Protein AF-A0A7M7NZY7-F1 (afdb_monomer_lite)

InterPro domains:
  IPR000884 Thrombospondin type-1 (TSP1) repeat [PS50092] (400-453)
  IPR000884 Thrombospondin type-1 (TSP1) repeat [PS50092] (458-511)
  IPR000884 Thrombospondin type-1 (TSP1) repeat [SM00209] (403-453)
  IPR000884 Thrombospondin type-1 (TSP1) repeat [SM00209] (461-511)
  IPR002861 Reeler domain [PS51019] (1-36)
  IPR009465 Spondin, N-terminal [NF038123] (54-255)
  IPR009465 Spondin, N-terminal [PF06468] (52-244)
  IPR009465 Spondin, N-terminal [PS51020] (42-233)
  IPR036383 Thrombospondin type-1 repeat superfamily [G3DSA:2.20.100.10] (399-447)
  IPR036383 Thrombospondin type-1 repeat superfamily [G3DSA:2.20.100.10] (456-507)
  IPR036383 Thrombospondin type-1 repeat superfamily [SSF82895] (399-449)
  IPR036383 Thrombospondin type-1 repeat superfamily [SSF82895] (457-512)
  IPR038678 Spondin, N-terminal domain superfamily [G3DSA:2.60.40.2130] (38-239)
  IPR044004 Spondin-like TSP1 domain [PF19028] (401-452)
  IPR044004 Spondin-like TSP1 domain [PF19028] (459-512)
  IPR051418 Spondin/Thrombospondin type-1 domain-containing [PTHR11311] (3-267)

Organism: Strongylocentrotus purpuratus (NCBI:txid7668)

Secondary structure (DSSP, 8-state):
--------S------SSTT------------SPPPPS---TT---S-TTEEEEEEEEEEE---TTTS-TT--TTTT-EEPPEEEEEE-TT--S--TTSPPPHHHHHHHHH--THHHHHHHHHTGGGEEEEEEE--BSSSS-TTPPPEEEEEEE-TTS-EEEEEEEEES-SSEEEEEEEEE-B-TTSSB-SEEEEEEPPEE-SSB---STTPPP-B-SSPPPPEE-BTTBS--TTSTT--TT--PPPPSEEEEEEEEEEEETT-------------------------------------------------------------------------------PPPPP-------------PPPPPPP------PPPPPPPPP--------PPPP-PPPPB--EEPPPPPPPPPS-SSSEEEEEEE--EEE--BTTPPPP--SEEEEEEE-SPP-SPPB--BPPPPPPPPPPSS-SSS-EEEEEEE---SB--BTTPPPPPPSEEEEEEEPPP-

Foldseek 3Di:
DDDDDDDDPDDDDDDPDDPDDDDDDPPPDPPPPDDDPDDDPQAFLADQQKKFKKKKWKFFPADCVQQVFQRDDDQFWKKAKKKWFQFAPVDWLADFQAAHDPQLQCCQAPSDNVVSNVVLVVVPPRTQDMWTFGMWGHSDDPPTDIGMTMHMYGRRRQFIKMWIYTGQDQRKIWIDIRHGQHDPVNHGNAKDKDQIAIKGNQQADDQASPDDGHGHVVGGHIHTDFLPVVVDPNGSSHDPVTDGRGRRMMIMMGTPDMDGNPDPDPPPCPDDDDDDDDDDDDDDDDDDDDDDDDDDDDDDDDDDDDDDDDDDDDDDDDDDDDDDDDDDDDDDDDDDDDDDDDDDDDDDDDDDDDDDDDDDDDDDDDDDDDDDDDDDDDDDDDDDDDDDDDDDDDQPDWDAWDKDPKDDWDDFPAQAAKGKIKIFIGTPDQTGSPHYGDDDGMDMDIDHHHHDPDDWAAWDKDDKDDWDPFPDAAAFDWGKIKIFTGGPDQTDGPHHGDDDGMDMDTDHHYHD

Structure (mmCIF, N/CA/C/O backbone):
data_AF-A0A7M7NZY7-F1
#
_entry.id   AF-A0A7M7NZY7-F1
#
loop_
_atom_site.group_PDB
_atom_site.id
_atom_site.type_symbol
_atom_site.label_atom_id
_atom_site.label_alt_id
_atom_site.label_comp_id
_atom_site.label_asym_id
_atom_site.label_entity_id
_atom_site.label_seq_id
_atom_site.pdbx_PDB_ins_code
_atom_site.Cartn_x
_atom_site.Cartn_y
_atom_site.Cartn_z
_atom_site.occupancy
_atom_site.B_iso_or_equiv
_atom_site.auth_seq_id
_atom_site.auth_comp_id
_atom_site.auth_asym_id
_atom_site.auth_atom_id
_atom_site.pdbx_PDB_model_num
ATOM 1 N N . MET A 1 1 ? -5.889 -28.055 -6.612 1.00 32.47 1 MET A N 1
ATOM 2 C CA . MET A 1 1 ? -4.655 -27.635 -7.351 1.00 32.47 1 MET A CA 1
ATOM 3 C C . MET A 1 1 ? -3.550 -28.664 -7.115 1.00 32.47 1 MET A C 1
ATOM 5 O O . MET A 1 1 ? -3.635 -29.355 -6.114 1.00 32.47 1 MET A O 1
ATOM 9 N N . VAL A 1 2 ? -2.526 -28.789 -7.974 1.00 26.08 2 VAL A N 1
ATOM 10 C CA . VAL A 1 2 ? -1.383 -29.692 -7.696 1.00 26.08 2 VAL A CA 1
ATOM 11 C C . VAL A 1 2 ? -0.242 -28.888 -7.077 1.00 26.08 2 VAL A C 1
ATOM 13 O O . VAL A 1 2 ? 0.412 -28.119 -7.778 1.00 26.08 2 VAL A O 1
ATOM 16 N N . ALA A 1 3 ? -0.013 -29.065 -5.777 1.00 31.16 3 ALA A N 1
ATOM 17 C CA . ALA A 1 3 ? 1.189 -28.586 -5.103 1.00 31.16 3 ALA A CA 1
ATOM 18 C C . ALA A 1 3 ? 2.296 -29.645 -5.223 1.00 31.16 3 ALA A C 1
ATOM 20 O O . ALA A 1 3 ? 2.047 -30.830 -5.010 1.00 31.16 3 ALA A O 1
ATOM 21 N N . GLY A 1 4 ? 3.512 -29.226 -5.575 1.00 32.91 4 GLY A N 1
ATOM 22 C CA . GLY A 1 4 ? 4.686 -30.096 -5.632 1.00 32.91 4 GLY A CA 1
ATOM 23 C C . GLY A 1 4 ? 5.744 -29.627 -4.641 1.00 32.91 4 GLY A C 1
ATOM 24 O O . GLY A 1 4 ? 6.222 -28.501 -4.749 1.00 32.91 4 GLY A O 1
ATOM 25 N N . VAL A 1 5 ? 6.124 -30.489 -3.699 1.00 33.94 5 VAL A N 1
ATOM 26 C CA . VAL A 1 5 ? 7.243 -30.240 -2.780 1.00 33.94 5 VAL A CA 1
ATOM 27 C C . VAL A 1 5 ? 8.530 -30.754 -3.426 1.00 33.94 5 VAL A C 1
ATOM 29 O O . VAL A 1 5 ? 8.623 -31.930 -3.774 1.00 33.94 5 VAL A O 1
ATOM 32 N N . ILE A 1 6 ? 9.533 -29.887 -3.580 1.00 33.12 6 ILE A N 1
ATOM 33 C CA . ILE A 1 6 ? 10.878 -30.285 -4.019 1.00 33.12 6 ILE A CA 1
ATOM 34 C C . ILE A 1 6 ? 11.761 -30.433 -2.779 1.00 33.12 6 ILE A C 1
ATOM 36 O O . ILE A 1 6 ? 12.285 -29.453 -2.254 1.00 33.12 6 ILE A O 1
ATOM 40 N N . GLN A 1 7 ? 11.949 -31.670 -2.324 1.00 35.09 7 GLN A N 1
ATOM 41 C CA . GLN A 1 7 ? 12.906 -31.995 -1.269 1.00 35.09 7 GLN A CA 1
ATOM 42 C C . GLN A 1 7 ? 14.308 -32.158 -1.878 1.00 35.09 7 GLN A C 1
ATOM 44 O O . GLN A 1 7 ? 14.515 -32.971 -2.782 1.00 35.09 7 GLN A O 1
ATOM 49 N N . LYS A 1 8 ? 15.295 -31.390 -1.397 1.00 36.53 8 LYS A N 1
ATOM 50 C CA . LYS A 1 8 ? 16.707 -31.627 -1.742 1.00 36.53 8 LYS A CA 1
ATOM 51 C C . LYS A 1 8 ? 17.194 -32.897 -1.036 1.00 36.53 8 LYS A C 1
ATOM 53 O O . LYS A 1 8 ? 16.937 -33.080 0.149 1.00 36.53 8 LYS A O 1
ATOM 58 N N . LYS A 1 9 ? 17.935 -33.754 -1.746 1.00 43.38 9 LYS A N 1
ATOM 59 C CA . LYS A 1 9 ? 18.625 -34.909 -1.149 1.00 43.38 9 LYS A CA 1
ATOM 60 C C . LYS A 1 9 ? 19.812 -34.446 -0.295 1.00 43.38 9 LYS A C 1
ATOM 62 O O . LYS A 1 9 ? 20.893 -34.284 -0.850 1.00 43.38 9 LYS A O 1
ATOM 67 N N . THR A 1 10 ? 19.594 -34.282 1.009 1.00 42.97 10 THR A N 1
ATOM 68 C CA . THR A 1 10 ? 20.422 -34.763 2.143 1.00 42.97 10 THR A CA 1
ATOM 69 C C . THR A 1 10 ? 19.870 -34.193 3.457 1.00 42.97 10 THR A C 1
ATOM 71 O O . THR A 1 10 ? 19.204 -33.163 3.447 1.00 42.97 10 THR A O 1
ATOM 74 N N . VAL A 1 11 ? 20.195 -34.858 4.574 1.00 37.75 11 VAL A N 1
ATOM 75 C CA . VAL A 1 11 ? 19.679 -34.643 5.944 1.00 37.75 11 VAL A CA 1
ATOM 76 C C . VAL A 1 11 ? 18.286 -35.241 6.182 1.00 37.75 11 VAL A C 1
ATOM 78 O O . VAL A 1 11 ? 17.299 -34.868 5.553 1.00 37.75 11 VAL A O 1
ATOM 81 N N . TRP A 1 12 ? 18.239 -36.175 7.133 1.00 33.94 12 TRP A N 1
ATOM 82 C CA . TRP A 1 12 ? 17.027 -36.694 7.761 1.00 33.94 12 TRP A CA 1
ATOM 83 C C . TRP A 1 12 ? 16.966 -36.142 9.186 1.00 33.94 12 TRP A C 1
ATOM 85 O O . TRP A 1 12 ? 17.974 -36.182 9.890 1.00 33.94 12 TRP A O 1
ATOM 95 N N . PHE A 1 13 ? 15.791 -35.693 9.613 1.00 38.22 13 PHE A N 1
ATOM 96 C CA . PHE A 1 13 ? 15.452 -35.552 11.026 1.00 38.22 13 PHE A CA 1
ATOM 97 C C . PHE A 1 13 ? 14.319 -36.534 11.311 1.00 38.22 13 PHE A C 1
ATOM 99 O O . PHE A 1 13 ? 13.351 -36.584 10.551 1.00 38.22 13 PHE A O 1
ATOM 106 N N . ALA A 1 14 ? 14.471 -37.327 12.366 1.00 35.72 14 ALA A N 1
ATOM 107 C CA . ALA A 1 14 ? 13.436 -38.207 12.878 1.00 35.72 14 ALA A CA 1
ATOM 108 C C . ALA A 1 14 ? 13.124 -37.764 14.309 1.00 35.72 14 ALA A C 1
ATOM 110 O O . ALA A 1 14 ? 13.877 -38.071 15.228 1.00 35.72 14 ALA A O 1
ATOM 111 N N . GLU A 1 15 ? 12.033 -37.021 14.461 1.00 39.28 15 GLU A N 1
ATOM 112 C CA . GLU A 1 15 ? 11.311 -36.860 15.722 1.00 39.28 15 GLU A CA 1
ATOM 113 C C . GLU A 1 15 ? 9.834 -37.136 15.428 1.00 39.28 15 GLU A C 1
ATOM 115 O O . GLU A 1 15 ? 9.300 -36.712 14.398 1.00 39.28 15 GLU A O 1
ATOM 120 N N . ASP A 1 16 ? 9.202 -37.924 16.293 1.00 46.12 16 ASP A N 1
ATOM 121 C CA . ASP A 1 16 ? 7.872 -38.474 16.055 1.00 46.12 16 ASP A CA 1
ATOM 122 C C . ASP A 1 16 ? 6.771 -37.421 16.282 1.00 46.12 16 ASP A C 1
ATOM 124 O O . ASP A 1 16 ? 6.529 -36.997 17.408 1.00 46.12 16 ASP A O 1
ATOM 128 N N . GLY A 1 17 ? 6.048 -37.050 15.216 1.00 45.88 17 GLY A N 1
ATOM 129 C CA . GLY A 1 17 ? 4.722 -36.412 15.299 1.00 45.88 17 GLY A CA 1
ATOM 130 C C . GLY A 1 17 ? 4.561 -35.049 14.610 1.00 45.88 17 GLY A C 1
ATOM 131 O O . GLY A 1 17 ? 3.611 -34.862 13.849 1.00 45.88 17 GLY A O 1
ATOM 132 N N . ASP A 1 18 ? 5.489 -34.111 14.813 1.00 46.66 18 ASP A N 1
ATOM 133 C CA . ASP A 1 18 ? 5.209 -32.668 14.635 1.00 46.66 18 ASP A CA 1
ATOM 134 C C . ASP A 1 18 ? 5.480 -32.068 13.234 1.00 46.66 18 ASP A C 1
ATOM 136 O O . ASP A 1 18 ? 5.412 -30.853 13.043 1.00 46.66 18 ASP A O 1
ATOM 140 N N . LEU A 1 19 ? 5.746 -32.890 12.210 1.00 46.44 19 LEU A N 1
ATOM 141 C CA . LEU A 1 19 ? 6.084 -32.423 10.848 1.00 46.44 19 LEU A CA 1
ATOM 142 C C . LEU A 1 19 ? 4.998 -32.649 9.778 1.00 46.44 19 LEU A C 1
ATOM 144 O O . LEU A 1 19 ? 5.266 -32.516 8.582 1.00 46.44 19 LEU A O 1
ATOM 148 N N . THR A 1 20 ? 3.753 -32.923 10.184 1.00 41.91 20 THR A N 1
ATOM 149 C CA . THR A 1 20 ? 2.622 -33.130 9.257 1.00 41.91 20 THR A CA 1
ATOM 150 C C . THR A 1 20 ? 1.503 -32.110 9.469 1.00 41.91 20 THR A C 1
ATOM 152 O O . THR A 1 20 ? 0.670 -32.261 10.357 1.00 41.91 20 THR A O 1
ATOM 155 N N . LEU A 1 21 ? 1.424 -31.093 8.601 1.00 46.25 21 LEU A N 1
ATOM 156 C CA . LEU A 1 21 ? 0.255 -30.212 8.527 1.00 46.25 21 LEU A CA 1
ATOM 157 C C . LEU A 1 21 ? -0.781 -30.815 7.565 1.00 46.25 21 LEU A C 1
ATOM 159 O O . LEU A 1 21 ? -0.582 -30.815 6.347 1.00 46.25 21 LEU A O 1
ATOM 163 N N . GLN A 1 22 ? -1.894 -31.326 8.095 1.00 47.66 22 GLN A N 1
ATOM 164 C CA . GLN A 1 22 ? -2.965 -31.899 7.277 1.00 47.66 22 GLN A CA 1
ATOM 165 C C . GLN A 1 22 ? -3.800 -30.785 6.620 1.00 47.66 22 GLN A C 1
ATOM 167 O O . GLN A 1 22 ? -4.766 -30.278 7.186 1.00 47.66 22 GLN A O 1
ATOM 172 N N . LEU A 1 23 ? -3.417 -30.389 5.405 1.00 46.81 23 LEU A N 1
ATOM 173 C CA . LEU A 1 23 ? -4.189 -29.454 4.587 1.00 46.81 23 LEU A CA 1
ATOM 174 C C . LEU A 1 23 ? -5.404 -30.163 3.974 1.00 46.81 23 LEU A C 1
ATOM 176 O O . LEU A 1 23 ? -5.303 -30.780 2.914 1.00 46.81 23 LEU A O 1
ATOM 180 N N . CYS A 1 24 ? -6.559 -30.048 4.625 1.00 46.97 24 CYS A N 1
ATOM 181 C CA . CYS A 1 24 ? -7.834 -30.426 4.023 1.00 46.97 24 CYS A CA 1
ATOM 182 C C . CYS A 1 24 ? -8.206 -29.428 2.915 1.00 46.97 24 CYS A C 1
ATOM 184 O O . CYS A 1 24 ? -8.259 -28.218 3.150 1.00 46.97 24 CYS A O 1
ATOM 186 N N . GLU A 1 25 ? -8.511 -29.923 1.713 1.00 36.94 25 GLU A N 1
ATOM 187 C CA . GLU A 1 25 ? -9.248 -29.128 0.727 1.00 36.94 25 GLU A CA 1
ATOM 188 C C . GLU A 1 25 ? -10.634 -28.832 1.322 1.00 36.94 25 GLU A C 1
ATOM 190 O O . GLU A 1 25 ? -11.270 -29.718 1.896 1.00 36.94 25 GLU A O 1
ATOM 195 N N . ARG A 1 26 ? -11.090 -27.574 1.262 1.00 39.19 26 ARG A N 1
ATOM 196 C CA . ARG A 1 26 ? -12.405 -27.195 1.795 1.00 39.19 26 ARG A CA 1
ATOM 197 C C . ARG A 1 26 ? -13.482 -27.733 0.859 1.00 39.19 26 ARG A C 1
ATOM 199 O O . ARG A 1 26 ? -13.942 -27.011 -0.024 1.00 39.19 26 ARG A O 1
ATOM 206 N N . GLU A 1 27 ? -13.871 -28.990 1.053 1.00 33.53 27 GLU A N 1
ATOM 207 C CA . GLU A 1 27 ? -14.988 -29.588 0.331 1.00 33.53 27 GLU A CA 1
ATOM 208 C C . GLU A 1 27 ? -16.250 -28.751 0.555 1.00 33.53 27 GLU A C 1
ATOM 210 O O . GLU A 1 27 ? -16.770 -28.617 1.667 1.00 33.53 27 GLU A O 1
ATOM 215 N N . SER A 1 28 ? -16.761 -28.171 -0.528 1.00 44.56 28 SER A N 1
ATOM 216 C CA . SER A 1 28 ? -18.050 -27.490 -0.561 1.00 44.56 28 SER A CA 1
ATOM 217 C C . SER A 1 28 ? -19.194 -28.510 -0.630 1.00 44.56 28 SER A C 1
ATOM 219 O O . SER A 1 28 ? -20.014 -28.479 -1.544 1.00 44.56 28 SER A O 1
ATOM 221 N N . THR A 1 29 ? -19.231 -29.425 0.337 1.00 38.38 29 THR A N 1
ATOM 222 C CA . THR A 1 29 ? -20.295 -30.418 0.546 1.00 38.38 29 THR A CA 1
ATOM 223 C C . THR A 1 29 ? -20.727 -30.419 2.005 1.00 38.38 29 THR A C 1
ATOM 225 O O . THR A 1 29 ? -20.789 -31.446 2.676 1.00 38.38 29 THR A O 1
ATOM 228 N N . GLY A 1 30 ? -21.095 -29.235 2.496 1.00 37.06 30 GLY A N 1
ATOM 229 C CA . GLY A 1 30 ? -21.999 -29.163 3.632 1.00 37.06 30 GLY A CA 1
ATOM 230 C C . GLY A 1 30 ? -23.357 -29.727 3.223 1.00 37.06 30 GLY A C 1
ATOM 231 O O . GLY A 1 30 ? -24.165 -29.009 2.644 1.00 37.06 30 GLY A O 1
ATOM 232 N N . SER A 1 31 ? -23.641 -30.984 3.571 1.00 46.62 31 SER A N 1
ATOM 233 C CA . SER A 1 31 ? -25.011 -31.516 3.643 1.00 46.62 31 SER A CA 1
ATOM 234 C C . SER A 1 31 ? -25.714 -31.009 4.914 1.00 46.62 31 SER A C 1
ATOM 236 O O . SER A 1 31 ? -26.267 -31.775 5.700 1.00 46.62 31 SER A O 1
ATOM 238 N N . GLY A 1 32 ? -25.628 -29.699 5.131 1.00 51.34 32 GLY A N 1
ATOM 239 C CA . GLY A 1 32 ? -26.387 -28.924 6.102 1.00 51.34 32 GLY A CA 1
ATOM 240 C C . GLY A 1 32 ? -27.157 -27.838 5.346 1.00 51.34 32 GLY A C 1
ATOM 241 O O . GLY A 1 32 ? -26.823 -27.558 4.191 1.00 51.34 32 GLY A O 1
ATOM 242 N N . PRO A 1 33 ? -28.197 -27.236 5.945 1.00 42.38 33 PRO A N 1
ATOM 243 C CA . PRO A 1 33 ? -28.950 -26.175 5.287 1.00 42.38 33 PRO A CA 1
ATOM 244 C C . PRO A 1 33 ? -27.996 -25.056 4.857 1.00 42.38 33 PRO A C 1
ATOM 246 O O . PRO A 1 33 ? -27.152 -24.619 5.641 1.00 42.38 33 PRO A O 1
ATOM 249 N N . ALA A 1 34 ? -28.111 -24.630 3.596 1.00 37.84 34 ALA A N 1
ATOM 250 C CA . ALA A 1 34 ? -27.261 -23.583 3.048 1.00 37.84 34 ALA A CA 1
ATOM 251 C C . ALA A 1 34 ? -27.336 -22.328 3.937 1.00 37.84 34 ALA A C 1
ATOM 253 O O . ALA A 1 34 ? -28.441 -21.963 4.358 1.00 37.84 34 ALA A O 1
ATOM 254 N N . PRO A 1 35 ? -26.204 -21.655 4.227 1.00 44.78 35 PRO A N 1
ATOM 255 C CA . PRO A 1 35 ? -26.257 -20.370 4.908 1.00 44.78 35 PRO A CA 1
ATOM 256 C C . PRO A 1 35 ? -27.132 -19.416 4.079 1.00 44.78 35 PRO A C 1
ATOM 258 O O . PRO A 1 35 ? -27.056 -19.449 2.844 1.00 44.78 35 PRO A O 1
ATOM 261 N N . PRO A 1 36 ? -27.987 -18.602 4.723 1.00 38.16 36 PRO A N 1
ATOM 262 C CA . PRO A 1 36 ? -28.884 -17.711 4.002 1.00 38.16 36 PRO A CA 1
ATOM 263 C C . PRO A 1 36 ? -28.080 -16.755 3.107 1.00 38.16 36 PRO A C 1
ATOM 265 O O . PRO A 1 36 ? -26.952 -16.385 3.454 1.00 38.16 36 PRO A O 1
ATOM 268 N N . PRO A 1 37 ? -28.630 -16.348 1.949 1.00 51.59 37 PRO A N 1
ATOM 269 C CA . PRO A 1 37 ? -27.966 -15.375 1.097 1.00 51.59 37 PRO A CA 1
ATOM 270 C C . PRO A 1 37 ? -27.782 -14.048 1.852 1.00 51.59 37 PRO A C 1
ATOM 272 O O . PRO A 1 37 ? -28.590 -13.694 2.705 1.00 51.59 37 PRO A O 1
ATOM 275 N N . THR A 1 38 ? -26.717 -13.324 1.495 1.00 43.22 38 THR A N 1
ATOM 276 C CA . THR A 1 38 ? -26.338 -11.995 2.015 1.00 43.22 38 THR A CA 1
ATOM 277 C C . THR A 1 38 ? -25.998 -11.918 3.511 1.00 43.22 38 THR A C 1
ATOM 279 O O . THR A 1 38 ? -26.685 -11.263 4.289 1.00 43.22 38 THR A O 1
ATOM 282 N N . LEU A 1 39 ? -24.851 -12.489 3.886 1.00 53.12 39 LEU A N 1
ATOM 283 C CA . LEU A 1 39 ? -23.983 -11.892 4.908 1.00 53.12 39 LEU A CA 1
ATOM 284 C C . LEU A 1 39 ? -22.850 -11.167 4.175 1.00 53.12 39 LEU A C 1
ATOM 286 O O . LEU A 1 39 ? -22.102 -11.793 3.424 1.00 53.12 39 LEU A O 1
ATOM 290 N N . ASP A 1 40 ? -22.768 -9.850 4.351 1.00 63.31 40 ASP A N 1
ATOM 291 C CA . ASP A 1 40 ? -21.661 -9.033 3.846 1.00 63.31 40 ASP A CA 1
ATOM 292 C C . ASP A 1 40 ? -20.333 -9.535 4.460 1.00 63.31 40 ASP A C 1
ATOM 294 O O . ASP A 1 40 ? -20.246 -9.640 5.686 1.00 63.31 40 ASP A O 1
ATOM 298 N N . PRO A 1 41 ? -19.297 -9.867 3.661 1.00 60.66 41 PRO A N 1
ATOM 299 C CA . PRO A 1 41 ? -18.014 -10.362 4.175 1.00 60.66 41 PRO A CA 1
ATOM 300 C C . PRO A 1 41 ? -17.244 -9.340 5.034 1.00 60.66 41 PRO A C 1
ATOM 302 O O . PRO A 1 41 ? -16.290 -9.717 5.727 1.00 60.66 41 PRO A O 1
ATOM 305 N N . HIS A 1 42 ? -17.643 -8.066 5.009 1.00 66.31 42 HIS A N 1
ATOM 306 C CA . HIS A 1 42 ? -17.110 -7.017 5.873 1.00 66.31 42 HIS A CA 1
ATOM 307 C C . HIS A 1 42 ? -17.952 -6.782 7.134 1.00 66.31 42 HIS A C 1
ATOM 309 O O . HIS A 1 42 ? -17.455 -6.134 8.056 1.00 66.31 42 HIS A O 1
ATOM 315 N N . ALA A 1 43 ? -19.159 -7.349 7.239 1.00 76.88 43 ALA A N 1
ATOM 316 C CA . ALA A 1 43 ? -20.003 -7.200 8.419 1.00 76.88 43 ALA A CA 1
ATOM 317 C C . ALA A 1 43 ? -19.326 -7.776 9.672 1.00 76.88 43 ALA A C 1
ATOM 319 O O . ALA A 1 43 ? -18.784 -8.885 9.669 1.00 76.88 43 ALA A O 1
ATOM 320 N N . CYS A 1 44 ? -19.387 -7.023 10.768 1.00 89.12 44 CYS A N 1
ATOM 321 C CA . CYS A 1 44 ? -18.824 -7.408 12.053 1.00 89.12 44 CYS A CA 1
ATOM 322 C C . CYS A 1 44 ? -19.900 -7.393 13.138 1.00 89.12 44 CYS A C 1
ATOM 324 O O . CYS A 1 44 ? -20.567 -6.382 13.346 1.00 89.12 44 CYS A O 1
ATOM 326 N N . CYS A 1 45 ? -20.042 -8.509 13.856 1.00 91.94 45 CYS A N 1
ATOM 327 C CA . CYS A 1 45 ? -20.971 -8.631 14.981 1.00 91.94 45 CYS A CA 1
ATOM 328 C C . CYS A 1 45 ? -20.309 -8.447 16.357 1.00 91.94 45 CYS A C 1
ATOM 330 O O . CYS A 1 45 ? -20.983 -8.615 17.373 1.00 91.94 45 CYS A O 1
ATOM 332 N N . ALA A 1 46 ? -19.017 -8.092 16.413 1.00 92.19 46 ALA A N 1
ATOM 333 C CA . ALA A 1 46 ? -18.342 -7.805 17.676 1.00 92.19 46 ALA A CA 1
ATOM 334 C C . ALA A 1 46 ? -19.031 -6.652 18.439 1.00 92.19 46 ALA A C 1
ATOM 336 O O . ALA A 1 46 ? -19.556 -5.728 17.802 1.00 92.19 46 ALA A O 1
ATOM 337 N N . PRO A 1 47 ? -19.045 -6.671 19.788 1.00 93.00 47 PRO A N 1
ATOM 338 C CA . PRO A 1 47 ? -19.835 -5.724 20.569 1.00 93.00 47 PRO A CA 1
ATOM 339 C C . PRO A 1 47 ? -19.493 -4.257 20.245 1.00 93.00 47 PRO A C 1
ATOM 341 O O . PRO A 1 47 ? -18.321 -3.884 20.265 1.00 93.00 47 PRO A O 1
ATOM 344 N N . PRO A 1 48 ? -20.485 -3.374 20.011 1.00 88.25 48 PRO A N 1
ATOM 345 C CA . PRO A 1 48 ? -20.244 -1.991 19.572 1.00 88.25 48 PRO A CA 1
ATOM 346 C C . PRO A 1 48 ? -19.567 -1.104 20.629 1.00 88.25 48 PRO A C 1
ATOM 348 O O . PRO A 1 48 ? -19.114 -0.001 20.326 1.00 88.25 48 PRO A O 1
ATOM 351 N N . HIS A 1 49 ? -19.493 -1.569 21.877 1.00 89.31 49 HIS A N 1
ATOM 352 C CA . HIS A 1 49 ? -18.777 -0.900 22.963 1.00 89.31 49 HIS A CA 1
ATOM 353 C C . HIS A 1 49 ? -17.333 -1.400 23.127 1.00 89.31 49 HIS A C 1
ATOM 355 O O . HIS A 1 49 ? -16.587 -0.830 23.925 1.00 89.31 49 HIS A O 1
ATOM 361 N N . GLU A 1 50 ? -16.917 -2.427 22.383 1.00 93.81 50 GLU A N 1
ATOM 362 C CA . GLU A 1 50 ? -15.555 -2.950 22.421 1.00 93.81 50 GLU A CA 1
ATOM 363 C C . GLU A 1 50 ? -14.629 -2.283 21.402 1.00 93.81 50 GLU A C 1
ATOM 365 O O . GLU A 1 50 ? -14.977 -2.013 20.255 1.00 93.81 50 GLU A O 1
ATOM 370 N N . GLU A 1 51 ? -13.396 -2.048 21.842 1.00 96.44 51 GLU A N 1
ATOM 371 C CA . GLU A 1 51 ? -12.296 -1.563 21.022 1.00 96.44 51 GLU A CA 1
ATOM 372 C C . GLU A 1 51 ? -11.101 -2.504 21.212 1.00 96.44 51 GLU A C 1
ATOM 374 O O . GLU A 1 51 ? -10.539 -2.607 22.310 1.00 96.44 51 GLU A O 1
ATOM 379 N N . ALA A 1 52 ? -10.696 -3.194 20.146 1.00 97.56 52 ALA A N 1
ATOM 380 C CA . ALA A 1 52 ? -9.515 -4.047 20.162 1.00 97.56 52 ALA A CA 1
ATOM 381 C C . ALA A 1 52 ? -8.277 -3.249 19.734 1.00 97.56 52 ALA A C 1
ATOM 383 O O . ALA A 1 52 ? -8.269 -2.551 18.719 1.00 97.56 52 ALA A O 1
ATOM 384 N N . LYS A 1 53 ? -7.203 -3.349 20.520 1.00 98.56 53 LYS A N 1
ATOM 385 C CA . LYS A 1 53 ? -5.885 -2.789 20.208 1.00 98.56 53 LYS A CA 1
ATOM 386 C C . LYS A 1 53 ? -4.992 -3.889 19.651 1.00 98.56 53 LYS A C 1
ATOM 388 O O . LYS A 1 53 ? -4.842 -4.936 20.279 1.00 98.56 53 LYS A O 1
ATOM 393 N N . TYR A 1 54 ? -4.323 -3.596 18.546 1.00 98.75 54 TYR A N 1
ATOM 394 C CA . TYR A 1 54 ? -3.403 -4.492 17.861 1.00 98.75 54 TYR A CA 1
ATOM 395 C C . TYR A 1 54 ? -1.989 -3.918 17.789 1.00 98.75 54 TYR A C 1
ATOM 397 O O . TYR A 1 54 ? -1.785 -2.701 17.794 1.00 98.75 54 TYR A O 1
ATOM 405 N N . ARG A 1 55 ? -1.011 -4.820 17.694 1.00 98.69 55 ARG A N 1
ATOM 406 C CA . ARG A 1 55 ? 0.361 -4.562 17.261 1.00 98.69 55 ARG A CA 1
ATOM 407 C C . ARG A 1 55 ? 0.488 -5.024 15.813 1.00 98.69 55 ARG A C 1
ATOM 409 O O . ARG A 1 55 ? 0.241 -6.191 15.524 1.00 98.69 55 ARG A O 1
ATOM 416 N N . PHE A 1 56 ? 0.893 -4.118 14.934 1.00 98.50 56 PHE A N 1
ATOM 417 C CA . PHE A 1 56 ? 1.314 -4.416 13.569 1.00 98.50 56 PHE A CA 1
ATOM 418 C C . PHE A 1 56 ? 2.839 -4.526 13.558 1.00 98.50 56 PHE A C 1
ATOM 420 O O . PHE A 1 56 ? 3.510 -3.589 13.992 1.00 98.50 56 PHE A O 1
ATOM 427 N N . THR A 1 57 ? 3.384 -5.631 13.054 1.00 98.31 57 THR A N 1
ATOM 428 C CA . THR A 1 57 ? 4.832 -5.850 12.929 1.00 98.31 57 THR A CA 1
ATOM 429 C C . THR A 1 57 ? 5.167 -6.271 11.503 1.00 98.31 57 THR A C 1
ATOM 431 O O . THR A 1 57 ? 4.758 -7.343 11.064 1.00 98.31 57 THR A O 1
ATOM 434 N N . PHE A 1 58 ? 5.935 -5.447 10.793 1.00 98.31 58 PHE A N 1
ATOM 435 C CA . PHE A 1 58 ? 6.507 -5.753 9.484 1.00 98.31 58 PHE A CA 1
ATOM 436 C C . PHE A 1 58 ? 7.933 -6.284 9.646 1.00 98.31 58 PHE A C 1
ATOM 438 O O . PHE A 1 58 ? 8.784 -5.634 10.262 1.00 98.31 58 PHE A O 1
ATOM 445 N N . VAL A 1 59 ? 8.196 -7.450 9.064 1.00 96.56 59 VAL A N 1
ATOM 446 C CA . VAL A 1 59 ? 9.493 -8.131 9.073 1.00 96.56 59 VAL A CA 1
ATOM 447 C C . VAL A 1 59 ? 9.961 -8.284 7.631 1.00 96.56 59 VAL A C 1
ATOM 449 O O . VAL A 1 59 ? 9.306 -8.958 6.839 1.00 96.56 59 VAL A O 1
ATOM 452 N N . SER A 1 60 ? 11.092 -7.676 7.277 1.00 95.50 60 SER A N 1
ATOM 453 C CA . SER A 1 60 ? 11.672 -7.837 5.940 1.00 95.50 60 SER A CA 1
ATOM 454 C C . SER A 1 60 ? 12.204 -9.259 5.747 1.00 95.50 60 SER A C 1
ATOM 456 O O . SER A 1 60 ? 12.958 -9.765 6.579 1.00 95.50 60 SER A O 1
ATOM 458 N N . THR A 1 61 ? 11.841 -9.891 4.631 1.00 95.50 61 THR A N 1
ATOM 459 C CA . THR A 1 61 ? 12.412 -11.167 4.165 1.00 95.50 61 THR A CA 1
ATOM 460 C C . THR A 1 61 ? 13.092 -11.027 2.796 1.00 95.50 61 THR A C 1
ATOM 462 O O . THR A 1 61 ? 13.592 -12.010 2.248 1.00 95.50 61 THR A O 1
ATOM 465 N N . TRP A 1 62 ? 13.166 -9.806 2.255 1.00 95.81 62 TRP A N 1
ATOM 466 C CA . TRP A 1 62 ? 13.844 -9.451 1.010 1.00 95.81 62 TRP A CA 1
ATOM 467 C C . TRP A 1 62 ? 15.340 -9.227 1.254 1.00 95.81 62 TRP A C 1
ATOM 469 O O . TRP A 1 62 ? 15.769 -8.180 1.739 1.00 95.81 62 TRP A O 1
ATOM 479 N N . THR A 1 63 ? 16.152 -10.227 0.909 1.00 93.50 63 THR A N 1
ATOM 480 C CA . THR A 1 63 ? 17.611 -10.209 1.078 1.00 93.50 63 THR A CA 1
ATOM 481 C C . THR A 1 63 ? 18.303 -10.747 -0.181 1.00 93.50 63 THR A C 1
ATOM 483 O O . THR A 1 63 ? 17.656 -11.429 -0.985 1.00 93.50 63 THR A O 1
ATOM 486 N N . PRO A 1 64 ? 19.626 -10.546 -0.349 1.00 93.44 64 PRO A N 1
ATOM 487 C CA . PRO A 1 64 ? 20.379 -11.148 -1.451 1.00 93.44 64 PRO A CA 1
ATOM 488 C C . PRO A 1 64 ? 20.345 -12.684 -1.462 1.00 93.44 64 PRO A C 1
ATOM 490 O O . PRO A 1 64 ? 20.647 -13.291 -2.481 1.00 93.44 64 PRO A O 1
ATOM 493 N N . GLN A 1 65 ? 20.018 -13.331 -0.339 1.00 92.69 65 GLN A N 1
ATOM 494 C CA . GLN A 1 65 ? 19.932 -14.791 -0.238 1.00 92.69 65 GLN A CA 1
ATOM 495 C C . GLN A 1 65 ? 18.557 -15.314 -0.665 1.00 92.69 65 GLN A C 1
ATOM 497 O O . GLN A 1 65 ? 18.478 -16.367 -1.295 1.00 92.69 65 GLN A O 1
ATOM 502 N N . THR A 1 66 ? 17.477 -14.597 -0.335 1.00 93.31 66 THR A N 1
ATOM 503 C CA . THR A 1 66 ? 16.108 -14.994 -0.704 1.00 93.31 66 THR A CA 1
ATOM 504 C C . THR A 1 66 ? 15.747 -14.565 -2.125 1.00 93.31 66 THR A C 1
ATOM 506 O O . THR A 1 66 ? 15.065 -15.303 -2.830 1.00 93.31 66 THR A O 1
ATOM 509 N N . HIS A 1 67 ? 16.241 -13.404 -2.562 1.00 94.12 67 HIS A N 1
ATOM 510 C CA . HIS A 1 67 ? 15.955 -12.799 -3.864 1.00 94.12 67 HIS A CA 1
ATOM 511 C C . HIS A 1 67 ? 17.261 -12.340 -4.551 1.00 94.12 67 HIS A C 1
ATOM 513 O O . HIS A 1 67 ? 17.460 -11.147 -4.762 1.00 94.12 67 HIS A O 1
ATOM 519 N N . PRO A 1 68 ? 18.179 -13.263 -4.910 1.00 92.50 68 PRO A N 1
ATOM 520 C CA . PRO A 1 68 ? 19.513 -12.928 -5.434 1.00 92.50 68 PRO A CA 1
ATOM 521 C C . PRO A 1 68 ? 19.504 -12.206 -6.788 1.00 92.50 68 PRO A C 1
ATOM 523 O O . PRO A 1 68 ? 20.485 -11.566 -7.169 1.00 92.50 68 PRO A O 1
ATOM 526 N N . ARG A 1 69 ? 18.420 -12.340 -7.556 1.00 91.19 69 ARG A N 1
ATOM 527 C CA . ARG A 1 69 ? 18.323 -11.836 -8.924 1.00 91.19 69 ARG A CA 1
ATOM 528 C C . ARG A 1 69 ? 18.303 -10.305 -8.933 1.00 91.19 69 ARG A C 1
ATOM 530 O O . ARG A 1 69 ? 17.331 -9.698 -8.508 1.00 91.19 69 ARG A O 1
ATOM 537 N N . GLN A 1 70 ? 19.374 -9.699 -9.453 1.00 90.31 70 GLN A N 1
ATOM 538 C CA . GLN A 1 70 ? 19.519 -8.241 -9.613 1.00 90.31 70 GLN A CA 1
ATOM 539 C C . GLN A 1 70 ? 19.354 -7.451 -8.294 1.00 90.31 70 GLN A C 1
ATOM 541 O O . GLN A 1 70 ? 18.987 -6.279 -8.331 1.00 90.31 70 GLN A O 1
ATOM 546 N N . TYR A 1 71 ? 19.620 -8.076 -7.138 1.00 93.06 71 TYR A N 1
ATOM 547 C CA . TYR A 1 71 ? 19.380 -7.470 -5.825 1.00 93.06 71 TYR A CA 1
ATOM 548 C C . TYR A 1 71 ? 20.118 -6.119 -5.665 1.00 93.06 71 TYR A C 1
ATOM 550 O O . TYR A 1 71 ? 21.339 -6.087 -5.848 1.00 93.06 71 TYR A O 1
ATOM 558 N N . PRO A 1 72 ? 19.441 -5.014 -5.289 1.00 90.69 72 PRO A N 1
ATOM 559 C CA . PRO A 1 72 ? 20.071 -3.698 -5.152 1.00 90.69 72 PRO A CA 1
ATOM 560 C C . PRO A 1 72 ? 21.085 -3.626 -3.995 1.00 90.69 72 PRO A C 1
ATOM 562 O O . PRO A 1 72 ? 20.729 -3.464 -2.829 1.00 90.69 72 PRO A O 1
ATOM 565 N N . THR A 1 73 ? 22.378 -3.727 -4.298 1.00 84.88 73 THR A N 1
ATOM 566 C CA . THR A 1 73 ? 23.463 -3.643 -3.303 1.00 84.88 73 THR A CA 1
ATOM 567 C C . THR A 1 73 ? 23.798 -2.205 -2.885 1.00 84.88 73 THR A C 1
ATOM 569 O O . THR A 1 73 ? 23.448 -1.245 -3.569 1.00 84.88 73 THR A O 1
ATOM 572 N N . GLY A 1 74 ? 24.528 -2.048 -1.775 1.00 76.12 74 GLY A N 1
ATOM 573 C CA . GLY A 1 74 ? 24.899 -0.738 -1.227 1.00 76.12 74 GLY A CA 1
ATOM 574 C C . GLY A 1 74 ? 23.706 -0.015 -0.594 1.00 76.12 74 GLY A C 1
ATOM 575 O O . GLY A 1 74 ? 22.785 -0.659 -0.097 1.00 76.12 74 GLY A O 1
ATOM 576 N N . ASN A 1 75 ? 23.702 1.317 -0.658 1.00 65.88 75 ASN A N 1
ATOM 577 C CA . ASN A 1 75 ? 22.662 2.184 -0.082 1.00 65.88 75 ASN A CA 1
ATOM 578 C C . ASN A 1 75 ? 21.354 2.220 -0.912 1.00 65.88 75 ASN A C 1
ATOM 580 O O . ASN A 1 75 ? 20.585 3.169 -0.810 1.00 65.88 75 ASN A O 1
ATOM 584 N N . GLY A 1 76 ? 21.122 1.230 -1.781 1.00 78.81 76 GLY A N 1
ATOM 585 C CA . GLY A 1 76 ? 19.927 1.152 -2.623 1.00 78.81 76 GLY A CA 1
ATOM 586 C C . GLY A 1 76 ? 18.739 0.494 -1.920 1.00 78.81 76 GLY A C 1
ATOM 587 O O . GLY A 1 76 ? 17.679 1.105 -1.816 1.00 78.81 76 GLY A O 1
ATOM 588 N N . ASN A 1 77 ? 18.905 -0.753 -1.460 1.00 91.38 77 ASN A N 1
ATOM 589 C CA . ASN A 1 77 ? 17.799 -1.556 -0.928 1.00 91.38 77 ASN A CA 1
ATOM 590 C C . ASN A 1 77 ? 17.196 -0.936 0.341 1.00 91.38 77 ASN A C 1
ATOM 592 O O . ASN A 1 77 ? 17.892 -0.754 1.340 1.00 91.38 77 ASN A O 1
ATOM 596 N N . HIS A 1 78 ? 15.896 -0.657 0.321 1.00 94.19 78 HIS A N 1
ATOM 597 C CA . HIS A 1 78 ? 15.150 -0.168 1.475 1.00 94.19 78 HIS A CA 1
ATOM 598 C C . HIS A 1 78 ? 13.658 -0.514 1.397 1.00 94.19 78 HIS A C 1
ATOM 600 O O . HIS A 1 78 ? 13.145 -0.900 0.349 1.00 94.19 78 HIS A O 1
ATOM 606 N N . TRP A 1 79 ? 12.964 -0.347 2.518 1.00 97.56 79 TRP A N 1
ATOM 607 C CA . TRP A 1 79 ? 11.505 -0.242 2.574 1.00 97.56 79 TRP A CA 1
ATOM 608 C C . TRP A 1 79 ? 11.136 1.199 2.927 1.00 97.56 79 TRP A C 1
ATOM 610 O O . TRP A 1 79 ? 11.759 1.771 3.828 1.00 97.56 79 TRP A O 1
ATOM 620 N N . SER A 1 80 ? 10.146 1.789 2.251 1.00 97.25 80 SER A N 1
ATOM 621 C CA . SER A 1 80 ? 9.632 3.117 2.628 1.00 97.25 80 SER A CA 1
ATOM 622 C C . SER A 1 80 ? 9.011 3.103 4.023 1.00 97.25 80 SER A C 1
ATOM 624 O O . SER A 1 80 ? 8.717 2.036 4.566 1.00 97.25 80 SER A O 1
ATOM 626 N N . ASP A 1 81 ? 8.710 4.285 4.569 1.00 97.50 81 ASP A N 1
ATOM 627 C CA . ASP A 1 81 ? 7.777 4.398 5.694 1.00 97.50 81 ASP A CA 1
ATOM 628 C C . ASP A 1 81 ? 6.500 3.576 5.396 1.00 97.50 81 ASP A C 1
ATOM 630 O O . ASP A 1 81 ? 5.966 3.606 4.281 1.00 97.50 81 ASP A O 1
ATOM 634 N N . LEU A 1 82 ? 6.051 2.798 6.385 1.00 98.31 82 LEU A N 1
ATOM 635 C CA . LEU A 1 82 ? 4.817 2.014 6.334 1.00 98.31 82 LEU A CA 1
ATOM 636 C C . LEU A 1 82 ? 3.664 2.952 6.661 1.00 98.31 82 LEU A C 1
ATOM 638 O O . LEU A 1 82 ? 3.684 3.601 7.710 1.00 98.31 82 LEU A O 1
ATOM 642 N N . ILE A 1 83 ? 2.646 2.965 5.808 1.00 98.69 83 ILE A N 1
ATOM 643 C CA . ILE A 1 83 ? 1.455 3.799 5.960 1.00 98.69 83 ILE A CA 1
ATOM 644 C C . ILE A 1 83 ? 0.195 2.966 5.698 1.00 98.69 83 ILE A C 1
ATOM 646 O O . ILE A 1 83 ? 0.173 2.084 4.841 1.00 98.69 83 ILE A O 1
ATOM 650 N N . GLY A 1 84 ? -0.859 3.208 6.469 1.00 98.62 84 GLY A N 1
ATOM 651 C CA . GLY A 1 84 ? -2.118 2.476 6.380 1.00 98.62 84 GLY A CA 1
ATOM 652 C C . GLY A 1 84 ? -3.142 2.968 7.393 1.00 98.62 84 GLY A C 1
ATOM 653 O O . GLY A 1 84 ? -2.941 3.999 8.037 1.00 98.62 84 GLY A O 1
ATOM 654 N N . ALA A 1 85 ? -4.218 2.211 7.583 1.00 98.75 85 ALA A N 1
ATOM 655 C CA . ALA A 1 85 ? -5.196 2.466 8.633 1.00 98.75 85 ALA A CA 1
ATOM 656 C C . ALA A 1 85 ? -6.019 1.226 8.995 1.00 98.75 85 ALA A C 1
ATOM 658 O O . ALA A 1 85 ? -6.134 0.286 8.207 1.00 98.75 85 ALA A O 1
ATOM 659 N N . SER A 1 86 ? -6.658 1.278 10.163 1.00 98.62 86 SER A N 1
ATOM 660 C CA . SER A 1 86 ? -7.914 0.567 10.410 1.00 98.62 86 SER A CA 1
ATOM 661 C C . SER A 1 86 ? -9.103 1.409 9.938 1.00 98.62 86 SER A C 1
ATOM 663 O O . SER A 1 86 ? -9.177 2.604 10.245 1.00 98.62 86 SER A O 1
ATOM 665 N N . HIS A 1 87 ? -10.021 0.804 9.186 1.00 98.25 87 HIS A N 1
ATOM 666 C CA . HIS A 1 87 ? -11.108 1.502 8.495 1.00 98.25 87 HIS A CA 1
ATOM 667 C C . HIS A 1 87 ? -12.346 0.616 8.271 1.00 98.25 87 HIS A C 1
ATOM 669 O O . HIS A 1 87 ? -12.302 -0.598 8.486 1.00 98.25 87 HIS A O 1
ATOM 675 N N . GLY A 1 88 ? -13.463 1.237 7.883 1.00 94.06 88 GLY A N 1
ATOM 676 C CA . GLY A 1 88 ? -14.695 0.550 7.469 1.00 94.06 88 GLY A CA 1
ATOM 677 C C . GLY A 1 88 ? -14.648 0.022 6.028 1.00 94.06 88 GLY A C 1
ATOM 678 O O . GLY A 1 88 ? -13.681 0.261 5.301 1.00 94.06 88 GLY A O 1
ATOM 679 N N . SER A 1 89 ? -15.704 -0.683 5.613 1.00 91.56 89 SER A N 1
ATOM 680 C CA . SER A 1 89 ? -15.890 -1.247 4.260 1.00 91.56 89 SER A CA 1
ATOM 681 C C . SER A 1 89 ? -15.806 -0.218 3.135 1.00 91.56 89 SER A C 1
ATOM 683 O O . SER A 1 89 ? -15.274 -0.510 2.063 1.00 91.56 89 SER A O 1
ATOM 685 N N . ASP A 1 90 ? -16.327 0.978 3.398 1.00 90.81 90 ASP A N 1
ATOM 686 C CA . ASP A 1 90 ? -16.612 1.988 2.378 1.00 90.81 90 ASP A CA 1
ATOM 687 C C . ASP A 1 90 ? -15.341 2.707 1.904 1.00 90.81 90 ASP A C 1
ATOM 689 O O . ASP A 1 90 ? -15.304 3.254 0.802 1.00 90.81 90 ASP A O 1
ATOM 693 N N . TYR A 1 91 ? -14.266 2.644 2.700 1.00 92.25 91 TYR A N 1
ATOM 694 C CA . TYR A 1 91 ? -12.964 3.196 2.345 1.00 92.25 91 TYR A CA 1
ATOM 695 C C . TYR A 1 91 ? -12.011 2.124 1.797 1.00 92.25 91 TYR A C 1
ATOM 697 O O . TYR A 1 91 ? -11.894 1.013 2.319 1.00 92.25 91 TYR A O 1
ATOM 705 N N . THR A 1 92 ? -11.280 2.482 0.740 1.00 94.88 92 THR A N 1
ATOM 706 C CA . THR A 1 92 ? -10.300 1.619 0.070 1.00 94.88 92 THR A CA 1
ATOM 707 C C . THR A 1 92 ? -8.978 2.366 -0.072 1.00 94.88 92 THR A C 1
ATOM 709 O O . THR A 1 92 ? -8.871 3.271 -0.893 1.00 94.88 92 THR A O 1
ATOM 712 N N . ILE A 1 93 ? -7.960 1.980 0.706 1.00 97.62 93 ILE A N 1
ATOM 713 C CA . ILE A 1 93 ? -6.607 2.561 0.594 1.00 97.62 93 ILE A CA 1
ATOM 714 C C . ILE A 1 93 ? -5.955 2.147 -0.736 1.00 97.62 93 ILE A C 1
ATOM 716 O O . ILE A 1 93 ? -5.413 2.980 -1.454 1.00 97.62 93 ILE A O 1
ATOM 720 N N . TRP A 1 94 ? -6.014 0.854 -1.059 1.00 98.38 94 TRP A N 1
ATOM 721 C CA . TRP A 1 94 ? -5.588 0.262 -2.330 1.00 98.38 94 TRP A CA 1
ATOM 722 C C . TRP A 1 94 ? -6.253 -1.111 -2.483 1.00 98.38 94 TRP A C 1
ATOM 724 O O . TRP A 1 94 ? -6.562 -1.745 -1.474 1.00 98.38 94 TRP A O 1
ATOM 734 N N . GLU A 1 95 ? -6.479 -1.593 -3.705 1.00 94.50 95 GLU A N 1
ATOM 735 C CA . GLU A 1 95 ? -7.052 -2.924 -3.960 1.00 94.50 95 GLU A CA 1
ATOM 736 C C . GLU A 1 95 ? -6.672 -3.413 -5.366 1.00 94.50 95 GLU A C 1
ATOM 738 O O . GLU A 1 95 ? -6.497 -2.608 -6.282 1.00 94.50 95 GLU A O 1
ATOM 743 N N . TYR A 1 96 ? -6.534 -4.729 -5.554 1.00 91.06 96 TYR A N 1
ATOM 744 C CA . TYR A 1 96 ? -6.219 -5.297 -6.867 1.00 91.06 96 TYR A CA 1
ATOM 745 C C . TYR A 1 96 ? -7.329 -5.021 -7.888 1.00 91.06 96 TYR A C 1
ATOM 747 O O . TYR A 1 96 ? -8.514 -5.169 -7.599 1.00 91.06 96 TYR A O 1
ATOM 755 N N . GLY A 1 97 ? -6.940 -4.650 -9.108 1.00 85.94 97 GLY A N 1
ATOM 756 C CA . GLY A 1 97 ? -7.867 -4.276 -10.177 1.00 85.94 97 GLY A CA 1
ATOM 757 C C . GLY A 1 97 ? -8.435 -2.856 -10.064 1.00 85.94 97 GLY A C 1
ATOM 758 O O . GLY A 1 97 ? -9.151 -2.441 -10.972 1.00 85.94 97 GLY A O 1
ATOM 759 N N . GLN A 1 98 ? -8.098 -2.103 -9.011 1.00 86.44 98 GLN A N 1
ATOM 760 C CA . GLN A 1 98 ? -8.401 -0.674 -8.889 1.00 86.44 98 GLN A CA 1
ATOM 761 C C . GLN A 1 98 ? -7.209 0.182 -9.326 1.00 86.44 98 GLN A C 1
ATOM 763 O O . GLN A 1 98 ? -6.071 -0.280 -9.342 1.00 86.44 98 GLN A O 1
ATOM 768 N N . TYR A 1 99 ? -7.458 1.442 -9.672 1.00 89.94 99 TYR A N 1
ATOM 769 C CA . TYR A 1 99 ? -6.392 2.400 -9.973 1.00 89.94 99 TYR A CA 1
ATOM 770 C C . TYR A 1 99 ? -5.770 2.960 -8.690 1.00 89.94 99 TYR A C 1
ATOM 772 O O . TYR A 1 99 ? -6.473 3.223 -7.713 1.00 89.94 99 TYR A O 1
ATOM 780 N N . ALA A 1 100 ? -4.454 3.184 -8.702 1.00 91.38 100 ALA A N 1
ATOM 781 C CA . ALA A 1 100 ? -3.758 3.851 -7.610 1.00 91.38 100 ALA A CA 1
ATOM 782 C C . ALA A 1 100 ? -4.300 5.274 -7.377 1.00 91.38 100 ALA A C 1
ATOM 784 O O . ALA A 1 100 ? -4.413 6.071 -8.312 1.00 91.38 100 ALA A O 1
ATOM 785 N N . SER A 1 101 ? -4.584 5.622 -6.115 1.00 92.31 101 SER A N 1
ATOM 786 C CA . SER A 1 101 ? -4.811 7.020 -5.733 1.00 92.31 101 SER A CA 1
ATOM 787 C C . SER A 1 101 ? -3.533 7.841 -5.942 1.00 92.31 101 SER A C 1
ATOM 789 O O . SER A 1 101 ? -2.429 7.298 -6.048 1.00 92.31 101 SER A O 1
ATOM 791 N N . TYR A 1 102 ? -3.644 9.172 -5.929 1.00 88.12 102 TYR A N 1
ATOM 792 C CA . TYR A 1 102 ? -2.449 10.016 -5.963 1.00 88.12 102 TYR A CA 1
ATOM 793 C C . TYR A 1 102 ? -1.556 9.792 -4.725 1.00 88.12 102 TYR A C 1
ATOM 795 O O . TYR A 1 102 ? -0.333 9.832 -4.839 1.00 88.12 102 TYR A O 1
ATOM 803 N N . GLY A 1 103 ? -2.131 9.479 -3.558 1.00 86.88 103 GLY A N 1
ATOM 804 C CA . GLY A 1 103 ? -1.386 9.013 -2.389 1.00 86.88 103 GLY A CA 1
ATOM 805 C C . GLY A 1 103 ? -0.633 7.704 -2.619 1.00 86.88 103 GLY A C 1
ATOM 806 O O . GLY A 1 103 ? 0.555 7.644 -2.307 1.00 86.88 103 GLY A O 1
ATOM 807 N N . ILE A 1 104 ? -1.276 6.687 -3.202 1.00 98.31 104 ILE A N 1
ATOM 808 C CA . ILE A 1 104 ? -0.620 5.408 -3.520 1.00 98.31 104 ILE A CA 1
ATOM 809 C C . ILE A 1 104 ? 0.501 5.605 -4.536 1.00 98.31 104 ILE A C 1
ATOM 811 O O . ILE A 1 104 ? 1.595 5.097 -4.310 1.00 98.31 104 ILE A O 1
ATOM 815 N N . LYS A 1 105 ? 0.286 6.415 -5.579 1.00 95.69 105 LYS A N 1
ATOM 816 C CA . LYS A 1 105 ? 1.332 6.786 -6.542 1.00 95.69 105 LYS A CA 1
ATOM 817 C C . LYS A 1 105 ? 2.563 7.397 -5.854 1.00 95.69 105 LYS A C 1
ATOM 819 O O . LYS A 1 105 ? 3.689 6.984 -6.112 1.00 95.69 105 LYS A O 1
ATOM 824 N N . MET A 1 106 ? 2.355 8.344 -4.934 1.00 94.25 106 MET A N 1
ATOM 825 C CA . MET A 1 106 ? 3.451 8.978 -4.186 1.00 94.25 106 MET A CA 1
ATOM 826 C C . MET A 1 106 ? 4.196 8.012 -3.250 1.00 94.25 106 MET A C 1
ATOM 828 O O . MET A 1 106 ? 5.389 8.206 -3.009 1.00 94.25 106 MET A O 1
ATOM 832 N N . VAL A 1 107 ? 3.529 6.977 -2.730 1.00 97.12 107 VAL A N 1
ATOM 833 C CA . VAL A 1 107 ? 4.199 5.897 -1.988 1.00 97.12 107 VAL A CA 1
ATOM 834 C C . VAL A 1 107 ? 4.977 4.998 -2.947 1.00 97.12 107 VAL A C 1
ATOM 836 O O . VAL A 1 107 ? 6.151 4.755 -2.700 1.00 97.12 107 VAL A O 1
ATOM 839 N N . ALA A 1 108 ? 4.357 4.552 -4.038 1.00 98.31 108 ALA A N 1
ATOM 840 C CA . ALA A 1 108 ? 4.905 3.561 -4.959 1.00 98.31 108 ALA A CA 1
ATOM 841 C C . ALA A 1 108 ? 6.150 4.030 -5.727 1.00 98.31 108 ALA A C 1
ATOM 843 O O . ALA A 1 108 ? 7.099 3.267 -5.847 1.00 98.31 108 ALA A O 1
ATOM 844 N N . GLU A 1 109 ? 6.170 5.271 -6.215 1.00 93.50 109 GLU A N 1
ATOM 845 C CA . GLU A 1 109 ? 7.301 5.797 -7.001 1.00 93.50 109 GLU A CA 1
ATOM 846 C C . GLU A 1 109 ? 8.376 6.481 -6.131 1.00 93.50 109 GLU A C 1
ATOM 848 O O . GLU A 1 109 ? 9.546 6.539 -6.502 1.00 93.50 109 GLU A O 1
ATOM 853 N N . TRP A 1 110 ? 7.990 7.037 -4.972 1.00 87.44 110 TRP A N 1
ATOM 854 C CA . TRP A 1 110 ? 8.843 7.959 -4.196 1.00 87.44 110 TRP A CA 1
ATOM 855 C C . TRP A 1 110 ? 8.990 7.596 -2.714 1.00 87.44 110 TRP A C 1
ATOM 857 O O . TRP A 1 110 ? 9.617 8.344 -1.962 1.00 87.44 110 TRP A O 1
ATOM 867 N N . GLY A 1 111 ? 8.371 6.505 -2.254 1.00 89.88 111 GLY A N 1
ATOM 868 C CA . GLY A 1 111 ? 8.349 6.109 -0.843 1.00 89.88 111 GLY A CA 1
ATOM 869 C C . GLY A 1 111 ? 7.701 7.137 0.095 1.00 89.88 111 GLY A C 1
ATOM 870 O O . GLY A 1 111 ? 7.965 7.112 1.296 1.00 89.88 111 GLY A O 1
ATOM 871 N N . SER A 1 112 ? 6.896 8.071 -0.430 1.00 89.19 112 SER A N 1
ATOM 872 C CA . SER A 1 112 ? 6.459 9.276 0.285 1.00 89.19 112 SER A CA 1
ATOM 873 C C . SER A 1 112 ? 5.040 9.133 0.859 1.00 89.19 112 SER A C 1
ATOM 875 O O . SER A 1 112 ? 4.063 9.211 0.109 1.00 89.19 112 SER A O 1
ATOM 877 N N . PRO A 1 113 ? 4.872 8.976 2.188 1.00 89.44 113 PRO A N 1
ATOM 878 C CA . PRO A 1 113 ? 3.566 8.702 2.789 1.00 89.44 113 PRO A CA 1
ATOM 879 C C . PRO A 1 113 ? 2.665 9.941 2.884 1.00 89.44 113 PRO A C 1
ATOM 881 O O . PRO A 1 113 ? 1.454 9.799 3.016 1.00 89.44 113 PRO A O 1
ATOM 884 N N . TYR A 1 114 ? 3.214 11.160 2.805 1.00 84.00 114 TYR A N 1
ATOM 885 C CA . TYR A 1 114 ? 2.514 12.397 3.188 1.00 84.00 114 TYR A CA 1
ATOM 886 C C . TYR A 1 114 ? 1.207 12.668 2.431 1.00 84.00 114 TYR A C 1
ATOM 888 O O . TYR A 1 114 ? 0.268 13.230 2.999 1.00 84.00 114 TYR A O 1
ATOM 896 N N . ARG A 1 115 ? 1.126 12.308 1.140 1.00 90.31 115 ARG A N 1
ATOM 897 C CA . ARG A 1 115 ? -0.117 12.486 0.370 1.00 90.31 115 ARG A CA 1
ATOM 898 C C . ARG A 1 115 ? -1.172 11.464 0.791 1.00 90.31 115 ARG A C 1
ATOM 900 O O . ARG A 1 115 ? -2.318 11.860 0.979 1.00 90.31 115 ARG A O 1
ATOM 907 N N . LEU A 1 116 ? -0.778 10.203 0.971 1.00 91.19 116 LEU A N 1
ATOM 908 C CA . LEU A 1 116 ? -1.678 9.129 1.386 1.00 91.19 116 LEU A CA 1
ATOM 909 C C . LEU A 1 116 ? -2.150 9.307 2.834 1.00 91.19 116 LEU A C 1
ATOM 911 O O . LEU A 1 116 ? -3.320 9.107 3.124 1.00 91.19 116 LEU A O 1
ATOM 915 N N . GLU A 1 117 ? -1.276 9.759 3.735 1.00 92.12 117 GLU A N 1
ATOM 916 C CA . GLU A 1 117 ? -1.636 10.080 5.120 1.00 92.12 117 GLU A CA 1
ATOM 917 C C . GLU A 1 117 ? -2.724 11.163 5.187 1.00 92.12 117 GLU A C 1
ATOM 919 O O . GLU A 1 117 ? -3.626 11.085 6.020 1.00 92.12 117 GLU A O 1
ATOM 924 N N . ARG A 1 118 ? -2.671 12.160 4.292 1.00 87.00 118 ARG A N 1
ATOM 925 C CA . ARG A 1 118 ? -3.736 13.160 4.168 1.00 87.00 118 ARG A CA 1
ATOM 926 C C . ARG A 1 118 ? -5.027 12.549 3.621 1.00 87.00 118 ARG A C 1
ATOM 928 O O . ARG A 1 118 ? -6.064 12.809 4.211 1.00 87.00 118 ARG A O 1
ATOM 935 N N . GLU A 1 119 ? -4.967 11.722 2.578 1.00 91.75 119 GLU A N 1
ATOM 936 C CA . GLU A 1 119 ? -6.149 11.023 2.034 1.00 91.75 119 GLU A CA 1
ATOM 937 C C . GLU A 1 119 ? -6.841 10.168 3.110 1.00 91.75 119 GLU A C 1
ATOM 939 O O . GLU A 1 119 ? -8.039 10.298 3.326 1.00 91.75 119 GLU A O 1
ATOM 944 N N . ILE A 1 120 ? -6.070 9.395 3.879 1.00 93.69 120 ILE A N 1
ATOM 945 C CA . ILE A 1 120 ? -6.563 8.599 5.015 1.00 93.69 120 ILE A CA 1
ATOM 946 C C . ILE A 1 120 ? -7.202 9.483 6.106 1.00 93.69 120 ILE A C 1
ATOM 948 O O . ILE A 1 120 ? -8.141 9.062 6.773 1.00 93.69 120 ILE A O 1
ATOM 952 N N . LYS A 1 121 ? -6.696 10.702 6.333 1.00 90.38 121 LYS A N 1
ATOM 953 C CA . LYS A 1 121 ? -7.263 11.642 7.319 1.00 90.38 121 LYS A CA 1
ATOM 954 C C . LYS A 1 121 ? -8.502 12.381 6.805 1.00 90.38 121 LYS A C 1
ATOM 956 O O . LYS A 1 121 ? -9.346 12.756 7.614 1.00 90.38 121 LYS A O 1
ATOM 961 N N . GLU A 1 122 ? -8.605 12.595 5.494 1.00 90.44 122 GLU A N 1
ATOM 962 C CA . GLU A 1 122 ? -9.750 13.237 4.829 1.00 90.44 122 GLU A CA 1
ATOM 963 C C . GLU A 1 122 ? -11.022 12.360 4.901 1.00 90.44 122 GLU A C 1
ATOM 965 O O . GLU A 1 122 ? -12.124 12.898 4.920 1.00 90.44 122 GLU A O 1
ATOM 970 N N . GLU A 1 123 ? -10.875 11.041 5.069 1.00 93.00 123 GLU A N 1
ATOM 971 C CA . GLU A 1 123 ? -11.961 10.064 5.293 1.00 93.00 123 GLU A CA 1
ATOM 972 C C . GLU A 1 123 ? -12.673 10.161 6.657 1.00 93.00 123 GLU A C 1
ATOM 974 O O . GLU A 1 123 ? -13.721 9.541 6.858 1.00 93.00 123 GLU A O 1
ATOM 979 N N . GLY A 1 124 ? -12.124 10.919 7.614 1.00 93.56 124 GLY A N 1
ATOM 980 C CA . GLY A 1 124 ? -12.770 11.199 8.900 1.00 93.56 124 GLY A CA 1
ATOM 981 C C . GLY A 1 124 ? -13.250 9.942 9.639 1.00 93.56 124 GLY A C 1
ATOM 982 O O . GLY A 1 124 ? -12.452 9.077 10.000 1.00 93.56 124 GLY A O 1
ATOM 983 N N . ASP A 1 125 ? -14.563 9.843 9.864 1.00 92.06 125 ASP A N 1
ATOM 984 C CA . ASP A 1 125 ? -15.190 8.757 10.626 1.00 92.06 125 ASP A CA 1
ATOM 985 C C . ASP A 1 125 ? -15.086 7.370 9.963 1.00 92.06 125 ASP A C 1
ATOM 987 O O . ASP A 1 125 ? -15.314 6.368 10.645 1.00 92.06 125 ASP A O 1
ATOM 991 N N . ASN A 1 126 ? -14.710 7.256 8.684 1.00 94.25 126 ASN A N 1
ATOM 992 C CA . ASN A 1 126 ? -14.441 5.950 8.063 1.00 94.25 126 ASN A CA 1
ATOM 993 C C . ASN A 1 126 ? -13.138 5.310 8.577 1.00 94.25 126 ASN A C 1
ATOM 995 O O . ASN A 1 126 ? -12.948 4.100 8.433 1.00 94.25 126 ASN A O 1
ATOM 999 N N . VAL A 1 127 ? -12.251 6.092 9.207 1.00 97.69 127 VAL A N 1
ATOM 1000 C CA . VAL A 1 127 ? -10.927 5.669 9.681 1.00 97.69 127 VAL A CA 1
ATOM 1001 C C . VAL A 1 127 ? -10.841 5.732 11.207 1.00 97.69 127 VAL A C 1
ATOM 1003 O O . VAL A 1 127 ? -11.116 6.747 11.839 1.00 97.69 127 VAL A O 1
ATOM 1006 N N . LYS A 1 128 ? -10.395 4.636 11.830 1.00 97.25 128 LYS A N 1
ATOM 1007 C CA . LYS A 1 128 ? -10.279 4.518 13.293 1.00 97.25 128 LYS A CA 1
ATOM 1008 C C . LYS A 1 128 ? -8.889 4.846 13.819 1.00 97.25 128 LYS A C 1
ATOM 1010 O O . LYS A 1 128 ? -8.750 5.408 14.908 1.00 97.25 128 LYS A O 1
ATOM 1015 N N . THR A 1 129 ? -7.836 4.437 13.119 1.00 98.31 129 THR A N 1
ATOM 1016 C CA . THR A 1 129 ? -6.449 4.743 13.494 1.00 98.31 129 THR A CA 1
ATOM 1017 C C . THR A 1 129 ? -5.547 4.664 12.271 1.00 98.31 129 THR A C 1
ATOM 1019 O O . THR A 1 129 ? -5.507 3.636 11.603 1.00 98.31 129 THR A O 1
ATOM 1022 N N . VAL A 1 130 ? -4.775 5.724 12.026 1.00 98.31 130 VAL A N 1
ATOM 1023 C CA . VAL A 1 130 ? -3.696 5.718 11.029 1.00 98.31 130 VAL A CA 1
ATOM 1024 C C . VAL A 1 130 ? -2.554 4.834 11.532 1.00 98.31 130 VAL A C 1
ATOM 1026 O O . VAL A 1 130 ? -2.056 5.018 12.643 1.00 98.31 130 VAL A O 1
ATOM 1029 N N . ILE A 1 131 ? -2.137 3.876 10.711 1.00 98.50 131 ILE A N 1
ATOM 1030 C CA . ILE A 1 131 ? -0.963 3.033 10.932 1.00 98.50 131 ILE A CA 1
ATOM 1031 C C . ILE A 1 131 ? 0.232 3.745 10.311 1.00 98.50 131 ILE A C 1
ATOM 1033 O O . ILE A 1 131 ? 0.234 4.023 9.116 1.00 98.50 131 ILE A O 1
ATOM 1037 N N . PHE A 1 132 ? 1.256 4.006 11.119 1.00 98.06 132 PHE A N 1
ATOM 1038 C CA . PHE A 1 132 ? 2.518 4.576 10.657 1.00 98.06 132 PHE A CA 1
ATOM 1039 C C . PHE A 1 132 ? 3.706 3.888 11.332 1.00 98.06 132 PHE A C 1
ATOM 1041 O O . PHE A 1 132 ? 3.662 3.600 12.534 1.00 98.06 132 PHE A O 1
ATOM 1048 N N . SER A 1 133 ? 4.776 3.632 10.579 1.00 96.56 133 SER A N 1
ATOM 1049 C CA . SER A 1 133 ? 6.074 3.223 11.125 1.00 96.56 133 SER A CA 1
ATOM 1050 C C . SER A 1 133 ? 7.209 3.597 10.172 1.00 96.56 133 SER A C 1
ATOM 1052 O O . SER A 1 133 ? 7.007 3.645 8.960 1.00 96.56 133 SER A O 1
ATOM 1054 N N . ARG A 1 134 ? 8.404 3.857 10.711 1.00 95.19 134 ARG A N 1
ATOM 1055 C CA . ARG A 1 134 ? 9.554 4.301 9.910 1.00 95.19 134 ARG A CA 1
ATOM 1056 C C . ARG A 1 134 ? 10.127 3.192 9.029 1.00 95.19 134 ARG A C 1
ATOM 1058 O O . ARG A 1 134 ? 10.184 2.039 9.456 1.00 95.19 134 ARG A O 1
ATOM 1065 N N . GLY A 1 135 ? 10.563 3.593 7.835 1.00 93.81 135 GLY A N 1
ATOM 1066 C CA . GLY A 1 135 ? 11.209 2.789 6.801 1.00 93.81 135 GLY A CA 1
ATOM 1067 C C . GLY A 1 135 ? 12.434 2.013 7.276 1.00 93.81 135 GLY A C 1
ATOM 1068 O O . GLY A 1 135 ? 13.048 2.326 8.299 1.00 93.81 135 GLY A O 1
ATOM 1069 N N . LEU A 1 136 ? 12.805 0.996 6.499 1.00 93.31 136 LEU A N 1
ATOM 1070 C CA . LEU A 1 136 ? 13.973 0.155 6.756 1.00 93.31 136 LEU A CA 1
ATOM 1071 C C . LEU A 1 136 ? 15.066 0.492 5.751 1.00 93.31 136 LEU A C 1
ATOM 1073 O O . LEU A 1 136 ? 14.944 0.152 4.577 1.00 93.31 136 LEU A O 1
ATOM 1077 N N . PHE A 1 137 ? 16.130 1.139 6.219 1.00 90.75 137 PHE A N 1
ATOM 1078 C CA . PHE A 1 137 ? 17.289 1.499 5.409 1.00 90.75 137 PHE A CA 1
ATOM 1079 C C . PHE A 1 137 ? 18.573 1.011 6.106 1.00 90.75 137 PHE A C 1
ATOM 1081 O O . PHE A 1 137 ? 18.925 1.556 7.156 1.00 90.75 137 PHE A O 1
ATOM 1088 N N . PRO A 1 138 ? 19.283 -0.006 5.577 1.00 91.25 138 PRO A N 1
ATOM 1089 C CA . PRO A 1 138 ? 18.926 -0.857 4.431 1.00 91.25 138 PRO A CA 1
ATOM 1090 C C . PRO A 1 138 ? 17.696 -1.754 4.683 1.00 91.25 138 PRO A C 1
ATOM 1092 O O . PRO A 1 138 ? 17.230 -1.884 5.815 1.00 91.25 138 PRO A O 1
ATOM 1095 N N . ALA A 1 139 ? 17.199 -2.434 3.644 1.00 89.00 139 ALA A N 1
ATOM 1096 C CA . ALA A 1 139 ? 16.052 -3.347 3.737 1.00 89.00 139 ALA A CA 1
ATOM 1097 C C . ALA A 1 139 ? 16.313 -4.600 4.596 1.00 89.00 139 ALA A C 1
ATOM 1099 O O . ALA A 1 139 ? 15.361 -5.264 5.013 1.00 89.00 139 ALA A O 1
ATOM 1100 N N . TYR A 1 140 ? 17.577 -4.953 4.848 1.00 88.12 140 TYR A N 1
ATOM 1101 C CA . TYR A 1 140 ? 17.977 -6.101 5.665 1.00 88.12 140 TYR A CA 1
ATOM 1102 C C . TYR A 1 140 ? 19.288 -5.826 6.419 1.00 88.12 140 TYR A C 1
ATOM 1104 O O . TYR A 1 140 ? 20.141 -5.074 5.954 1.00 88.12 140 TYR A O 1
ATOM 1112 N N . GLY A 1 141 ? 19.492 -6.462 7.577 1.00 84.06 141 GLY A N 1
ATOM 1113 C CA . GLY A 1 141 ? 20.769 -6.382 8.293 1.00 84.06 141 GLY A CA 1
ATOM 1114 C C . GLY A 1 141 ? 20.736 -6.975 9.707 1.00 84.06 141 GLY A C 1
ATOM 1115 O O . GLY A 1 141 ? 19.662 -7.135 10.283 1.00 84.06 141 GLY A O 1
ATOM 1116 N N . PRO A 1 142 ? 21.902 -7.263 10.317 1.00 73.69 142 PRO A N 1
ATOM 1117 C CA . PRO A 1 142 ? 22.001 -7.952 11.612 1.00 73.69 142 PRO A CA 1
ATOM 1118 C C . PRO A 1 142 ? 21.533 -7.121 12.820 1.00 73.69 142 PRO A C 1
ATOM 1120 O O . PRO A 1 142 ? 21.439 -7.643 13.926 1.00 73.69 142 PRO A O 1
ATOM 1123 N N . ARG A 1 143 ? 21.270 -5.821 12.633 1.00 78.81 143 ARG A N 1
ATOM 1124 C CA . ARG A 1 143 ? 20.725 -4.907 13.656 1.00 78.81 143 ARG A CA 1
ATOM 1125 C C . ARG A 1 143 ? 19.408 -4.255 13.216 1.00 78.81 143 ARG A C 1
ATOM 1127 O O . ARG A 1 143 ? 19.007 -3.243 13.790 1.00 78.81 143 ARG A O 1
ATOM 1134 N N . LEU A 1 144 ? 18.768 -4.796 12.177 1.00 80.81 144 LEU A N 1
ATOM 1135 C CA . LEU A 1 144 ? 17.516 -4.259 11.660 1.00 80.81 144 LEU A CA 1
ATOM 1136 C C . LEU A 1 144 ? 16.415 -4.385 12.719 1.00 80.81 144 LEU A C 1
ATOM 1138 O O . LEU A 1 144 ? 16.264 -5.429 13.351 1.00 80.81 144 LEU A O 1
ATOM 1142 N N . ARG A 1 145 ? 15.638 -3.318 12.906 1.00 85.81 145 ARG A N 1
ATOM 1143 C CA . ARG A 1 145 ? 14.417 -3.357 13.716 1.00 85.81 145 ARG A CA 1
ATOM 1144 C C . ARG A 1 145 ? 13.232 -3.644 12.804 1.00 85.81 145 ARG A C 1
ATOM 1146 O O . ARG A 1 145 ? 13.185 -3.138 11.691 1.00 85.81 145 ARG A O 1
ATOM 1153 N N . ASN A 1 146 ? 12.260 -4.405 13.291 1.00 93.00 146 ASN A N 1
ATOM 1154 C CA . ASN A 1 146 ? 10.986 -4.579 12.595 1.00 93.00 146 ASN A CA 1
ATOM 1155 C C . ASN A 1 146 ? 10.195 -3.265 12.626 1.00 93.00 146 ASN A C 1
ATOM 1157 O O . ASN A 1 146 ? 10.123 -2.619 13.679 1.00 93.00 146 ASN A O 1
ATOM 1161 N N . MET A 1 147 ? 9.546 -2.894 11.519 1.00 96.25 147 MET A N 1
ATOM 1162 C CA . MET A 1 147 ? 8.662 -1.724 11.514 1.00 96.25 147 MET A CA 1
ATOM 1163 C C . MET A 1 147 ? 7.436 -2.088 12.344 1.00 96.25 147 MET A C 1
ATOM 1165 O O . MET A 1 147 ? 6.680 -2.994 11.994 1.00 96.25 147 MET A O 1
ATOM 1169 N N . THR A 1 148 ? 7.275 -1.431 13.487 1.00 97.19 148 THR A N 1
ATOM 1170 C CA . THR A 1 148 ? 6.223 -1.754 14.452 1.00 97.19 148 THR A CA 1
ATOM 1171 C C . THR A 1 148 ? 5.313 -0.551 14.632 1.00 97.19 148 THR A C 1
ATOM 1173 O O . THR A 1 148 ? 5.786 0.582 14.734 1.00 97.19 148 THR A O 1
ATOM 1176 N N . SER A 1 149 ? 4.007 -0.795 14.678 1.00 97.69 149 SER A N 1
ATOM 1177 C CA . SER A 1 149 ? 2.990 0.215 14.962 1.00 97.69 149 SER A CA 1
ATOM 1178 C C . SER A 1 149 ? 1.887 -0.378 15.839 1.00 97.69 149 SER A C 1
ATOM 1180 O O . SER A 1 149 ? 1.742 -1.598 15.930 1.00 97.69 149 SER A O 1
ATOM 1182 N N . TYR A 1 150 ? 1.100 0.475 16.490 1.00 98.44 150 TYR A N 1
ATOM 1183 C CA . TYR A 1 150 ? -0.062 0.054 17.271 1.00 98.44 150 TYR A CA 1
ATOM 1184 C C . TYR A 1 150 ? -1.300 0.777 16.770 1.00 98.44 150 TYR A C 1
ATOM 1186 O O . TYR A 1 150 ? -1.297 2.002 16.670 1.00 98.44 150 TYR A O 1
ATOM 1194 N N . PHE A 1 151 ? -2.368 0.028 16.523 1.00 98.56 151 PHE A N 1
ATOM 1195 C CA . PHE A 1 151 ? -3.628 0.575 16.036 1.00 98.56 151 PHE A CA 1
ATOM 1196 C C . PHE A 1 151 ? -4.816 0.017 16.815 1.00 98.56 151 PHE A C 1
ATOM 1198 O O . PHE A 1 151 ? -4.682 -0.933 17.592 1.00 98.56 151 PHE A O 1
ATOM 1205 N N . LYS A 1 152 ? -5.973 0.652 16.647 1.00 98.38 152 LYS A N 1
ATOM 1206 C CA . LYS A 1 152 ? -7.233 0.259 17.275 1.00 98.38 152 LYS A CA 1
ATOM 1207 C C . LYS A 1 152 ? -8.273 -0.038 16.210 1.00 98.38 152 LYS A C 1
ATOM 1209 O O . LYS A 1 152 ? -8.249 0.569 15.145 1.00 98.38 152 LYS A O 1
ATOM 1214 N N . THR A 1 153 ? -9.203 -0.921 16.519 1.00 97.19 153 THR A N 1
ATOM 1215 C CA . THR A 1 153 ? -10.341 -1.270 15.671 1.00 97.19 153 THR A CA 1
ATOM 1216 C C . THR A 1 153 ? -11.600 -1.372 16.533 1.00 97.19 153 THR A C 1
ATOM 1218 O O . THR A 1 153 ? -11.511 -1.600 17.742 1.00 97.19 153 THR A O 1
ATOM 1221 N N . ASP A 1 154 ? -12.751 -1.120 15.923 1.00 96.19 154 ASP A N 1
ATOM 1222 C CA . ASP A 1 154 ? -14.089 -1.313 16.486 1.00 96.19 154 ASP A CA 1
ATOM 1223 C C . ASP A 1 154 ? -14.984 -1.952 15.415 1.00 96.19 154 ASP A C 1
ATOM 1225 O O . ASP A 1 154 ? -14.552 -2.121 14.271 1.00 96.19 154 ASP A O 1
ATOM 1229 N N . SER A 1 155 ? -16.208 -2.347 15.768 1.00 94.44 155 SER A N 1
ATOM 1230 C CA . SER A 1 155 ? -17.077 -3.120 14.870 1.00 94.44 155 SER A CA 1
ATOM 1231 C C . SER A 1 155 ? -17.538 -2.379 13.609 1.00 94.44 155 SER A C 1
ATOM 1233 O O . SER A 1 155 ? -18.070 -3.020 12.709 1.00 94.44 155 SER A O 1
ATOM 1235 N N . GLN A 1 156 ? -17.303 -1.067 13.499 1.00 93.69 156 GLN A N 1
ATOM 1236 C CA . GLN A 1 156 ? -17.554 -0.289 12.279 1.00 93.69 156 GLN A CA 1
ATOM 1237 C C . GLN A 1 156 ? -16.286 -0.097 11.426 1.00 93.69 156 GLN A C 1
ATOM 1239 O O . GLN A 1 156 ? -16.386 0.165 10.231 1.00 93.69 156 GLN A O 1
ATOM 1244 N N . ARG A 1 157 ? -15.090 -0.200 12.026 1.00 96.69 157 ARG A N 1
ATOM 1245 C CA . ARG A 1 157 ? -13.783 -0.069 11.353 1.00 96.69 157 ARG A CA 1
ATOM 1246 C C . ARG A 1 157 ? -12.926 -1.309 11.598 1.00 96.69 157 ARG A C 1
ATOM 1248 O O . ARG A 1 157 ? -11.814 -1.232 12.136 1.00 96.69 157 ARG A O 1
ATOM 1255 N N . ASN A 1 158 ? -13.498 -2.459 11.259 1.00 96.00 158 ASN A N 1
ATOM 1256 C CA . ASN A 1 158 ? -12.976 -3.809 11.480 1.00 96.00 158 ASN A CA 1
ATOM 1257 C C . ASN A 1 158 ? -11.955 -4.279 10.432 1.00 96.00 158 ASN A C 1
ATOM 1259 O O . ASN A 1 158 ? -11.373 -5.355 10.596 1.00 96.00 158 ASN A O 1
ATOM 1263 N N . LEU A 1 159 ? -11.739 -3.505 9.365 1.00 98.00 159 LEU A N 1
ATOM 1264 C CA . LEU A 1 159 ? -10.774 -3.816 8.315 1.00 98.00 159 LEU A CA 1
ATOM 1265 C C . LEU A 1 159 ? -9.442 -3.109 8.575 1.00 98.00 159 LEU A C 1
ATOM 1267 O O . LEU A 1 159 ? -9.401 -2.031 9.171 1.00 98.00 159 LEU A O 1
ATOM 1271 N N . VAL A 1 160 ? -8.347 -3.692 8.091 1.00 98.56 160 VAL A N 1
ATOM 1272 C CA . VAL A 1 160 ? -7.028 -3.053 8.079 1.00 98.56 160 VAL A CA 1
ATOM 1273 C C . VAL A 1 160 ? -6.384 -3.132 6.696 1.00 98.56 160 VAL A C 1
ATOM 1275 O O . VAL A 1 160 ? -6.350 -4.189 6.065 1.00 98.56 160 VAL A O 1
ATOM 1278 N N . SER A 1 161 ? -5.834 -2.006 6.245 1.00 98.81 161 SER A N 1
ATOM 1279 C CA . SER A 1 161 ? -5.014 -1.915 5.034 1.00 98.81 161 SER A CA 1
ATOM 1280 C C . SER A 1 161 ? -3.718 -1.176 5.345 1.00 98.81 161 SER A C 1
ATOM 1282 O O . SER A 1 161 ? -3.719 -0.210 6.109 1.00 98.81 161 SER A O 1
ATOM 1284 N N . ALA A 1 162 ? -2.610 -1.606 4.747 1.00 98.69 162 ALA A N 1
ATOM 1285 C CA . ALA A 1 162 ? -1.314 -0.941 4.861 1.00 98.69 162 ALA A CA 1
ATOM 1286 C C . ALA A 1 162 ? -0.441 -1.220 3.633 1.00 98.69 162 ALA A C 1
ATOM 1288 O O . ALA A 1 162 ? -0.607 -2.248 2.976 1.00 98.69 162 ALA A O 1
ATOM 1289 N N . VAL A 1 163 ? 0.495 -0.316 3.347 1.00 98.88 163 VAL A N 1
ATOM 1290 C CA . VAL A 1 163 ? 1.416 -0.369 2.207 1.00 98.88 163 VAL A CA 1
ATOM 1291 C C . VAL A 1 163 ? 2.809 0.140 2.601 1.00 98.88 163 VAL A C 1
ATOM 1293 O O . VAL A 1 163 ? 2.948 1.048 3.424 1.00 98.88 163 VAL A O 1
ATOM 1296 N N . SER A 1 164 ? 3.842 -0.458 2.008 1.00 98.69 164 SER A N 1
ATOM 1297 C CA . SER A 1 164 ? 5.217 0.052 1.983 1.00 98.69 164 SER A CA 1
ATOM 1298 C C . SER A 1 164 ? 5.834 -0.250 0.613 1.00 98.69 164 SER A C 1
ATOM 1300 O O . SER A 1 164 ? 5.644 -1.338 0.060 1.00 98.69 164 SER A O 1
ATOM 1302 N N . MET A 1 165 ? 6.559 0.718 0.061 1.00 98.62 165 MET A N 1
ATOM 1303 C CA . MET A 1 165 ? 7.282 0.588 -1.199 1.00 98.62 165 MET A CA 1
ATOM 1304 C C . MET A 1 165 ? 8.588 -0.178 -0.990 1.00 98.62 165 MET A C 1
ATOM 1306 O O . MET A 1 165 ? 9.335 0.084 -0.043 1.00 98.62 165 MET A O 1
ATOM 1310 N N . MET A 1 166 ? 8.884 -1.087 -1.915 1.00 97.06 166 MET A N 1
ATOM 1311 C CA . MET A 1 166 ? 10.181 -1.746 -2.023 1.00 97.06 166 MET A CA 1
ATOM 1312 C C . MET A 1 166 ? 11.121 -0.866 -2.855 1.00 97.06 166 MET A C 1
ATOM 1314 O O . MET A 1 166 ? 10.866 -0.627 -4.033 1.00 97.06 166 MET A O 1
ATOM 1318 N N . GLY A 1 167 ? 12.206 -0.379 -2.261 1.00 94.44 167 GLY A N 1
ATOM 1319 C CA . GLY A 1 167 ? 13.098 0.598 -2.884 1.00 94.44 167 GLY A CA 1
ATOM 1320 C C . GLY A 1 167 ? 14.488 0.035 -3.207 1.00 94.44 167 GLY A C 1
ATOM 1321 O O . GLY A 1 167 ? 15.031 -0.699 -2.384 1.00 94.44 167 GLY A O 1
ATOM 1322 N N . PRO A 1 168 ? 15.110 0.389 -4.347 1.00 95.81 168 PRO A N 1
ATOM 1323 C CA . PRO A 1 168 ? 14.495 1.055 -5.487 1.00 95.81 168 PRO A CA 1
ATOM 1324 C C . PRO A 1 168 ? 13.550 0.100 -6.231 1.00 95.81 168 PRO A C 1
ATOM 1326 O O . PRO A 1 168 ? 13.808 -1.102 -6.348 1.00 95.81 168 PRO A O 1
ATOM 1329 N N . SER A 1 169 ? 12.475 0.662 -6.764 1.00 97.12 169 SER A N 1
ATOM 1330 C CA . SER A 1 169 ? 11.639 0.052 -7.791 1.00 97.12 169 SER A CA 1
ATOM 1331 C C . SER A 1 169 ? 11.017 1.161 -8.650 1.00 97.12 169 SER A C 1
ATOM 1333 O O . SER A 1 169 ? 11.151 2.331 -8.290 1.00 97.12 169 SER A O 1
ATOM 1335 N N . PRO A 1 170 ? 10.392 0.825 -9.792 1.00 96.44 170 PRO A N 1
ATOM 1336 C CA . PRO A 1 170 ? 9.634 1.782 -10.594 1.00 96.44 170 PRO A CA 1
ATOM 1337 C C . PRO A 1 170 ? 8.403 2.288 -9.829 1.00 96.44 170 PRO A C 1
ATOM 1339 O O . PRO A 1 170 ? 8.276 3.481 -9.585 1.00 96.44 170 PRO A O 1
ATOM 1342 N N . ASP A 1 171 ? 7.533 1.365 -9.413 1.00 98.12 171 ASP A N 1
ATOM 1343 C CA . ASP A 1 171 ? 6.288 1.647 -8.693 1.00 98.12 171 ASP A CA 1
ATOM 1344 C C . ASP A 1 171 ? 5.832 0.449 -7.822 1.00 98.12 171 ASP A C 1
ATOM 1346 O O . ASP A 1 171 ? 4.638 0.176 -7.663 1.00 98.12 171 ASP A O 1
ATOM 1350 N N . TRP A 1 172 ? 6.782 -0.327 -7.280 1.00 98.50 172 TRP A N 1
ATOM 1351 C CA . TRP A 1 172 ? 6.492 -1.629 -6.667 1.00 98.50 172 TRP A CA 1
ATOM 1352 C C . TRP A 1 172 ? 6.358 -1.565 -5.145 1.00 98.50 172 TRP A C 1
ATOM 1354 O O . TRP A 1 172 ? 7.239 -1.098 -4.414 1.00 98.50 172 TRP A O 1
ATOM 1364 N N . CYS A 1 173 ? 5.276 -2.150 -4.644 1.00 98.69 173 CYS A N 1
ATOM 1365 C CA . CYS A 1 173 ? 4.935 -2.163 -3.229 1.00 98.69 173 CYS A CA 1
ATOM 1366 C C . CYS A 1 173 ? 4.674 -3.573 -2.695 1.00 98.69 173 CYS A C 1
ATOM 1368 O O . CYS A 1 173 ? 4.525 -4.548 -3.431 1.00 98.69 173 CYS A O 1
ATOM 1370 N N . VAL A 1 174 ? 4.591 -3.660 -1.370 1.00 98.75 174 VAL A N 1
ATOM 1371 C CA . VAL A 1 174 ? 3.950 -4.762 -0.653 1.00 98.75 174 VAL A CA 1
ATOM 1372 C C . VAL A 1 174 ? 2.936 -4.186 0.330 1.00 98.75 174 VAL A C 1
ATOM 1374 O O . VAL A 1 174 ? 3.059 -3.046 0.785 1.00 98.75 174 VAL A O 1
ATOM 1377 N N . GLY A 1 175 ? 1.939 -4.977 0.709 1.00 98.25 175 GLY A N 1
ATOM 1378 C CA . GLY A 1 175 ? 0.956 -4.533 1.686 1.00 98.25 175 GLY A CA 1
ATOM 1379 C C . GLY A 1 175 ? -0.118 -5.565 1.981 1.00 98.25 175 GLY A C 1
ATOM 1380 O O . GLY A 1 175 ? -0.113 -6.660 1.421 1.00 98.25 175 GLY A O 1
ATOM 1381 N N . ILE A 1 176 ? -1.073 -5.160 2.813 1.00 98.50 176 ILE A N 1
ATOM 1382 C CA . ILE A 1 176 ? -2.362 -5.837 2.994 1.00 98.50 176 ILE A CA 1
ATOM 1383 C C . ILE A 1 176 ? -3.502 -4.869 2.655 1.00 98.50 176 ILE A C 1
ATOM 1385 O O . ILE A 1 176 ? -3.340 -3.656 2.819 1.00 98.50 176 ILE A O 1
ATOM 1389 N N . SER A 1 177 ? -4.639 -5.393 2.202 1.00 98.19 177 SER A N 1
ATOM 1390 C CA . SER A 1 177 ? -5.828 -4.610 1.848 1.00 98.19 177 SER A CA 1
ATOM 1391 C C . SER A 1 177 ? -7.091 -5.255 2.415 1.00 98.19 177 SER A C 1
ATOM 1393 O O . SER A 1 177 ? -7.250 -6.471 2.328 1.00 98.19 177 SER A O 1
ATOM 1395 N N . LYS A 1 178 ? -7.971 -4.430 2.997 1.00 96.38 178 LYS A N 1
ATOM 1396 C CA . LYS A 1 178 ? -9.305 -4.778 3.524 1.00 96.38 178 LYS A CA 1
ATOM 1397 C C . LYS A 1 178 ? -9.333 -6.022 4.422 1.00 96.38 178 LYS A C 1
ATOM 1399 O O . LYS A 1 178 ? -10.321 -6.753 4.473 1.00 96.38 178 LYS A O 1
ATOM 1404 N N . GLU A 1 179 ? -8.265 -6.255 5.180 1.00 97.25 179 GLU A N 1
ATOM 1405 C CA . GLU A 1 179 ? -8.137 -7.451 6.005 1.00 97.25 179 GLU A CA 1
ATOM 1406 C C . GLU A 1 179 ? -9.056 -7.376 7.224 1.00 97.25 179 GLU A C 1
ATOM 1408 O O . GLU A 1 179 ? -8.824 -6.589 8.138 1.00 97.25 179 GLU A O 1
ATOM 1413 N N . ASN A 1 180 ? -10.097 -8.211 7.252 1.00 95.62 180 ASN A N 1
ATOM 1414 C CA . ASN A 1 180 ? -11.040 -8.257 8.367 1.00 95.62 180 ASN A CA 1
ATOM 1415 C C . ASN A 1 180 ? -10.372 -8.864 9.621 1.00 95.62 180 ASN A C 1
ATOM 1417 O O . ASN A 1 180 ? -9.755 -9.939 9.557 1.00 95.62 180 ASN A O 1
ATOM 1421 N N . LEU A 1 181 ? -10.479 -8.146 10.746 1.00 96.00 181 LEU A N 1
ATOM 1422 C CA . LEU A 1 181 ? -10.001 -8.536 12.080 1.00 96.00 181 LEU A CA 1
ATOM 1423 C C . LEU A 1 181 ? -11.136 -8.937 13.035 1.00 96.00 181 LEU A C 1
ATOM 1425 O O . LEU A 1 181 ? -10.864 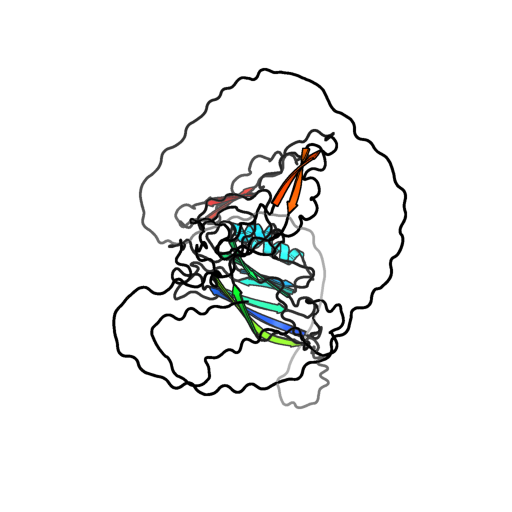-9.375 14.153 1.00 96.00 181 LEU A O 1
ATOM 1429 N N . CYS A 1 182 ? -12.389 -8.803 12.605 1.00 93.06 182 CYS A N 1
ATOM 1430 C CA . CYS A 1 182 ? -13.555 -9.317 13.310 1.00 93.06 182 CYS A CA 1
ATOM 1431 C C . CYS A 1 182 ? -13.754 -10.802 12.983 1.00 93.06 182 CYS A C 1
ATOM 1433 O O . CYS A 1 182 ? -13.487 -11.242 11.861 1.00 93.06 182 CYS A O 1
ATOM 1435 N N . THR A 1 183 ? -14.197 -11.588 13.961 1.00 90.94 183 THR A N 1
ATOM 1436 C CA . THR A 1 183 ? -14.392 -13.038 13.813 1.00 90.94 183 THR A CA 1
ATOM 1437 C C . THR A 1 183 ? -15.874 -13.418 13.775 1.00 90.94 183 THR A C 1
ATOM 1439 O O . THR A 1 183 ? -16.741 -12.679 14.239 1.00 90.94 183 THR A O 1
ATOM 1442 N N . ALA A 1 184 ? -16.180 -14.585 13.197 1.00 88.00 184 ALA A N 1
ATOM 1443 C CA . ALA A 1 184 ? -17.556 -15.057 13.004 1.00 88.00 184 ALA A CA 1
ATOM 1444 C C . ALA A 1 184 ? -18.289 -15.401 14.318 1.00 88.00 184 ALA A C 1
ATOM 1446 O O . ALA A 1 184 ? -19.514 -15.425 14.346 1.00 88.00 184 ALA A O 1
ATOM 1447 N N . ASP A 1 185 ? -17.548 -15.633 15.402 1.00 89.00 185 ASP A N 1
ATOM 1448 C CA . ASP A 1 185 ? -18.024 -15.775 16.784 1.00 89.00 185 ASP A CA 1
ATOM 1449 C C . ASP A 1 185 ? -18.203 -14.418 17.501 1.00 89.00 185 ASP A C 1
ATOM 1451 O O . ASP A 1 185 ? -18.258 -14.361 18.726 1.00 89.00 185 ASP A O 1
ATOM 1455 N N . CYS A 1 186 ? -18.310 -13.322 16.740 1.00 91.38 186 CYS A N 1
ATOM 1456 C CA . CYS A 1 186 ? -18.505 -11.957 17.239 1.00 91.38 186 CYS A CA 1
ATOM 1457 C C . CYS A 1 186 ? -17.387 -11.479 18.178 1.00 91.38 186 CYS A C 1
ATOM 1459 O O . CYS A 1 186 ? -17.626 -10.756 19.144 1.00 91.38 186 CYS A O 1
ATOM 1461 N N . GLY A 1 187 ? -16.154 -11.876 17.868 1.00 92.38 187 GLY A N 1
ATOM 1462 C CA . GLY A 1 187 ? -14.952 -11.488 18.588 1.00 92.38 187 GLY A CA 1
ATOM 1463 C C . GLY A 1 187 ? -13.920 -10.800 17.696 1.00 92.38 187 GLY A C 1
ATOM 1464 O O . GLY A 1 187 ? -14.218 -10.223 16.648 1.00 92.38 187 GLY A O 1
ATOM 1465 N N . TRP A 1 188 ? -12.671 -10.886 18.142 1.00 95.75 188 TRP A N 1
ATOM 1466 C CA . TRP A 1 188 ? -11.516 -10.216 17.553 1.00 95.75 188 TRP A CA 1
ATOM 1467 C C . TRP A 1 188 ? -10.413 -11.229 17.273 1.00 95.75 188 TRP A C 1
ATOM 1469 O O . TRP A 1 188 ? -10.024 -11.956 18.188 1.00 95.75 188 TRP A O 1
ATOM 1479 N N . VAL A 1 189 ? -9.854 -11.248 16.060 1.00 96.38 189 VAL A N 1
ATOM 1480 C CA . VAL A 1 189 ? -8.755 -12.154 15.679 1.00 96.38 189 VAL A CA 1
ATOM 1481 C C . VAL A 1 189 ? -7.604 -12.000 16.671 1.00 96.38 189 VAL A C 1
ATOM 1483 O O . VAL A 1 189 ? -7.133 -10.888 16.888 1.00 96.38 189 VAL A O 1
ATOM 1486 N N . GLU A 1 190 ? -7.126 -13.086 17.275 1.00 96.75 190 GLU A N 1
ATOM 1487 C CA . GLU A 1 190 ? -6.003 -13.008 18.215 1.00 96.75 190 GLU A CA 1
ATOM 1488 C C . GLU A 1 190 ? -4.678 -12.725 17.497 1.00 96.75 190 GLU A C 1
ATOM 1490 O O . GLU A 1 190 ? -3.916 -11.844 17.903 1.00 96.75 190 GLU A O 1
ATOM 1495 N N . ARG A 1 191 ? -4.420 -13.446 16.402 1.00 97.19 191 ARG A N 1
ATOM 1496 C CA . ARG A 1 191 ? -3.184 -13.340 15.629 1.00 97.19 191 ARG A CA 1
ATOM 1497 C C . ARG A 1 191 ? -3.416 -13.672 14.158 1.00 97.19 191 ARG A C 1
ATOM 1499 O O . ARG A 1 191 ? -4.054 -14.672 13.846 1.00 97.19 191 ARG A O 1
ATOM 1506 N N . LYS A 1 192 ? -2.853 -12.866 13.255 1.00 94.00 192 LYS A N 1
ATOM 1507 C CA . LYS A 1 192 ? -2.873 -13.089 11.800 1.00 94.00 192 LYS A CA 1
ATOM 1508 C C . LYS A 1 192 ? -1.474 -12.868 11.226 1.00 94.00 192 LYS A C 1
ATOM 1510 O O . LYS A 1 192 ? -0.769 -11.953 11.651 1.00 94.00 192 LYS A O 1
ATOM 1515 N N . VAL A 1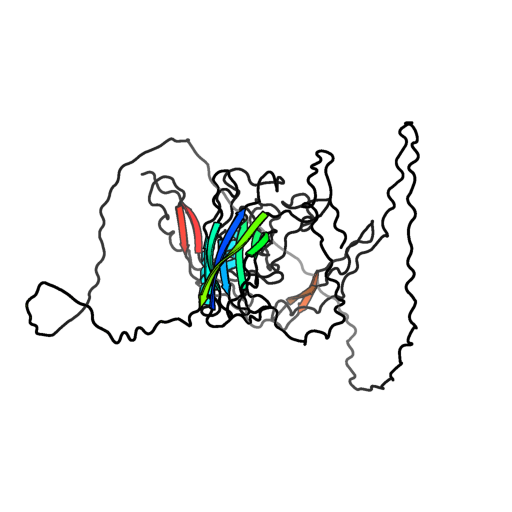 193 ? -1.060 -13.725 10.294 1.00 96.00 193 VAL A N 1
ATOM 1516 C CA . VAL A 1 193 ? 0.254 -13.664 9.636 1.00 96.00 193 VAL A CA 1
ATOM 1517 C C . VAL A 1 193 ? 0.048 -13.630 8.131 1.00 96.00 193 VAL A C 1
ATOM 1519 O O . VAL A 1 193 ? -0.699 -14.443 7.593 1.00 96.00 193 VAL A O 1
ATOM 1522 N N . PHE A 1 194 ? 0.732 -12.706 7.468 1.00 96.31 194 PHE A N 1
ATOM 1523 C CA . PHE A 1 194 ? 0.668 -12.500 6.029 1.00 96.31 194 PHE A CA 1
ATOM 1524 C C . PHE A 1 194 ? 2.061 -12.596 5.425 1.00 96.31 194 PHE A C 1
ATOM 1526 O O . PHE A 1 194 ? 2.978 -11.902 5.863 1.00 96.31 194 PHE A O 1
ATOM 1533 N N . TYR A 1 195 ? 2.195 -13.421 4.392 1.00 95.38 195 TYR A N 1
ATOM 1534 C CA . TYR A 1 195 ? 3.402 -13.539 3.582 1.00 95.38 195 TYR A CA 1
ATOM 1535 C C . TYR A 1 195 ? 3.223 -12.668 2.340 1.00 95.38 195 TYR A C 1
ATOM 1537 O O . TYR A 1 195 ? 2.408 -12.982 1.472 1.00 95.38 195 TYR A O 1
ATOM 1545 N N . LEU A 1 196 ? 3.908 -11.526 2.301 1.00 97.25 196 LEU A N 1
ATOM 1546 C CA . LEU A 1 196 ? 3.649 -10.489 1.309 1.00 97.25 196 LEU A CA 1
ATOM 1547 C C . LEU A 1 196 ? 4.418 -10.736 0.010 1.00 97.25 196 LEU A C 1
ATOM 1549 O O . LEU A 1 196 ? 5.643 -10.891 0.010 1.00 97.25 196 LEU A O 1
ATOM 1553 N N . GLN A 1 197 ? 3.679 -10.703 -1.095 1.00 95.19 197 GLN A N 1
ATOM 1554 C CA . GLN A 1 197 ? 4.198 -10.716 -2.460 1.00 95.19 197 GLN A CA 1
ATOM 1555 C C . GLN A 1 197 ? 4.223 -9.289 -3.038 1.00 95.19 197 GLN A C 1
ATOM 1557 O O . GLN A 1 197 ? 3.451 -8.441 -2.581 1.00 95.19 197 GLN A O 1
ATOM 1562 N N . PRO A 1 198 ? 5.108 -9.009 -4.014 1.00 97.62 198 PRO A N 1
ATOM 1563 C CA . PRO A 1 198 ? 5.174 -7.703 -4.656 1.00 97.62 198 PRO A CA 1
ATOM 1564 C C . PRO A 1 198 ? 3.951 -7.442 -5.535 1.00 97.62 198 PRO A C 1
ATOM 1566 O O . PRO A 1 198 ? 3.444 -8.343 -6.210 1.00 97.62 198 PRO A O 1
ATOM 1569 N N . TRP A 1 199 ? 3.533 -6.185 -5.585 1.00 98.12 199 TRP A N 1
ATOM 1570 C CA . TRP A 1 199 ? 2.539 -5.682 -6.519 1.00 98.12 199 TRP A CA 1
ATOM 1571 C C . TRP A 1 199 ? 3.003 -4.385 -7.181 1.00 98.12 199 TRP A C 1
ATOM 1573 O O . TRP A 1 199 ? 3.843 -3.658 -6.655 1.00 98.12 199 TRP A O 1
ATOM 1583 N N . ASP A 1 200 ? 2.468 -4.161 -8.372 1.00 98.44 200 ASP A N 1
ATOM 1584 C CA . ASP A 1 200 ? 2.761 -3.088 -9.321 1.00 98.44 200 ASP A CA 1
ATOM 1585 C C . ASP A 1 200 ? 1.596 -2.092 -9.250 1.00 98.44 200 ASP A C 1
ATOM 1587 O O . ASP A 1 200 ? 0.429 -2.510 -9.235 1.00 98.44 200 ASP A O 1
ATOM 1591 N 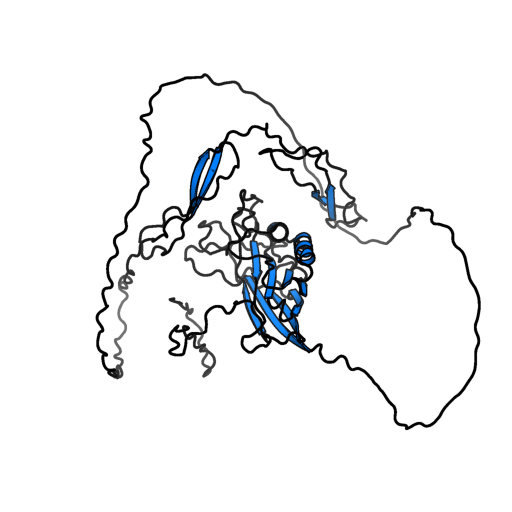N . ALA A 1 201 ? 1.904 -0.802 -9.088 1.00 98.00 201 ALA A N 1
ATOM 1592 C CA . ALA A 1 201 ? 0.893 0.237 -8.890 1.00 98.00 201 ALA A CA 1
ATOM 1593 C C . ALA A 1 201 ? 0.224 0.691 -10.200 1.00 98.00 201 ALA A C 1
ATOM 1595 O O . ALA A 1 201 ? -0.810 1.364 -10.145 1.00 98.00 201 ALA A O 1
ATOM 1596 N N . GLY A 1 202 ? 0.793 0.322 -11.351 1.00 95.06 202 GLY A N 1
ATOM 1597 C CA . GLY A 1 202 ? 0.322 0.686 -12.680 1.00 95.06 202 GLY A CA 1
ATOM 1598 C C . GLY A 1 202 ? 0.602 2.141 -13.062 1.00 95.06 202 GLY A C 1
ATOM 1599 O O . GLY A 1 202 ? -0.131 2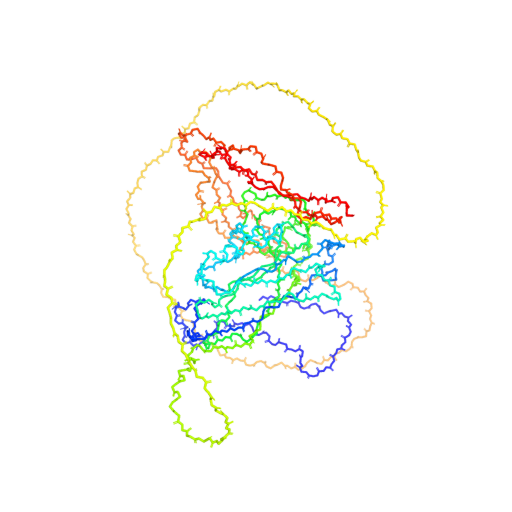.694 -13.886 1.00 95.06 202 GLY A O 1
ATOM 1600 N N . THR A 1 203 ? 1.621 2.781 -12.475 1.00 89.62 203 THR A N 1
ATOM 1601 C CA . THR A 1 203 ? 1.973 4.192 -12.733 1.00 89.62 203 THR A CA 1
ATOM 1602 C C . THR A 1 203 ? 3.337 4.392 -13.393 1.00 89.62 203 THR A C 1
ATOM 1604 O O . THR A 1 203 ? 3.518 5.415 -14.062 1.00 89.62 203 THR A O 1
ATOM 1607 N N . ASP A 1 204 ? 4.240 3.410 -13.313 1.00 93.50 204 ASP A N 1
ATOM 1608 C CA . ASP A 1 204 ? 5.488 3.347 -14.085 1.00 93.50 204 ASP A CA 1
ATOM 1609 C C . ASP A 1 204 ? 5.570 2.030 -14.887 1.00 93.50 204 ASP A C 1
ATOM 1611 O O . ASP A 1 204 ? 4.869 1.062 -14.616 1.00 93.50 204 ASP A O 1
ATOM 1615 N N . SER A 1 205 ? 6.390 1.998 -15.938 1.00 90.25 205 SER A N 1
ATOM 1616 C CA . SER A 1 205 ? 6.547 0.848 -16.847 1.00 90.25 205 SER A CA 1
ATOM 1617 C C . SER A 1 205 ? 7.918 0.166 -16.754 1.00 90.25 205 SER A C 1
ATOM 1619 O O . SER A 1 205 ? 8.239 -0.717 -17.558 1.00 90.25 205 SER A O 1
ATOM 1621 N N . GLY A 1 206 ? 8.744 0.554 -15.778 1.00 89.94 206 GLY A N 1
ATOM 1622 C CA . GLY A 1 206 ? 10.005 -0.108 -15.470 1.00 89.94 206 GLY A CA 1
ATOM 1623 C C . GLY A 1 206 ? 9.837 -1.594 -15.119 1.00 89.94 206 GLY A C 1
ATOM 1624 O O . GLY A 1 206 ? 8.874 -2.016 -14.490 1.00 89.94 206 GLY A O 1
ATOM 1625 N N . ILE A 1 207 ? 10.813 -2.414 -15.517 1.00 86.69 207 ILE A N 1
ATOM 1626 C CA . ILE A 1 207 ? 10.771 -3.883 -15.342 1.00 86.69 207 ILE A CA 1
ATOM 1627 C C . ILE A 1 207 ? 11.853 -4.418 -14.387 1.00 86.69 207 ILE A C 1
ATOM 1629 O O . ILE A 1 207 ? 11.862 -5.595 -14.030 1.00 86.69 207 ILE A O 1
ATOM 1633 N N . MET A 1 208 ? 12.784 -3.558 -13.977 1.00 91.94 208 MET A N 1
ATOM 1634 C CA . MET A 1 208 ? 13.884 -3.822 -13.041 1.00 91.94 208 MET A CA 1
ATOM 1635 C C . MET A 1 208 ? 13.831 -2.843 -11.866 1.00 91.94 208 MET A C 1
ATOM 1637 O O . MET A 1 208 ? 13.425 -1.696 -12.053 1.00 91.94 208 MET A O 1
ATOM 1641 N N . TYR A 1 209 ? 14.357 -3.255 -10.709 1.00 91.12 209 TYR A N 1
ATOM 1642 C CA . TYR A 1 209 ? 14.499 -2.423 -9.502 1.00 91.12 209 TYR A CA 1
ATOM 1643 C C . TYR A 1 209 ? 15.078 -1.025 -9.779 1.00 91.12 209 TYR A C 1
ATOM 1645 O O . TYR A 1 209 ? 14.640 -0.038 -9.208 1.00 91.12 209 TYR A O 1
ATOM 1653 N N . ASN A 1 210 ? 16.075 -0.939 -10.663 1.00 89.94 210 ASN A N 1
ATOM 1654 C CA . ASN A 1 210 ? 16.795 0.285 -11.013 1.00 89.94 210 ASN A CA 1
ATOM 1655 C C . ASN A 1 210 ? 16.468 0.788 -12.431 1.00 89.94 210 ASN A C 1
ATOM 1657 O O . ASN A 1 210 ? 17.328 1.379 -13.088 1.00 89.94 210 ASN A O 1
ATOM 1661 N N . SER A 1 211 ? 15.258 0.517 -12.931 1.00 86.31 211 SER A N 1
ATOM 1662 C CA . SER A 1 211 ? 14.800 1.100 -14.199 1.00 86.31 211 SER A CA 1
ATOM 1663 C C . SER A 1 211 ? 14.793 2.624 -14.106 1.00 86.31 211 SER A C 1
ATOM 1665 O O . SER A 1 211 ? 14.492 3.186 -13.057 1.00 86.31 211 SER A O 1
ATOM 1667 N N . SER A 1 212 ? 15.089 3.304 -15.211 1.00 80.50 212 SER A N 1
ATOM 1668 C CA . SER A 1 212 ? 14.781 4.729 -15.317 1.00 80.50 212 SER A CA 1
ATOM 1669 C C . SER A 1 212 ? 13.264 4.925 -15.302 1.00 80.50 212 SER A C 1
ATOM 1671 O O . SER A 1 212 ? 12.554 4.162 -15.954 1.00 80.50 212 SER A O 1
ATOM 1673 N N . ASN A 1 213 ? 12.806 5.960 -14.598 1.00 75.56 213 ASN A N 1
ATOM 1674 C CA . ASN A 1 213 ? 11.406 6.376 -14.524 1.00 75.56 213 ASN A CA 1
ATOM 1675 C C . ASN A 1 213 ? 10.800 6.517 -15.936 1.00 75.56 213 ASN A C 1
ATOM 1677 O O . ASN A 1 213 ? 11.264 7.331 -16.741 1.00 75.56 213 ASN A O 1
ATOM 1681 N N . SER A 1 214 ? 9.765 5.733 -16.216 1.00 83.81 214 SER A N 1
ATOM 1682 C CA . SER A 1 214 ? 9.073 5.584 -17.492 1.00 83.81 214 SER A CA 1
ATOM 1683 C C . SER A 1 214 ? 7.554 5.600 -17.240 1.00 83.81 214 SER A C 1
ATOM 1685 O O . SER A 1 214 ? 6.929 4.534 -17.195 1.00 83.81 214 SER A O 1
ATOM 1687 N N . PRO A 1 215 ? 6.939 6.789 -17.064 1.00 82.12 215 PRO A N 1
ATOM 1688 C CA . PRO A 1 215 ? 5.552 6.915 -16.622 1.00 82.12 215 PRO A CA 1
ATOM 1689 C C . PRO A 1 215 ? 4.563 6.200 -17.544 1.00 82.12 215 PRO A C 1
ATOM 1691 O O . PRO A 1 215 ? 4.640 6.322 -18.770 1.00 82.12 215 PRO A O 1
ATOM 1694 N N . LEU A 1 216 ? 3.607 5.489 -16.950 1.00 76.62 216 LEU A N 1
ATOM 1695 C CA . LEU A 1 216 ? 2.577 4.749 -17.669 1.00 76.62 216 LEU A CA 1
ATOM 1696 C C . LEU A 1 216 ? 1.337 5.635 -17.890 1.00 76.62 216 LEU A C 1
ATOM 1698 O O . LEU A 1 216 ? 0.630 5.980 -16.943 1.00 76.62 216 LEU A O 1
ATOM 1702 N N . ASP A 1 217 ? 1.090 6.024 -19.146 1.00 81.56 217 ASP A N 1
ATOM 1703 C CA . ASP A 1 217 ? -0.060 6.845 -19.561 1.00 81.56 217 ASP A CA 1
ATOM 1704 C C . ASP A 1 217 ? -0.841 6.184 -20.726 1.00 81.56 217 ASP A C 1
ATOM 1706 O O . ASP A 1 217 ? -0.280 5.985 -21.813 1.00 81.56 217 ASP A O 1
ATOM 1710 N N . PRO A 1 218 ? -2.133 5.833 -20.545 1.00 82.00 218 PRO A N 1
ATOM 1711 C CA . PRO A 1 218 ? -2.877 5.875 -19.283 1.00 82.00 218 PRO A CA 1
ATOM 1712 C C . PRO A 1 218 ? -2.322 4.858 -18.269 1.00 82.00 218 PRO A C 1
ATOM 1714 O O . PRO A 1 218 ? -1.749 3.851 -18.695 1.00 82.00 218 PRO A O 1
ATOM 1717 N N . PRO A 1 219 ? -2.525 5.073 -16.955 1.00 78.44 219 PRO A N 1
ATOM 1718 C CA . PRO A 1 219 ? -2.141 4.098 -15.939 1.00 78.44 219 PRO A CA 1
ATOM 1719 C C . PRO A 1 219 ? -2.893 2.774 -16.133 1.00 78.44 219 PRO A C 1
ATOM 1721 O O . PRO A 1 219 ? -4.030 2.756 -16.623 1.00 78.44 219 PRO A O 1
ATOM 1724 N N . ASP A 1 220 ? -2.277 1.668 -15.721 1.00 82.44 220 ASP A N 1
ATOM 1725 C CA . ASP A 1 220 ? -2.954 0.372 -15.574 1.00 82.44 220 ASP A CA 1
ATOM 1726 C C . ASP A 1 220 ? -3.471 0.210 -14.119 1.00 82.44 220 ASP A C 1
ATOM 1728 O O . ASP A 1 220 ? -3.087 0.973 -13.230 1.00 82.44 220 ASP A O 1
ATOM 1732 N N . PRO A 1 221 ? -4.389 -0.734 -13.839 1.00 88.38 221 PRO A N 1
ATOM 1733 C CA . PRO A 1 221 ? -4.829 -1.018 -12.472 1.00 88.38 221 PRO A CA 1
ATOM 1734 C C . PRO A 1 221 ? -3.776 -1.783 -11.654 1.00 88.38 221 PRO A C 1
ATOM 1736 O O . PRO A 1 221 ? -3.023 -2.590 -12.205 1.00 88.38 221 PRO A O 1
ATOM 1739 N N . ILE A 1 222 ? -3.810 -1.615 -10.327 1.00 94.06 222 ILE A N 1
ATOM 1740 C CA . ILE A 1 222 ? -2.935 -2.301 -9.367 1.00 94.06 222 ILE A CA 1
ATOM 1741 C C . ILE A 1 222 ? -3.040 -3.819 -9.547 1.00 94.06 222 ILE A C 1
ATOM 1743 O O . ILE A 1 222 ? -4.136 -4.394 -9.525 1.00 94.06 222 ILE A O 1
ATOM 1747 N N . ARG A 1 223 ? -1.894 -4.490 -9.676 1.00 91.56 223 ARG A N 1
ATOM 1748 C CA . ARG A 1 223 ? -1.815 -5.922 -10.005 1.00 91.56 223 ARG A CA 1
ATOM 1749 C C . ARG A 1 223 ? -0.690 -6.625 -9.238 1.00 91.56 223 ARG A C 1
ATOM 1751 O O . ARG A 1 223 ? 0.338 -6.008 -8.966 1.00 91.56 223 ARG A O 1
ATOM 1758 N N . PRO A 1 224 ? -0.826 -7.920 -8.902 1.00 93.69 224 PRO A N 1
ATOM 1759 C CA . PRO A 1 224 ? 0.286 -8.679 -8.344 1.00 93.69 224 PRO A CA 1
ATOM 1760 C C . PRO A 1 224 ? 1.385 -8.843 -9.400 1.00 93.69 224 PRO A C 1
ATOM 1762 O O . PRO A 1 224 ? 1.102 -9.188 -10.551 1.00 93.69 224 PRO A O 1
ATOM 1765 N N . ILE A 1 225 ? 2.643 -8.653 -9.005 1.00 94.00 225 ILE A N 1
ATOM 1766 C CA . ILE A 1 225 ? 3.786 -8.993 -9.856 1.00 94.00 225 ILE A CA 1
ATOM 1767 C C . ILE A 1 225 ? 3.940 -10.515 -9.840 1.00 94.00 225 ILE A C 1
ATOM 1769 O O . ILE A 1 225 ? 3.798 -11.162 -8.800 1.00 94.00 225 ILE A O 1
ATOM 1773 N N . THR A 1 226 ? 4.226 -11.111 -10.997 1.00 90.31 226 THR A N 1
ATOM 1774 C CA . THR A 1 226 ? 4.411 -12.563 -11.112 1.00 90.31 226 THR A CA 1
ATOM 1775 C C . THR A 1 226 ? 5.758 -12.889 -11.736 1.00 90.31 226 THR A C 1
ATOM 1777 O O . THR A 1 226 ? 6.376 -12.064 -12.401 1.00 90.31 226 THR A O 1
ATOM 1780 N N . SER A 1 227 ? 6.219 -14.126 -11.563 1.00 89.56 227 SER A N 1
ATOM 1781 C CA . SER A 1 227 ? 7.486 -14.580 -12.143 1.00 89.56 227 SER A CA 1
ATOM 1782 C C . SER A 1 227 ? 7.477 -14.703 -13.676 1.00 89.56 227 SER A C 1
ATOM 1784 O O . SER A 1 227 ? 8.519 -14.976 -14.269 1.00 89.56 227 SER A O 1
ATOM 1786 N N . SER A 1 228 ? 6.320 -14.484 -14.310 1.00 83.81 228 SER A N 1
ATOM 1787 C CA . SER A 1 228 ? 6.087 -14.553 -15.757 1.00 83.81 228 SER A CA 1
ATOM 1788 C C . SER A 1 228 ? 5.414 -13.293 -16.329 1.00 83.81 228 SER A C 1
ATOM 1790 O O . SER A 1 228 ? 4.925 -13.329 -17.453 1.00 83.81 228 SER A O 1
ATOM 1792 N N . ASP A 1 229 ? 5.302 -12.212 -15.553 1.00 76.12 229 ASP A N 1
ATOM 1793 C CA . ASP A 1 229 ? 4.687 -10.953 -15.989 1.00 76.12 229 ASP A CA 1
ATOM 1794 C C . ASP A 1 229 ? 5.456 -9.762 -15.379 1.00 76.12 229 ASP A C 1
ATOM 1796 O O . ASP A 1 229 ? 5.392 -9.580 -14.159 1.00 76.12 229 ASP A O 1
ATOM 1800 N N . PRO A 1 230 ? 6.192 -8.976 -16.190 1.00 80.31 230 PRO A N 1
ATOM 1801 C CA . PRO A 1 230 ? 6.359 -9.138 -17.638 1.00 80.31 230 PRO A CA 1
ATOM 1802 C C . PRO A 1 230 ? 7.189 -10.386 -17.998 1.00 80.31 230 PRO A C 1
ATOM 1804 O O . PRO A 1 230 ? 8.171 -10.708 -17.326 1.00 80.31 230 PRO A O 1
ATOM 1807 N N . ASP A 1 231 ? 6.833 -11.062 -19.096 1.00 82.56 231 ASP A N 1
ATOM 1808 C CA . ASP A 1 231 ? 7.628 -12.159 -19.672 1.00 82.56 231 ASP A CA 1
ATOM 1809 C C . ASP A 1 231 ? 8.877 -11.590 -20.363 1.00 82.56 231 ASP A C 1
ATOM 1811 O O . ASP A 1 231 ? 8.923 -11.343 -21.569 1.00 82.56 231 ASP A O 1
ATOM 1815 N N . ASN A 1 232 ? 9.873 -11.248 -19.547 1.00 84.31 232 ASN A N 1
ATOM 1816 C CA . ASN A 1 232 ? 11.094 -10.604 -19.995 1.00 84.31 232 ASN A CA 1
ATOM 1817 C C . ASN A 1 232 ? 12.294 -11.103 -19.172 1.00 84.31 232 ASN A C 1
ATOM 1819 O O . ASN A 1 232 ? 12.370 -10.810 -17.977 1.00 84.31 232 ASN A O 1
ATOM 1823 N N . PRO A 1 233 ? 13.299 -11.750 -19.797 1.00 85.88 233 PRO A N 1
ATOM 1824 C CA . PRO A 1 233 ? 14.511 -12.224 -19.122 1.00 85.88 233 PRO A CA 1
ATOM 1825 C C . PRO A 1 233 ? 15.365 -11.161 -18.415 1.00 85.88 233 PRO A C 1
ATOM 1827 O O . PRO A 1 233 ? 16.347 -11.524 -17.762 1.00 85.88 233 PRO A O 1
ATOM 1830 N N . ARG A 1 234 ? 15.034 -9.867 -18.527 1.00 87.38 234 ARG A N 1
ATOM 1831 C CA . ARG A 1 234 ? 15.644 -8.773 -17.751 1.00 87.38 234 ARG A CA 1
ATOM 1832 C C . ARG A 1 234 ? 14.876 -8.404 -16.485 1.00 87.38 234 ARG A C 1
ATOM 1834 O O . ARG A 1 234 ? 15.469 -7.749 -15.636 1.00 87.38 234 ARG A O 1
ATOM 1841 N N . ALA A 1 235 ? 13.610 -8.793 -16.335 1.00 89.88 235 ALA A N 1
ATOM 1842 C CA . ALA A 1 235 ? 12.796 -8.323 -15.221 1.00 89.88 235 ALA A CA 1
ATOM 1843 C C . ALA A 1 235 ? 13.257 -8.900 -13.870 1.00 89.88 235 ALA A C 1
ATOM 1845 O O . ALA A 1 235 ? 13.695 -10.052 -13.795 1.00 89.88 235 ALA A O 1
ATOM 1846 N N . SER A 1 236 ? 13.165 -8.109 -12.795 1.00 93.75 236 SER A N 1
ATOM 1847 C CA . SER A 1 236 ? 13.743 -8.466 -11.482 1.00 93.75 236 SER A CA 1
ATOM 1848 C C . SER A 1 236 ? 13.209 -9.780 -10.909 1.00 93.75 236 SER A C 1
ATOM 1850 O O . SER A 1 236 ? 13.968 -10.547 -10.323 1.00 93.75 236 SER A O 1
ATOM 1852 N N . PHE A 1 237 ? 11.922 -10.065 -11.110 1.00 93.19 237 PHE A N 1
ATOM 1853 C CA . PHE A 1 237 ? 11.253 -11.254 -10.572 1.00 93.19 237 PHE A CA 1
ATOM 1854 C C . PHE A 1 237 ? 11.097 -12.402 -11.575 1.00 93.19 237 PHE A C 1
ATOM 1856 O O . PHE A 1 237 ? 10.523 -13.436 -11.233 1.00 93.19 237 PHE A O 1
ATOM 1863 N N . TYR A 1 238 ? 11.615 -12.247 -12.796 1.00 90.25 238 TYR A N 1
ATOM 1864 C CA . TYR A 1 238 ? 11.438 -13.234 -13.854 1.00 90.25 238 TYR A CA 1
ATOM 1865 C C . TYR A 1 238 ? 12.065 -14.593 -13.508 1.00 90.25 238 TYR A C 1
ATOM 1867 O O . TYR A 1 238 ? 13.266 -14.687 -13.223 1.00 90.25 238 TYR A O 1
ATOM 1875 N N . ASN A 1 239 ? 11.267 -15.656 -13.619 1.00 89.12 239 ASN A N 1
ATOM 1876 C CA . ASN A 1 239 ? 11.723 -17.041 -13.570 1.00 89.12 239 ASN A CA 1
ATOM 1877 C C . ASN A 1 239 ? 11.208 -17.785 -14.813 1.00 89.12 239 ASN A C 1
ATOM 1879 O O . ASN A 1 239 ? 10.001 -17.997 -14.916 1.00 89.12 239 ASN A O 1
ATOM 1883 N N . PRO A 1 240 ? 12.081 -18.278 -15.714 1.00 83.19 240 PRO A N 1
ATOM 1884 C CA . PRO A 1 240 ? 11.647 -19.029 -16.896 1.00 83.19 240 PRO A CA 1
ATOM 1885 C C . PRO A 1 240 ? 10.955 -20.361 -16.553 1.00 83.19 240 PRO A C 1
ATOM 1887 O O . PRO A 1 240 ? 10.278 -20.940 -17.395 1.00 83.19 240 PRO A O 1
ATOM 1890 N N . ASN A 1 241 ? 11.096 -20.855 -15.316 1.00 87.75 241 ASN A N 1
ATOM 1891 C CA . ASN A 1 241 ? 10.374 -22.032 -14.822 1.00 87.75 241 ASN A CA 1
ATOM 1892 C C . ASN A 1 241 ? 9.021 -21.681 -14.163 1.00 87.75 241 ASN A C 1
ATOM 1894 O O . ASN A 1 241 ? 8.316 -22.577 -13.695 1.00 87.75 241 ASN A O 1
ATOM 1898 N N . GLY A 1 242 ? 8.670 -20.392 -14.082 1.00 83.06 242 GLY A N 1
ATOM 1899 C CA . GLY A 1 242 ? 7.496 -19.885 -13.375 1.00 83.06 242 GLY A CA 1
ATOM 1900 C C . GLY A 1 242 ? 7.538 -20.125 -11.859 1.00 83.06 242 GLY A C 1
ATOM 1901 O O . GLY A 1 242 ? 8.596 -20.120 -11.229 1.00 83.06 242 GLY A O 1
ATOM 1902 N N . GLY A 1 243 ? 6.363 -20.345 -11.267 1.00 84.06 243 GLY A N 1
ATOM 1903 C CA . GLY A 1 243 ? 6.189 -20.558 -9.825 1.00 84.06 243 GLY A CA 1
ATOM 1904 C C . GLY A 1 243 ? 5.974 -19.262 -9.027 1.00 84.06 243 GLY A C 1
ATOM 1905 O O . GLY A 1 243 ? 6.146 -18.166 -9.564 1.00 84.06 243 GLY A O 1
ATOM 1906 N N . PRO A 1 244 ? 5.545 -19.358 -7.757 1.00 86.69 244 PRO A N 1
ATOM 1907 C CA . PRO A 1 244 ? 5.286 -18.187 -6.924 1.00 86.69 244 PRO A CA 1
ATOM 1908 C C . PRO A 1 244 ? 6.583 -17.433 -6.604 1.00 86.69 244 PRO A C 1
ATOM 1910 O O . PRO A 1 244 ? 7.623 -18.046 -6.362 1.00 86.69 244 PRO A O 1
ATOM 1913 N N . ILE A 1 245 ? 6.504 -16.101 -6.547 1.00 90.69 245 ILE A N 1
ATOM 1914 C CA . ILE A 1 245 ? 7.563 -15.280 -5.949 1.00 90.69 245 ILE A CA 1
ATOM 1915 C C . ILE A 1 245 ? 7.558 -15.547 -4.437 1.00 90.69 245 ILE A C 1
ATOM 1917 O O . ILE A 1 245 ? 6.488 -15.678 -3.832 1.00 90.69 245 ILE A O 1
ATOM 1921 N N . GLY A 1 246 ? 8.747 -15.652 -3.840 1.00 89.88 246 GLY A N 1
ATOM 1922 C CA . GLY A 1 246 ? 8.903 -15.793 -2.394 1.00 89.88 246 GLY A CA 1
ATOM 1923 C C . GLY A 1 246 ? 8.363 -14.581 -1.627 1.00 89.88 246 GLY A C 1
ATOM 1924 O O . GLY A 1 246 ? 8.161 -13.504 -2.183 1.00 89.88 246 GLY A O 1
ATOM 1925 N N . SER A 1 247 ? 8.134 -14.751 -0.326 1.00 96.31 247 SER A N 1
ATOM 1926 C CA . SER A 1 247 ? 7.710 -13.641 0.533 1.00 96.31 247 SER A CA 1
ATOM 1927 C C . SER A 1 247 ? 8.811 -12.579 0.599 1.00 96.31 247 SER A C 1
ATOM 1929 O O . SER A 1 247 ? 9.938 -12.886 1.002 1.00 96.31 247 SER A O 1
ATOM 1931 N N . LEU A 1 248 ? 8.497 -11.331 0.253 1.00 96.88 248 LEU A N 1
ATOM 1932 C CA . LEU A 1 248 ? 9.417 -10.189 0.379 1.00 96.88 248 LEU A CA 1
ATOM 1933 C C . LEU A 1 248 ? 9.386 -9.567 1.776 1.00 96.88 248 LEU A C 1
ATOM 1935 O O . LEU A 1 248 ? 10.392 -9.055 2.262 1.00 96.88 248 LEU A O 1
ATOM 1939 N N . ALA A 1 249 ? 8.238 -9.652 2.435 1.00 97.44 249 ALA A N 1
ATOM 1940 C CA . ALA A 1 249 ? 8.087 -9.318 3.839 1.00 97.44 249 ALA A CA 1
ATOM 1941 C C . ALA A 1 249 ? 7.058 -10.241 4.489 1.00 97.44 249 ALA A C 1
ATOM 1943 O O . ALA A 1 249 ? 6.264 -10.884 3.803 1.00 97.44 249 ALA A O 1
ATOM 1944 N N . THR A 1 250 ? 7.062 -10.294 5.816 1.00 97.56 250 THR A N 1
ATOM 1945 C CA . THR A 1 250 ? 6.011 -10.917 6.621 1.00 97.56 250 THR A CA 1
ATOM 1946 C C . THR A 1 250 ? 5.367 -9.840 7.485 1.00 97.56 250 THR A C 1
ATOM 1948 O O . THR A 1 250 ? 6.073 -9.106 8.178 1.00 97.56 250 THR A O 1
ATOM 1951 N N . VAL A 1 251 ? 4.039 -9.747 7.472 1.00 98.25 251 VAL A N 1
ATOM 1952 C CA . VAL A 1 251 ? 3.279 -8.911 8.411 1.00 98.25 251 VAL A CA 1
ATOM 1953 C C . VAL A 1 251 ? 2.643 -9.803 9.463 1.00 98.25 251 VAL A C 1
ATOM 1955 O O . VAL A 1 251 ? 1.973 -10.782 9.145 1.00 98.25 251 VAL A O 1
ATOM 1958 N N . VAL A 1 252 ? 2.845 -9.444 10.725 1.00 98.31 252 VAL A N 1
ATOM 1959 C CA . VAL A 1 252 ? 2.233 -10.088 11.885 1.00 98.31 252 VAL A CA 1
ATOM 1960 C C . VAL A 1 252 ? 1.338 -9.064 12.573 1.00 98.31 252 VAL A C 1
ATOM 1962 O O . VAL A 1 252 ? 1.806 -8.000 12.984 1.00 98.31 252 VAL A O 1
ATOM 1965 N N . ILE A 1 253 ? 0.053 -9.390 12.694 1.00 98.38 253 ILE A N 1
ATOM 1966 C CA . ILE A 1 253 ? -0.941 -8.602 13.425 1.00 98.38 253 ILE A CA 1
ATOM 1967 C C . ILE A 1 253 ? -1.345 -9.397 14.663 1.00 98.38 253 ILE A C 1
ATOM 1969 O O . ILE A 1 253 ? -1.858 -10.507 14.546 1.00 98.38 253 ILE A O 1
ATOM 1973 N N . GLU A 1 254 ? -1.095 -8.836 15.844 1.00 98.50 254 GLU A N 1
ATOM 1974 C CA . GLU A 1 254 ? -1.310 -9.487 17.144 1.00 98.50 254 GLU A CA 1
ATOM 1975 C C . GLU A 1 254 ? -2.174 -8.610 18.048 1.00 98.50 254 GLU A C 1
ATOM 1977 O O . GLU A 1 254 ? -1.888 -7.424 18.243 1.00 98.50 254 GLU A O 1
ATOM 1982 N N . ARG A 1 255 ? -3.239 -9.187 18.604 1.00 98.38 255 ARG A N 1
ATOM 1983 C CA . ARG A 1 255 ? -4.163 -8.521 19.523 1.00 98.38 255 ARG A CA 1
ATOM 1984 C C . ARG A 1 255 ? -3.471 -8.312 20.870 1.00 98.38 255 ARG A C 1
ATOM 1986 O O . ARG A 1 255 ? -3.042 -9.260 21.514 1.00 98.38 255 ARG A O 1
ATOM 1993 N N . VAL A 1 256 ? -3.366 -7.058 21.296 1.00 98.38 256 VAL A N 1
ATOM 1994 C CA . VAL A 1 256 ? -2.680 -6.646 22.533 1.00 98.38 256 VAL A CA 1
ATOM 1995 C C . VAL A 1 256 ? -3.653 -6.560 23.706 1.00 98.38 256 VAL A C 1
ATOM 1997 O O . VAL A 1 256 ? -3.301 -6.899 24.829 1.00 98.38 256 VAL A O 1
ATOM 2000 N N . SER A 1 257 ? -4.867 -6.064 23.462 1.00 97.44 257 SER A N 1
ATOM 2001 C CA . SER A 1 257 ? -5.908 -5.923 24.485 1.00 97.44 257 SER A CA 1
ATOM 2002 C C . SER A 1 257 ? -7.262 -5.656 23.839 1.00 97.44 257 SER A C 1
ATOM 2004 O O . SER A 1 257 ? -7.315 -4.921 22.854 1.00 97.44 257 SER A O 1
ATOM 2006 N N . ILE A 1 258 ? -8.345 -6.124 24.453 1.00 96.69 258 ILE A N 1
ATOM 2007 C CA . ILE A 1 258 ? -9.703 -5.623 24.199 1.00 96.69 258 ILE A CA 1
ATOM 2008 C C . ILE A 1 258 ? -10.063 -4.667 25.343 1.00 96.69 258 ILE A C 1
ATOM 2010 O O . ILE A 1 258 ? -9.675 -4.897 26.490 1.00 96.69 258 ILE A O 1
ATOM 2014 N N . ARG A 1 259 ? -10.759 -3.569 25.042 1.00 94.50 259 ARG A N 1
ATOM 2015 C CA . ARG A 1 259 ? -11.322 -2.648 26.038 1.00 94.50 259 ARG A CA 1
ATOM 2016 C C . ARG A 1 259 ? -12.812 -2.485 25.793 1.00 94.50 259 ARG A C 1
ATOM 2018 O O . ARG A 1 259 ? -13.194 -2.100 24.695 1.00 94.50 259 ARG A O 1
ATOM 2025 N N . ASN A 1 260 ? -13.623 -2.698 26.823 1.00 89.12 260 ASN A N 1
ATOM 2026 C CA . ASN A 1 260 ? -15.047 -2.393 26.783 1.00 89.12 260 ASN A CA 1
ATOM 2027 C C . ASN A 1 260 ? -15.287 -0.977 27.339 1.00 89.12 260 ASN A C 1
ATOM 2029 O O . ASN A 1 260 ? -14.835 -0.653 28.438 1.00 89.12 260 ASN A O 1
ATOM 2033 N N . ARG A 1 261 ? -15.966 -0.117 26.571 1.00 71.12 261 ARG A N 1
ATOM 2034 C CA . ARG A 1 261 ? -16.308 1.264 26.957 1.00 71.12 261 ARG A CA 1
ATOM 2035 C C . ARG A 1 261 ? -17.485 1.360 27.936 1.00 71.12 261 ARG A C 1
ATOM 2037 O O . ARG A 1 261 ? -17.777 2.466 28.375 1.00 71.12 261 ARG A O 1
ATOM 2044 N N . SER A 1 262 ? -18.141 0.252 28.294 1.00 60.53 262 SER A N 1
ATOM 2045 C CA . SER A 1 262 ? -19.265 0.256 29.245 1.00 60.53 262 SER A CA 1
ATOM 2046 C C . SER A 1 262 ? -18.880 0.658 30.674 1.00 60.53 262 SER A C 1
ATOM 2048 O O . SER A 1 262 ? -19.733 1.141 31.410 1.00 60.53 262 SER A O 1
ATOM 2050 N N . ASN A 1 263 ? -17.613 0.493 31.072 1.00 50.94 263 ASN A N 1
ATOM 2051 C CA . ASN A 1 263 ? -17.140 0.866 32.408 1.00 50.94 263 ASN A CA 1
ATOM 2052 C C . ASN A 1 263 ? -16.556 2.285 32.419 1.00 50.94 263 ASN A C 1
ATOM 2054 O O . ASN A 1 263 ? -15.347 2.482 32.539 1.00 50.94 263 ASN A O 1
ATOM 2058 N N . THR A 1 264 ? -17.433 3.285 32.347 1.00 45.75 264 THR A N 1
ATOM 2059 C CA . THR A 1 264 ? -17.199 4.536 33.079 1.00 45.75 264 THR A CA 1
ATOM 2060 C C . THR A 1 264 ? -17.797 4.371 34.466 1.00 45.75 264 THR A C 1
ATOM 2062 O O . THR A 1 264 ? -19.012 4.467 34.629 1.00 45.75 264 THR A O 1
ATOM 2065 N N . GLU A 1 265 ? -16.951 4.097 35.458 1.00 43.81 265 GLU A N 1
ATOM 2066 C CA . GLU A 1 265 ? -17.361 4.085 36.860 1.00 43.81 265 GLU A CA 1
ATOM 2067 C C . GLU A 1 265 ? -17.826 5.488 37.261 1.00 43.81 265 GLU A C 1
ATOM 2069 O O . GLU A 1 265 ? -17.036 6.419 37.418 1.00 43.81 265 GLU A O 1
ATOM 2074 N N . THR A 1 266 ? -19.136 5.649 37.434 1.00 39.47 266 THR A N 1
ATOM 2075 C CA . THR A 1 266 ? -19.682 6.739 38.237 1.00 39.47 266 THR A CA 1
ATOM 2076 C C . THR A 1 266 ? -19.319 6.479 39.695 1.00 39.47 266 THR A C 1
ATOM 2078 O O . THR A 1 266 ? -20.046 5.766 40.390 1.00 39.47 266 THR A O 1
ATOM 2081 N N . GLU A 1 267 ? -18.215 7.062 40.169 1.00 37.03 267 GLU A N 1
ATOM 2082 C CA . GLU A 1 267 ? -17.893 7.127 41.599 1.00 37.03 267 GLU A CA 1
ATOM 2083 C C . GLU A 1 267 ? -18.913 8.006 42.346 1.00 37.03 267 GLU A C 1
ATOM 2085 O O . GLU A 1 267 ? -18.657 9.151 42.724 1.00 37.03 267 GLU A O 1
ATOM 2090 N N . HIS A 1 268 ? -20.092 7.448 42.621 1.00 42.09 268 HIS A N 1
ATOM 2091 C CA . HIS A 1 268 ? -20.957 7.929 43.693 1.00 42.09 268 HIS A CA 1
ATOM 2092 C C . HIS A 1 268 ? -20.454 7.378 45.035 1.00 42.09 268 HIS A C 1
ATOM 2094 O O . HIS A 1 268 ? -21.025 6.464 45.626 1.00 42.09 268 HIS A O 1
ATOM 2100 N N . GLY A 1 269 ? -19.357 7.959 45.522 1.00 31.75 269 GLY A N 1
ATOM 2101 C CA . GLY A 1 269 ? -18.790 7.665 46.836 1.00 31.75 269 GLY A CA 1
ATOM 2102 C C . GLY A 1 269 ? -19.573 8.312 47.981 1.00 31.75 269 GLY A C 1
ATOM 2103 O O . GLY A 1 269 ? -19.119 9.295 48.565 1.00 31.75 269 GLY A O 1
ATOM 2104 N N . THR A 1 270 ? -20.736 7.764 48.346 1.00 31.62 270 THR A N 1
ATOM 2105 C CA . THR A 1 270 ? -21.329 8.028 49.671 1.00 31.62 270 THR A CA 1
ATOM 2106 C C . THR A 1 270 ? -20.484 7.337 50.738 1.00 31.62 270 THR A C 1
ATOM 2108 O O . THR A 1 270 ? -20.338 6.117 50.715 1.00 31.62 270 THR A O 1
ATOM 2111 N N . GLY A 1 271 ? -19.893 8.111 51.648 1.00 28.75 271 GLY A N 1
ATOM 2112 C CA . GLY A 1 271 ? -18.865 7.605 52.558 1.00 28.75 271 GLY A CA 1
ATOM 2113 C C . GLY A 1 271 ? -19.372 6.750 53.725 1.00 28.75 271 GLY A C 1
ATOM 2114 O O . GLY A 1 271 ? -20.526 6.832 54.140 1.00 28.75 271 GLY A O 1
ATOM 2115 N N . SER A 1 272 ? -18.439 6.013 54.329 1.00 31.12 272 SER A N 1
ATOM 2116 C CA . SER A 1 272 ? -18.506 5.594 55.732 1.00 31.12 272 SER A CA 1
ATOM 2117 C C . SER A 1 272 ? -17.139 5.795 56.397 1.00 31.12 272 SER A C 1
ATOM 2119 O O . SER A 1 272 ? -16.125 5.962 55.720 1.00 31.12 272 SER A O 1
ATOM 2121 N N . GLN A 1 273 ? -17.135 5.902 57.723 1.00 31.31 273 GLN A N 1
ATOM 2122 C CA . GLN A 1 273 ? -16.098 6.590 58.498 1.00 31.31 273 GLN A CA 1
ATOM 2123 C C . GLN A 1 273 ? -14.979 5.668 59.008 1.00 31.31 273 GLN A C 1
ATOM 2125 O O . GLN A 1 273 ? -15.199 4.495 59.290 1.00 31.31 273 GLN A O 1
ATOM 2130 N N . GLY A 1 274 ? -13.796 6.251 59.228 1.00 29.34 274 GLY A N 1
ATOM 2131 C CA . GLY A 1 274 ? -12.662 5.598 59.889 1.00 29.34 274 GLY A CA 1
ATOM 2132 C C . GLY A 1 274 ? -11.431 6.504 59.927 1.00 29.34 274 GLY A C 1
ATOM 2133 O O . GLY A 1 274 ? -10.493 6.296 59.168 1.00 29.34 274 GLY A O 1
ATOM 2134 N N . GLY A 1 275 ? -11.452 7.557 60.749 1.00 28.25 275 GLY A N 1
ATOM 2135 C CA . GLY A 1 275 ? -10.334 8.504 60.862 1.00 28.25 275 GLY A CA 1
ATOM 2136 C C . GLY A 1 275 ? -9.545 8.360 62.163 1.00 28.25 275 GLY A C 1
ATOM 2137 O O . GLY A 1 275 ? -10.078 7.837 63.136 1.00 28.25 275 GLY A O 1
ATOM 2138 N N . VAL A 1 276 ? -8.321 8.904 62.198 1.00 31.14 276 VAL A N 1
ATOM 2139 C CA . VAL A 1 276 ? -7.701 9.515 63.394 1.00 31.14 276 VAL A CA 1
ATOM 2140 C C . VAL A 1 276 ? -6.486 10.381 62.990 1.00 31.14 276 VAL A C 1
ATOM 2142 O O . VAL A 1 276 ? -5.634 9.929 62.240 1.00 31.14 276 VAL A O 1
ATOM 2145 N N . HIS A 1 277 ? -6.484 11.625 63.492 1.00 32.28 277 HIS A N 1
ATOM 2146 C CA . HIS A 1 277 ? -5.423 12.649 63.676 1.00 32.28 277 HIS A CA 1
ATOM 2147 C C . HIS A 1 277 ? -4.194 12.771 62.727 1.00 32.28 277 HIS A C 1
ATOM 2149 O O . HIS A 1 277 ? -3.524 11.803 62.408 1.00 32.28 277 HIS A O 1
ATOM 2155 N N . GLY A 1 278 ? -3.749 13.985 62.357 1.00 28.09 278 GLY A N 1
ATOM 2156 C CA . GLY A 1 278 ? -4.250 15.329 62.706 1.00 28.09 278 GLY A CA 1
ATOM 2157 C C . GLY A 1 278 ? -3.350 16.479 62.197 1.00 28.09 278 GLY A C 1
ATOM 2158 O O . GLY A 1 278 ? -2.298 16.230 61.620 1.00 28.09 278 GLY A O 1
ATOM 2159 N N . GLY A 1 279 ? -3.762 17.737 62.427 1.00 28.19 279 GLY A N 1
ATOM 2160 C CA . GLY A 1 279 ? -3.019 18.962 62.054 1.00 28.19 279 GLY A CA 1
ATOM 2161 C C . GLY A 1 279 ? -3.892 19.981 61.301 1.00 28.19 279 GLY A C 1
ATOM 2162 O O . GLY A 1 279 ? -4.440 19.665 60.252 1.00 28.19 279 GLY A O 1
ATOM 2163 N N . MET A 1 280 ? -4.086 21.187 61.853 1.00 28.73 280 MET A N 1
ATOM 2164 C CA . MET A 1 280 ? -5.149 22.140 61.457 1.00 28.73 280 MET A CA 1
ATOM 2165 C C . MET A 1 280 ? -4.656 23.615 61.636 1.00 28.73 280 MET A C 1
ATOM 2167 O O . MET A 1 280 ? -3.510 23.796 62.035 1.00 28.73 280 MET A O 1
ATOM 2171 N N . PRO A 1 281 ? -5.473 24.668 61.394 1.00 48.47 281 PRO A N 1
ATOM 2172 C CA . PRO A 1 281 ? -5.534 25.575 60.219 1.00 48.47 281 PRO A CA 1
ATOM 2173 C C . PRO A 1 281 ? -4.964 27.003 60.553 1.00 48.47 281 PRO A C 1
ATOM 2175 O O . PRO A 1 281 ? -4.146 27.050 61.470 1.00 48.47 281 PRO A O 1
ATOM 2178 N N . PRO A 1 282 ? -5.357 28.189 59.977 1.00 47.81 282 PRO A N 1
ATOM 2179 C CA . PRO A 1 282 ? -6.251 28.593 58.851 1.00 47.81 282 PRO A CA 1
ATOM 2180 C C . PRO A 1 282 ? -5.596 29.666 57.889 1.00 47.81 282 PRO A C 1
ATOM 2182 O O . PRO A 1 282 ? -4.378 29.737 57.860 1.00 47.81 282 PRO A O 1
ATOM 2185 N N . LYS A 1 283 ? -6.230 30.545 57.061 1.00 30.88 283 LYS A N 1
ATOM 2186 C CA . LYS A 1 283 ? -7.649 30.869 56.722 1.00 30.88 283 LYS A CA 1
ATOM 2187 C C . LYS A 1 283 ? -7.905 31.308 55.238 1.00 30.88 283 LYS A C 1
ATOM 2189 O O . LYS A 1 283 ? -7.873 30.456 54.361 1.00 30.88 283 LYS A O 1
ATOM 2194 N N . LYS A 1 284 ? -8.297 32.576 54.986 1.00 29.81 284 LYS A N 1
ATOM 2195 C CA . LYS A 1 284 ? -8.947 33.242 53.806 1.00 29.81 284 LYS A CA 1
ATOM 2196 C C . LYS A 1 284 ? -8.860 34.798 53.998 1.00 29.81 284 LYS A C 1
ATOM 2198 O O . LYS A 1 284 ? -8.497 35.142 55.127 1.00 29.81 284 LYS A O 1
ATOM 2203 N N . PRO A 1 285 ? -9.231 35.737 53.066 1.00 38.94 285 PRO A N 1
ATOM 2204 C CA . PRO A 1 285 ? -10.179 35.634 51.925 1.00 38.94 285 PRO A CA 1
ATOM 2205 C C . PRO A 1 285 ? -9.841 36.404 50.598 1.00 38.94 285 PRO A C 1
ATOM 2207 O O . PRO A 1 285 ? -8.743 36.907 50.405 1.00 38.94 285 PRO A O 1
ATOM 2210 N N . MET A 1 286 ? -10.833 36.448 49.686 1.00 33.56 286 MET A N 1
ATOM 2211 C CA . MET A 1 286 ? -10.938 37.162 48.380 1.00 33.56 286 MET A CA 1
ATOM 2212 C C . MET A 1 286 ? -11.275 38.680 48.580 1.00 33.56 286 MET A C 1
ATOM 2214 O O . MET A 1 286 ? -11.475 39.061 49.729 1.00 33.56 286 MET A O 1
ATOM 2218 N N . MET A 1 287 ? -11.390 39.625 47.615 1.00 32.19 287 MET A N 1
ATOM 2219 C CA . MET A 1 287 ? -11.982 39.662 46.246 1.00 32.19 287 MET A CA 1
ATOM 2220 C C . MET A 1 287 ? -11.632 40.980 45.470 1.00 32.19 287 MET A C 1
ATOM 2222 O O . MET A 1 287 ? -11.245 41.957 46.101 1.00 32.19 287 MET A O 1
ATOM 2226 N N . GLY A 1 288 ? -11.934 41.047 44.151 1.00 28.22 288 GLY A N 1
ATOM 2227 C CA . GLY A 1 288 ? -12.087 42.283 43.323 1.00 28.22 288 GLY A CA 1
ATOM 2228 C C . GLY A 1 288 ? -10.896 42.631 42.397 1.00 28.22 288 GLY A C 1
ATOM 2229 O O . GLY A 1 288 ? -9.765 42.365 42.774 1.00 28.22 288 GLY A O 1
ATOM 2230 N N . GLY A 1 289 ? -11.028 43.198 41.181 1.00 29.22 289 GLY A N 1
ATOM 2231 C CA . GLY A 1 289 ? -12.178 43.608 40.346 1.00 29.22 289 GLY A CA 1
ATOM 2232 C C . GLY A 1 289 ? -11.726 44.001 38.904 1.00 29.22 289 GLY A C 1
ATOM 2233 O O . GLY A 1 289 ? -10.540 44.198 38.670 1.00 29.22 289 GLY A O 1
ATOM 2234 N N . ASN A 1 290 ? -12.657 44.055 37.939 1.00 27.94 290 ASN A N 1
ATOM 2235 C CA . ASN A 1 290 ? -12.477 44.215 36.463 1.00 27.94 290 ASN A CA 1
ATOM 2236 C C . ASN A 1 290 ? -12.232 45.699 36.020 1.00 27.94 290 ASN A C 1
ATOM 2238 O O . ASN A 1 290 ? -12.305 46.552 36.904 1.00 27.94 290 ASN A O 1
ATOM 2242 N N . PRO A 1 291 ? -12.181 46.113 34.716 1.00 52.47 291 PRO A N 1
ATOM 2243 C CA . PRO A 1 291 ? -11.692 45.529 33.433 1.00 52.47 291 PRO A CA 1
ATOM 2244 C C . PRO A 1 291 ? -10.763 46.483 32.596 1.00 52.47 291 PRO A C 1
ATOM 2246 O O . PRO A 1 291 ? -10.625 47.653 32.930 1.00 52.47 291 PRO A O 1
ATOM 2249 N N . THR A 1 292 ? -10.221 46.035 31.439 1.00 28.92 292 THR A N 1
ATOM 2250 C CA . THR A 1 292 ? -10.293 46.658 30.063 1.00 28.92 292 THR A CA 1
ATOM 2251 C C . THR A 1 292 ? -9.128 46.263 29.119 1.00 28.92 292 THR A C 1
ATOM 2253 O O . THR A 1 292 ? -8.003 46.060 29.558 1.00 28.92 292 THR A O 1
ATOM 2256 N N . MET A 1 293 ? -9.397 46.170 27.802 1.00 35.34 293 MET A N 1
ATOM 2257 C CA . MET A 1 293 ? -8.405 46.055 26.703 1.00 35.34 293 MET A CA 1
ATOM 2258 C C . MET A 1 293 ? -8.551 47.246 25.738 1.00 35.34 293 MET A C 1
ATOM 2260 O O . MET A 1 293 ? -9.658 47.778 25.626 1.00 35.34 293 MET A O 1
ATOM 2264 N N . PRO A 1 294 ? -7.487 47.633 25.003 1.00 33.97 294 PRO A N 1
ATOM 2265 C CA . PRO A 1 294 ? -7.541 47.539 23.528 1.00 33.97 294 PRO A CA 1
ATOM 2266 C C . PRO A 1 294 ? -6.179 47.019 22.931 1.00 33.97 294 PRO A C 1
ATOM 2268 O O . PRO A 1 294 ? -5.495 46.293 23.648 1.00 33.97 294 PRO A O 1
ATOM 2271 N N . PRO A 1 295 ? -5.807 47.155 21.629 1.00 41.00 295 PRO A N 1
ATOM 2272 C CA . PRO A 1 295 ? -5.605 45.975 20.772 1.00 41.00 295 PRO A CA 1
ATOM 2273 C C . PRO A 1 295 ? -4.168 45.753 20.223 1.00 41.00 295 PRO A C 1
ATOM 2275 O O . PRO A 1 295 ? -3.266 46.567 20.389 1.00 41.00 295 PRO A O 1
ATOM 2278 N N . LYS A 1 296 ? -3.981 44.617 19.526 1.00 36.41 296 LYS A N 1
ATOM 2279 C CA . LYS A 1 296 ? -2.723 44.135 18.909 1.00 36.41 296 LYS A CA 1
ATOM 2280 C C . LYS A 1 296 ? -2.119 45.056 17.832 1.00 36.41 296 LYS A C 1
ATOM 2282 O O . LYS A 1 296 ? -2.846 45.570 16.986 1.00 36.41 296 LYS A O 1
ATOM 2287 N N . VAL A 1 297 ? -0.783 45.042 17.737 1.00 30.02 297 VAL A N 1
ATOM 2288 C CA . VAL A 1 297 ? 0.021 45.376 16.537 1.00 30.02 297 VAL A CA 1
ATOM 2289 C C . VAL A 1 297 ? 1.115 44.302 16.354 1.00 30.02 297 VAL A C 1
ATOM 2291 O O . VAL A 1 297 ? 1.539 43.693 17.335 1.00 30.02 297 VAL A O 1
ATOM 2294 N N . MET A 1 298 ? 1.525 44.010 15.112 1.00 37.78 298 MET A N 1
ATOM 2295 C CA . MET A 1 298 ? 2.544 42.996 14.765 1.00 37.78 298 MET A CA 1
ATOM 2296 C C . MET A 1 298 ? 3.975 43.570 14.723 1.00 37.78 298 MET A C 1
ATOM 2298 O O . MET A 1 298 ? 4.153 44.737 14.387 1.00 37.78 298 MET A O 1
ATOM 2302 N N . GLY A 1 299 ? 4.987 42.724 14.957 1.00 30.09 299 GLY A N 1
ATOM 2303 C CA . GLY A 1 299 ? 6.417 43.023 14.770 1.00 30.09 299 GLY A CA 1
ATOM 2304 C C . GLY A 1 299 ? 7.248 41.743 14.559 1.00 30.09 299 GLY A C 1
ATOM 2305 O O . GLY A 1 299 ? 6.853 40.679 15.031 1.00 30.09 299 GLY A O 1
ATOM 2306 N N . GLN A 1 300 ? 8.345 41.840 13.800 1.00 30.53 300 GLN A N 1
ATOM 2307 C CA . GLN A 1 300 ? 9.193 40.724 13.325 1.00 30.53 300 GLN A CA 1
ATOM 2308 C C . GLN A 1 300 ? 10.324 40.335 14.317 1.00 30.53 300 GLN A C 1
ATOM 2310 O O . GLN A 1 300 ? 10.584 41.100 15.245 1.00 30.53 300 GLN A O 1
ATOM 2315 N N . PRO A 1 301 ? 11.003 39.175 14.140 1.00 38.22 301 PRO A N 1
ATOM 2316 C CA . PRO A 1 301 ? 12.134 38.740 14.972 1.00 38.22 301 PRO A CA 1
ATOM 2317 C C . PRO A 1 301 ? 13.523 39.064 14.375 1.00 38.22 301 PRO A C 1
ATOM 2319 O O . PRO A 1 301 ? 13.659 39.215 13.164 1.00 38.22 301 PRO A O 1
ATOM 2322 N N . ASP A 1 302 ? 14.553 39.067 15.230 1.00 29.48 302 ASP A N 1
ATOM 2323 C CA . ASP A 1 302 ? 15.983 39.251 14.904 1.00 29.48 302 ASP A CA 1
ATOM 2324 C C . ASP A 1 302 ? 16.824 38.113 15.562 1.00 29.48 302 ASP A C 1
ATOM 2326 O O . ASP A 1 302 ? 16.436 37.668 16.651 1.00 29.48 302 ASP A O 1
ATOM 2330 N N . PRO A 1 303 ? 17.905 37.565 14.950 1.00 53.88 303 PRO A N 1
ATOM 2331 C CA . PRO A 1 303 ? 18.528 36.301 15.380 1.00 53.88 303 PRO A CA 1
ATOM 2332 C C . PRO A 1 303 ? 19.952 36.429 15.968 1.00 53.88 303 PRO A C 1
ATOM 2334 O O . PRO A 1 303 ? 20.689 37.359 15.660 1.00 53.88 303 PRO A O 1
ATOM 2337 N N . THR A 1 304 ? 20.414 35.421 16.725 1.00 29.55 304 THR A N 1
ATOM 2338 C CA . THR A 1 304 ? 21.844 35.249 17.092 1.00 29.55 304 THR A CA 1
ATOM 2339 C C . THR A 1 304 ? 22.294 33.770 17.118 1.00 29.55 304 THR A C 1
ATOM 2341 O O . THR A 1 304 ? 21.554 32.889 17.548 1.00 29.55 304 THR A O 1
ATOM 2344 N N . MET A 1 305 ? 23.513 33.507 16.614 1.00 30.03 305 MET A N 1
ATOM 2345 C CA . MET A 1 305 ? 24.231 32.204 16.530 1.00 30.03 305 MET A CA 1
ATOM 2346 C C . MET A 1 305 ? 25.220 32.025 17.734 1.00 30.03 305 MET A C 1
ATOM 2348 O O . MET A 1 305 ? 25.095 32.827 18.661 1.00 30.03 305 MET A O 1
ATOM 2352 N N . PRO A 1 306 ? 26.273 31.144 17.762 1.00 42.66 306 PRO A N 1
ATOM 2353 C CA . PRO A 1 306 ? 26.668 29.954 16.952 1.00 42.66 306 PRO A CA 1
ATOM 2354 C C . PRO A 1 306 ? 27.176 28.698 17.761 1.00 42.66 306 PRO A C 1
ATOM 2356 O O . PRO A 1 306 ? 27.253 28.743 18.988 1.00 42.66 306 PRO A O 1
ATOM 2359 N N . PRO A 1 307 ? 27.571 27.577 17.092 1.00 57.00 307 PRO A N 1
ATOM 2360 C CA . PRO A 1 307 ? 28.113 26.329 17.691 1.00 57.00 307 PRO A CA 1
ATOM 2361 C C . PRO A 1 307 ? 29.624 26.042 17.393 1.00 57.00 307 PRO A C 1
ATOM 2363 O O . PRO A 1 307 ? 30.331 26.913 16.891 1.00 57.00 307 PRO A O 1
ATOM 2366 N N . LYS A 1 308 ? 30.140 24.818 17.682 1.00 29.80 308 LYS A N 1
ATOM 2367 C CA . LYS A 1 308 ? 31.537 24.367 17.390 1.00 29.80 308 LYS A CA 1
ATOM 2368 C C . LYS A 1 308 ? 31.707 22.901 16.883 1.00 29.80 308 LYS A C 1
ATOM 2370 O O . LYS A 1 308 ? 31.675 21.965 17.672 1.00 29.80 308 LYS A O 1
ATOM 2375 N N . VAL A 1 309 ? 31.935 22.779 15.567 1.00 37.78 309 VAL A N 1
ATOM 2376 C CA . VAL A 1 309 ? 32.890 21.964 14.747 1.00 37.78 309 VAL A CA 1
ATOM 2377 C C . VAL A 1 309 ? 33.490 20.615 15.221 1.00 37.78 309 VAL A C 1
ATOM 2379 O O . VAL A 1 309 ? 34.219 20.591 16.211 1.00 37.78 309 VAL A O 1
ATOM 2382 N N . MET A 1 310 ? 33.338 19.576 14.361 1.00 31.67 310 MET A N 1
ATOM 2383 C CA . MET A 1 310 ? 34.356 18.799 13.566 1.00 31.67 310 MET A CA 1
ATOM 2384 C C . MET A 1 310 ? 33.623 18.016 12.429 1.00 31.67 310 MET A C 1
ATOM 2386 O O . MET A 1 310 ? 32.450 17.715 12.621 1.00 31.67 310 MET A O 1
ATOM 2390 N N . GLY A 1 311 ? 34.147 17.625 11.246 1.00 30.88 311 GLY A N 1
ATOM 2391 C CA . GLY A 1 311 ? 35.432 17.850 10.534 1.00 30.88 311 GLY A CA 1
ATOM 2392 C C . GLY A 1 311 ? 36.311 16.580 10.358 1.00 30.88 311 GLY A C 1
ATOM 2393 O O . GLY A 1 311 ? 36.636 15.972 11.370 1.00 30.88 311 GLY A O 1
ATOM 2394 N N . GLY A 1 312 ? 36.785 16.119 9.177 1.00 31.95 312 GLY A N 1
ATOM 2395 C CA . GLY A 1 312 ? 36.498 16.430 7.749 1.00 31.95 312 GLY A CA 1
ATOM 2396 C C . GLY A 1 312 ? 37.638 15.985 6.774 1.00 31.95 312 GLY A C 1
ATOM 2397 O O . GLY A 1 312 ? 38.796 16.198 7.113 1.00 31.95 312 GLY A O 1
ATOM 2398 N N . HIS A 1 313 ? 37.358 15.390 5.589 1.00 35.47 313 HIS A N 1
ATOM 2399 C CA . HIS A 1 313 ? 38.342 15.110 4.495 1.00 35.47 313 HIS A CA 1
ATOM 2400 C C . HIS A 1 313 ? 37.700 15.020 3.078 1.00 35.47 313 HIS A C 1
ATOM 2402 O O . HIS A 1 313 ? 36.499 14.796 2.963 1.00 35.47 313 HIS A O 1
ATOM 2408 N N . ASP A 1 314 ? 38.504 15.210 2.016 1.00 33.22 314 ASP A N 1
ATOM 2409 C CA . ASP A 1 314 ? 38.137 15.873 0.737 1.00 33.22 314 ASP A CA 1
ATOM 2410 C C . ASP A 1 314 ? 38.618 15.138 -0.555 1.00 33.22 314 ASP A C 1
ATOM 2412 O O . ASP A 1 314 ? 39.713 14.566 -0.539 1.00 33.22 314 ASP A O 1
ATOM 2416 N N . PRO A 1 315 ? 37.858 15.168 -1.680 1.00 38.41 315 PRO A N 1
ATOM 2417 C CA . PRO A 1 315 ? 38.312 14.804 -3.031 1.00 38.41 315 PRO A CA 1
ATOM 2418 C C . PRO A 1 315 ? 38.182 15.938 -4.086 1.00 38.41 315 PRO A C 1
ATOM 2420 O O . PRO A 1 315 ? 37.176 16.640 -4.171 1.00 38.41 315 PRO A O 1
ATOM 2423 N N . THR A 1 316 ? 39.148 16.054 -5.005 1.00 31.81 316 THR A N 1
ATOM 2424 C CA . THR A 1 316 ? 39.262 17.210 -5.920 1.00 31.81 316 THR A CA 1
ATOM 2425 C C . THR A 1 316 ? 38.780 17.002 -7.378 1.00 31.81 316 THR A C 1
ATOM 2427 O O . THR A 1 316 ? 39.286 16.141 -8.092 1.00 31.81 316 THR A O 1
ATOM 2430 N N . MET A 1 317 ? 37.967 17.970 -7.856 1.00 34.41 317 MET A N 1
ATOM 2431 C CA . MET A 1 317 ? 38.053 18.642 -9.190 1.00 34.41 317 MET A CA 1
ATOM 2432 C C . MET A 1 317 ? 37.354 18.009 -10.452 1.00 34.41 317 MET A C 1
ATOM 2434 O O . MET A 1 317 ? 37.010 16.831 -10.435 1.00 34.41 317 MET A O 1
ATOM 2438 N N . PRO A 1 318 ? 36.970 18.810 -11.497 1.00 42.22 318 PRO A N 1
ATOM 2439 C CA . PRO A 1 318 ? 35.539 19.035 -11.837 1.00 42.22 318 PRO A CA 1
ATOM 2440 C C . PRO A 1 318 ? 35.159 18.959 -13.365 1.00 42.22 318 PRO A C 1
ATOM 2442 O O . PRO A 1 318 ? 36.006 18.600 -14.185 1.00 42.22 318 PRO A O 1
ATOM 2445 N N . PRO A 1 319 ? 33.902 19.271 -13.798 1.00 49.31 319 PRO A N 1
ATOM 2446 C CA . PRO A 1 319 ? 33.399 19.008 -15.169 1.00 49.31 319 PRO A CA 1
ATOM 2447 C C . PRO A 1 319 ? 33.347 20.224 -16.140 1.00 49.31 319 PRO A C 1
ATOM 2449 O O . PRO A 1 319 ? 33.676 21.352 -15.776 1.00 49.31 319 PRO A O 1
ATOM 2452 N N . LYS A 1 320 ? 32.893 19.999 -17.393 1.00 30.00 320 LYS A N 1
ATOM 2453 C CA . LYS A 1 320 ? 32.695 21.009 -18.472 1.00 30.00 320 LYS A CA 1
ATOM 2454 C C . LYS A 1 320 ? 31.299 20.947 -19.136 1.00 30.00 320 LYS A C 1
ATOM 2456 O O . LYS A 1 320 ? 30.562 19.987 -18.938 1.00 30.00 320 LYS A O 1
ATOM 2461 N N . VAL A 1 321 ? 30.938 21.994 -19.896 1.00 33.97 321 VAL A N 1
ATOM 2462 C CA . VAL A 1 321 ? 29.548 22.451 -20.162 1.00 33.97 321 VAL A CA 1
ATOM 2463 C C . VAL A 1 321 ? 29.181 22.610 -21.664 1.00 33.97 321 VAL A C 1
ATOM 2465 O O . VAL A 1 321 ? 30.009 23.060 -22.445 1.00 33.97 321 VAL A O 1
ATOM 2468 N N . MET A 1 322 ? 27.920 22.257 -21.987 1.00 33.34 322 MET A N 1
ATOM 2469 C CA . MET A 1 322 ? 26.937 22.642 -23.053 1.00 33.34 322 MET A CA 1
ATOM 2470 C C . MET A 1 322 ? 27.278 23.224 -24.458 1.00 33.34 322 MET A C 1
ATOM 2472 O O . MET A 1 322 ? 28.146 24.070 -24.628 1.00 33.34 322 MET A O 1
ATOM 2476 N N . GLY A 1 323 ? 26.365 22.908 -25.407 1.00 29.23 323 GLY A N 1
ATOM 2477 C CA . GLY A 1 323 ? 25.985 23.648 -26.642 1.00 29.23 323 GLY A CA 1
ATOM 2478 C C . GLY A 1 323 ? 25.599 22.697 -27.806 1.00 29.23 323 GLY A C 1
ATOM 2479 O O . GLY A 1 323 ? 26.211 21.642 -27.904 1.00 29.23 323 GLY A O 1
ATOM 2480 N N . GLY A 1 324 ? 24.632 22.918 -28.720 1.00 28.95 324 GLY A N 1
ATOM 2481 C CA . GLY A 1 324 ? 23.558 23.923 -28.877 1.00 28.95 324 GLY A CA 1
ATOM 2482 C C . GLY A 1 324 ? 23.042 24.024 -30.347 1.00 28.95 324 GLY A C 1
ATOM 2483 O O . GLY A 1 324 ? 23.854 24.317 -31.206 1.00 28.95 324 GLY A O 1
ATOM 2484 N N . HIS A 1 325 ? 21.733 23.790 -30.598 1.00 35.59 325 HIS A N 1
ATOM 2485 C CA . HIS A 1 325 ? 20.840 24.131 -31.761 1.00 35.59 325 HIS A CA 1
ATOM 2486 C C . HIS A 1 325 ? 21.302 24.127 -33.255 1.00 35.59 325 HIS A C 1
ATOM 2488 O O . HIS A 1 325 ? 22.327 24.705 -33.578 1.00 35.59 325 HIS A O 1
ATOM 2494 N N . ASP A 1 326 ? 20.449 23.637 -34.191 1.00 28.89 326 ASP A N 1
ATOM 2495 C CA . ASP A 1 326 ? 19.633 24.462 -35.143 1.00 28.89 326 ASP A CA 1
ATOM 2496 C C . ASP A 1 326 ? 18.638 23.613 -36.018 1.00 28.89 326 ASP A C 1
ATOM 2498 O O . ASP A 1 326 ? 18.555 22.393 -35.869 1.00 28.89 326 ASP A O 1
ATOM 2502 N N . LEU A 1 327 ? 17.822 24.268 -36.864 1.00 36.75 327 LEU A N 1
ATOM 2503 C CA . LEU A 1 327 ? 16.575 23.836 -37.534 1.00 36.75 327 LEU A CA 1
ATOM 2504 C C . LEU A 1 327 ? 16.713 23.458 -39.035 1.00 36.75 327 LEU A C 1
ATOM 2506 O O . LEU A 1 327 ? 17.640 23.905 -39.699 1.00 36.75 327 LEU A O 1
ATOM 2510 N N . THR A 1 328 ? 15.719 22.745 -39.613 1.00 32.19 328 THR A N 1
ATOM 2511 C CA . THR A 1 328 ? 14.981 23.098 -40.876 1.00 32.19 328 THR A CA 1
ATOM 2512 C C . THR A 1 328 ? 14.008 22.000 -41.388 1.00 32.19 328 THR A C 1
ATOM 2514 O O . THR A 1 328 ? 14.226 20.807 -41.207 1.00 32.19 328 THR A O 1
ATOM 2517 N N . MET A 1 329 ? 12.927 22.415 -42.074 1.00 35.66 329 MET A N 1
ATOM 2518 C CA . MET A 1 329 ? 12.023 21.626 -42.955 1.00 35.66 329 MET A CA 1
ATOM 2519 C C . MET A 1 329 ? 11.622 22.512 -44.156 1.00 35.66 329 MET A C 1
ATOM 2521 O O . MET A 1 329 ? 11.652 23.736 -43.994 1.00 35.66 329 MET A O 1
ATOM 2525 N N . PRO A 1 330 ? 11.247 21.967 -45.342 1.00 43.78 330 PRO A N 1
ATOM 2526 C CA . PRO A 1 330 ? 9.825 21.984 -45.777 1.00 43.78 330 PRO A CA 1
ATOM 2527 C C . PRO A 1 330 ? 9.437 20.765 -46.703 1.00 43.78 330 PRO A C 1
ATOM 2529 O O . PRO A 1 330 ? 10.002 19.696 -46.493 1.00 43.78 330 PRO A O 1
ATOM 2532 N N . PRO A 1 331 ? 8.409 20.778 -47.600 1.00 49.25 331 PRO A N 1
ATOM 2533 C CA . PRO A 1 331 ? 7.064 20.266 -47.277 1.00 49.25 331 PRO A CA 1
ATOM 2534 C C . PRO A 1 331 ? 6.445 19.239 -48.282 1.00 49.25 331 PRO A C 1
ATOM 2536 O O . PRO A 1 331 ? 7.080 18.772 -49.221 1.00 49.25 331 PRO A O 1
ATOM 2539 N N . LYS A 1 332 ? 5.161 18.884 -48.069 1.00 34.06 332 LYS A N 1
ATOM 2540 C CA . LYS A 1 332 ? 4.350 17.883 -48.815 1.00 34.06 332 LYS A CA 1
ATOM 2541 C C . LYS A 1 332 ? 3.690 18.404 -50.111 1.00 34.06 332 LYS A C 1
ATOM 2543 O O . LYS A 1 332 ? 3.416 19.593 -50.228 1.00 34.06 332 LYS A O 1
ATOM 2548 N N . VAL A 1 333 ? 3.256 17.473 -50.976 1.00 33.19 333 VAL A N 1
ATOM 2549 C CA . VAL A 1 333 ? 2.299 17.687 -52.093 1.00 33.19 333 VAL A CA 1
ATOM 2550 C C . VAL A 1 333 ? 1.025 16.836 -51.890 1.00 33.19 333 VAL A C 1
ATOM 2552 O O . VAL A 1 333 ? 1.076 15.789 -51.245 1.00 33.19 333 VAL A O 1
ATOM 2555 N N . MET A 1 334 ? -0.129 17.305 -52.388 1.00 33.59 334 MET A N 1
ATOM 2556 C CA . MET A 1 334 ? -1.453 16.666 -52.243 1.00 33.59 334 MET A CA 1
ATOM 2557 C C . MET A 1 334 ? -1.857 15.782 -53.437 1.00 33.59 334 MET A C 1
ATOM 2559 O O . MET A 1 334 ? -1.492 16.063 -54.573 1.00 33.59 334 MET A O 1
ATOM 2563 N N . GLY A 1 335 ? -2.744 14.812 -53.179 1.00 29.53 335 GLY A N 1
ATOM 2564 C CA . GLY A 1 335 ? -3.577 14.121 -54.173 1.00 29.53 335 GLY A CA 1
ATOM 2565 C C . GLY A 1 335 ? -4.971 13.820 -53.594 1.00 29.53 335 GLY A C 1
ATOM 2566 O O . GLY A 1 335 ? -5.106 13.586 -52.392 1.00 29.53 335 GLY A O 1
ATOM 2567 N N . ARG A 1 336 ? -6.017 13.898 -54.424 1.00 33.12 336 ARG A N 1
ATOM 2568 C CA . ARG A 1 336 ? -7.454 13.842 -54.068 1.00 33.12 336 ARG A CA 1
ATOM 2569 C C . ARG A 1 336 ? -8.242 13.423 -55.330 1.00 33.12 336 ARG A C 1
ATOM 2571 O O . ARG A 1 336 ? -7.743 13.712 -56.414 1.00 33.12 336 ARG A O 1
ATOM 2578 N N . PRO A 1 337 ? -9.520 13.025 -55.228 1.00 51.25 337 PRO A N 1
ATOM 2579 C CA . PRO A 1 337 ? -10.114 11.896 -54.499 1.00 51.25 337 PRO A CA 1
ATOM 2580 C C . PRO A 1 337 ? -10.699 10.843 -55.477 1.00 51.25 337 PRO A C 1
ATOM 2582 O O . PRO A 1 337 ? -10.745 11.092 -56.675 1.00 51.25 337 PRO A O 1
ATOM 2585 N N . ASP A 1 338 ? -11.270 9.743 -54.972 1.00 30.86 338 ASP A N 1
ATOM 2586 C CA . ASP A 1 338 ? -12.372 9.076 -55.690 1.00 30.86 338 ASP A CA 1
ATOM 2587 C C . ASP A 1 338 ? -13.430 8.510 -54.724 1.00 30.86 338 ASP A C 1
ATOM 2589 O O . ASP A 1 338 ? -13.184 8.330 -53.526 1.00 30.86 338 ASP A O 1
ATOM 2593 N N . LEU A 1 339 ? -14.639 8.325 -55.246 1.00 37.66 339 LEU A N 1
ATOM 2594 C CA . LEU A 1 339 ? -15.882 8.005 -54.557 1.00 37.66 339 LEU A CA 1
ATOM 2595 C C . LEU A 1 339 ? -16.238 6.526 -54.748 1.00 37.66 339 LEU A C 1
ATOM 2597 O O . LEU A 1 339 ? -16.120 6.001 -55.846 1.00 37.66 339 LEU A O 1
ATOM 2601 N N . THR A 1 340 ? -16.792 5.886 -53.716 1.00 33.78 340 THR A N 1
ATOM 2602 C CA . THR A 1 340 ? -18.031 5.077 -53.802 1.00 33.78 340 THR A CA 1
ATOM 2603 C C . THR A 1 340 ? -18.368 4.456 -52.442 1.00 33.78 340 THR A C 1
ATOM 2605 O O . THR A 1 340 ? -17.525 3.876 -51.764 1.00 33.78 340 THR A O 1
ATOM 2608 N N . MET A 1 341 ? -19.637 4.558 -52.044 1.00 35.06 341 MET A N 1
ATOM 2609 C CA . MET A 1 341 ? -20.248 3.777 -50.965 1.00 35.06 341 MET A CA 1
ATOM 2610 C C . MET A 1 341 ? -21.585 3.226 -51.473 1.00 35.06 341 MET A C 1
ATOM 2612 O O . MET A 1 341 ? -22.360 4.006 -52.030 1.00 35.06 341 MET A O 1
ATOM 2616 N N . PRO A 1 342 ? -21.916 1.948 -51.231 1.00 41.31 342 PRO A N 1
ATOM 2617 C CA . PRO A 1 342 ? -23.296 1.480 -51.207 1.00 41.31 342 PRO A CA 1
ATOM 2618 C C . PRO A 1 342 ? -23.926 1.680 -49.803 1.00 41.31 342 PRO A C 1
ATOM 2620 O O . PRO A 1 342 ? -23.201 1.784 -48.808 1.00 41.31 342 PRO A O 1
ATOM 2623 N N . PRO A 1 343 ? -25.265 1.786 -49.694 1.00 47.34 343 PRO A N 1
ATOM 2624 C CA . PRO A 1 343 ? -25.924 2.364 -48.519 1.00 47.34 343 PRO A CA 1
ATOM 2625 C C . PRO A 1 343 ? -26.283 1.366 -47.403 1.00 47.34 343 PRO A C 1
ATOM 2627 O O . PRO A 1 343 ? -26.477 0.173 -47.627 1.00 47.34 343 PRO A O 1
ATOM 2630 N N . LYS A 1 344 ? -26.481 1.903 -46.190 1.00 32.75 344 LYS A N 1
ATOM 2631 C CA . LYS A 1 344 ? -27.201 1.224 -45.098 1.00 32.75 344 LYS A CA 1
ATOM 2632 C C . LYS A 1 344 ? -28.703 1.176 -45.392 1.00 32.75 344 LYS A C 1
ATOM 2634 O O . LYS A 1 344 ? -29.283 2.197 -45.750 1.00 32.75 344 LYS A O 1
ATOM 2639 N N . VAL A 1 345 ? -29.338 0.047 -45.086 1.00 35.16 345 VAL A N 1
ATOM 2640 C CA . VAL A 1 345 ? -30.796 -0.056 -44.923 1.00 35.16 345 VAL A CA 1
ATOM 2641 C C . VAL A 1 345 ? -31.132 0.007 -43.429 1.00 35.16 345 VAL A C 1
ATOM 2643 O O . VAL A 1 345 ? -30.508 -0.680 -42.623 1.00 35.16 345 VAL A O 1
ATOM 2646 N N . MET A 1 346 ? -32.110 0.838 -43.057 1.00 33.00 346 MET A N 1
ATOM 2647 C CA . MET A 1 346 ? -32.813 0.757 -41.771 1.00 33.00 346 MET A CA 1
ATOM 2648 C C . MET A 1 346 ? -34.177 0.095 -41.982 1.00 33.00 346 MET A C 1
ATOM 2650 O O . MET A 1 346 ? -34.822 0.358 -42.994 1.00 33.00 346 MET A O 1
ATOM 2654 N N . GLY A 1 347 ? -34.665 -0.656 -40.993 1.00 30.94 347 GLY A N 1
ATOM 2655 C CA . GLY A 1 347 ? -36.081 -1.021 -40.910 1.00 30.94 347 GLY A CA 1
ATOM 2656 C C . GLY A 1 347 ? -36.362 -2.217 -40.001 1.00 30.94 347 GLY A C 1
ATOM 2657 O O . GLY A 1 347 ? -35.657 -3.215 -40.073 1.00 30.94 347 GLY A O 1
ATOM 2658 N N . GLY A 1 348 ? -37.423 -2.120 -39.191 1.00 29.31 348 GLY A N 1
ATOM 2659 C CA . GLY A 1 348 ? -38.082 -3.283 -38.579 1.00 29.31 348 GLY A CA 1
ATOM 2660 C C . GLY A 1 348 ? -37.851 -3.503 -37.080 1.00 29.31 348 GLY A C 1
ATOM 2661 O O . GLY A 1 348 ? -37.020 -4.311 -36.683 1.00 29.31 348 GLY A O 1
ATOM 2662 N N . ARG A 1 349 ? -38.684 -2.866 -36.247 1.00 32.94 349 ARG A N 1
ATOM 2663 C CA . ARG A 1 349 ? -39.240 -3.527 -35.051 1.00 32.94 349 ARG A CA 1
ATOM 2664 C C . ARG A 1 349 ? -40.539 -4.208 -35.496 1.00 32.94 349 ARG A C 1
ATOM 2666 O O . ARG A 1 349 ? -41.269 -3.555 -36.235 1.00 32.94 349 ARG A O 1
ATOM 2673 N N . ASP A 1 350 ? -40.816 -5.445 -35.082 1.00 31.50 350 ASP A N 1
ATOM 2674 C CA . ASP A 1 350 ? -41.897 -5.796 -34.130 1.00 31.50 350 ASP A CA 1
ATOM 2675 C C . ASP A 1 350 ? -41.842 -7.322 -33.802 1.00 31.50 350 ASP A C 1
ATOM 2677 O O . ASP A 1 350 ? -40.827 -7.931 -34.165 1.00 31.50 350 ASP A O 1
ATOM 2681 N N . PRO A 1 351 ? -42.754 -7.974 -33.035 1.00 44.28 351 PRO A N 1
ATOM 2682 C CA . PRO A 1 351 ? -42.342 -9.033 -32.113 1.00 44.28 351 PRO A CA 1
ATOM 2683 C C . PRO A 1 351 ? -42.888 -10.422 -32.486 1.00 44.28 351 PRO A C 1
ATOM 2685 O O . PRO A 1 351 ? -43.736 -10.563 -33.361 1.00 44.28 351 PRO A O 1
ATOM 2688 N N . THR A 1 352 ? -42.452 -11.461 -31.766 1.00 30.78 352 THR A N 1
ATOM 2689 C CA . THR A 1 352 ? -43.298 -12.577 -31.270 1.00 30.78 352 THR A CA 1
ATOM 2690 C C . THR A 1 352 ? -42.441 -13.604 -30.523 1.00 30.78 352 THR A C 1
ATOM 2692 O O . THR A 1 352 ? -41.473 -14.132 -31.062 1.00 30.78 352 THR A O 1
ATOM 2695 N N . MET A 1 353 ? -42.819 -13.936 -29.284 1.00 31.27 353 MET A N 1
ATOM 2696 C CA . MET A 1 353 ? -42.446 -15.228 -28.690 1.00 31.27 353 MET A CA 1
ATOM 2697 C C . MET A 1 353 ? -43.355 -16.328 -29.254 1.00 31.27 353 MET A C 1
ATOM 2699 O O . MET A 1 353 ? -44.498 -16.055 -29.625 1.00 31.27 353 MET A O 1
ATOM 2703 N N . PRO A 1 354 ? -42.905 -17.588 -29.195 1.00 38.44 354 PRO A N 1
ATOM 2704 C CA . PRO A 1 354 ? -43.732 -18.567 -28.492 1.00 38.44 354 PRO A CA 1
ATOM 2705 C C . PRO A 1 354 ? -42.952 -19.372 -27.444 1.00 38.44 354 PRO A C 1
ATOM 2707 O O . PRO A 1 354 ? -41.786 -19.725 -27.617 1.00 38.44 354 PRO A O 1
ATOM 2710 N N . SER A 1 355 ? -43.634 -19.694 -26.348 1.00 32.28 355 SER A N 1
ATOM 2711 C CA . SER A 1 355 ? -43.117 -20.509 -25.247 1.00 32.28 355 SER A CA 1
ATOM 2712 C C . SER A 1 355 ? -42.886 -21.975 -25.653 1.00 32.28 355 SER A C 1
ATOM 2714 O O . SER A 1 355 ? -43.699 -22.566 -26.362 1.00 32.28 355 SER A O 1
ATOM 2716 N N . LYS A 1 356 ? -41.835 -22.601 -25.110 1.00 33.28 356 LYS A N 1
ATOM 2717 C CA . LYS A 1 356 ? -41.675 -24.066 -25.012 1.00 33.28 356 LYS A CA 1
ATOM 2718 C C . LYS A 1 356 ? -41.194 -24.392 -23.596 1.00 33.28 356 LYS A C 1
ATOM 2720 O O . LYS A 1 356 ? -40.124 -23.952 -23.202 1.00 33.28 356 LYS A O 1
ATOM 2725 N N . VAL A 1 357 ? -42.095 -24.874 -22.738 1.00 30.84 357 VAL A N 1
ATOM 2726 C CA . VAL A 1 357 ? -42.315 -26.304 -22.428 1.00 30.84 357 VAL A CA 1
ATOM 2727 C C . VAL A 1 357 ? -41.125 -26.915 -21.681 1.00 30.84 357 VAL A C 1
ATOM 2729 O O . VAL A 1 357 ? -40.061 -27.137 -22.249 1.00 30.84 357 VAL A O 1
ATOM 2732 N N . MET A 1 358 ? -41.355 -27.196 -20.395 1.00 31.09 358 MET A N 1
ATOM 2733 C CA . MET A 1 358 ? -40.452 -27.938 -19.515 1.00 31.09 358 MET A CA 1
ATOM 2734 C C . MET A 1 358 ? -40.224 -29.364 -20.030 1.00 31.09 358 MET A C 1
ATOM 2736 O O . MET A 1 358 ? -41.167 -30.029 -20.457 1.00 31.09 358 MET A O 1
ATOM 2740 N N . VAL A 1 359 ? -38.995 -29.859 -19.891 1.00 32.25 359 VAL A N 1
ATOM 2741 C CA . VAL A 1 359 ? -38.660 -31.284 -20.001 1.00 32.25 359 VAL A CA 1
ATOM 2742 C C . VAL A 1 359 ? -37.972 -31.688 -18.700 1.00 32.25 359 VAL A C 1
ATOM 2744 O O . VAL A 1 359 ? -37.058 -31.003 -18.250 1.00 32.25 359 VAL A O 1
ATOM 2747 N N . GLN A 1 360 ? -38.456 -32.759 -18.073 1.00 30.78 360 GLN A N 1
ATOM 2748 C CA . GLN A 1 360 ? -37.909 -33.294 -16.824 1.00 30.78 360 GLN A CA 1
ATOM 2749 C C . GLN A 1 360 ? -36.613 -34.075 -17.084 1.00 30.78 360 GLN A C 1
ATOM 2751 O O . GLN A 1 360 ? -36.509 -34.800 -18.074 1.00 30.78 360 GLN A O 1
ATOM 2756 N N . GLU A 1 361 ? -35.646 -33.963 -16.174 1.00 31.66 361 GLU A N 1
ATOM 2757 C CA . GLU A 1 361 ? -34.436 -34.791 -16.184 1.00 31.66 361 GLU A CA 1
ATOM 2758 C C . GLU A 1 361 ? -34.726 -36.213 -15.657 1.00 31.66 361 GLU A C 1
ATOM 2760 O O . GLU A 1 361 ? -35.507 -36.370 -14.713 1.00 31.66 361 GLU A O 1
ATOM 2765 N N . PRO A 1 362 ? -34.099 -37.266 -16.217 1.00 32.09 362 PRO A N 1
ATOM 2766 C CA . PRO A 1 362 ? -34.262 -38.631 -15.731 1.00 32.09 362 PRO A CA 1
ATOM 2767 C C . PRO A 1 362 ? -33.383 -38.921 -14.502 1.00 32.09 362 PRO A C 1
ATOM 2769 O O . PRO A 1 362 ? -32.159 -38.798 -14.534 1.00 32.09 362 PRO A O 1
ATOM 2772 N N . THR A 1 363 ? -34.009 -39.396 -13.427 1.00 31.89 363 THR A N 1
ATOM 2773 C CA . THR A 1 363 ? -33.344 -39.860 -12.199 1.00 31.89 363 THR A CA 1
ATOM 2774 C C . THR A 1 363 ? -32.544 -41.151 -12.416 1.00 31.89 363 THR A C 1
ATOM 2776 O O . THR A 1 363 ? -33.096 -42.135 -12.911 1.00 31.89 363 THR A O 1
ATOM 2779 N N . MET A 1 364 ? -31.286 -41.203 -11.959 1.00 32.03 364 MET A N 1
ATOM 2780 C CA . MET A 1 364 ? -30.505 -42.450 -11.862 1.00 32.03 364 MET A CA 1
ATOM 2781 C C . MET A 1 364 ? -30.540 -43.048 -10.438 1.00 32.03 364 MET A C 1
ATOM 2783 O O . MET A 1 364 ? -30.507 -42.290 -9.468 1.00 32.03 364 MET A O 1
ATOM 2787 N N . PRO A 1 365 ? -30.576 -44.389 -10.286 1.00 37.66 365 PRO A N 1
ATOM 2788 C CA . PRO A 1 365 ? -30.616 -45.061 -8.984 1.00 37.66 365 PRO A CA 1
ATOM 2789 C C . PRO A 1 365 ? -29.229 -45.166 -8.306 1.00 37.66 365 PRO A C 1
ATOM 2791 O O . PRO A 1 365 ? -28.199 -45.112 -8.986 1.00 37.66 365 PRO A O 1
ATOM 2794 N N . PRO A 1 366 ? -29.176 -45.356 -6.971 1.00 36.31 366 PRO A N 1
ATOM 2795 C CA . PRO A 1 366 ? -27.927 -45.378 -6.209 1.00 36.31 366 PRO A CA 1
ATOM 2796 C C . PRO A 1 366 ? -27.128 -46.676 -6.412 1.00 36.31 366 PRO A C 1
ATOM 2798 O O . PRO A 1 366 ? -27.695 -47.764 -6.509 1.00 36.31 366 PRO A O 1
ATOM 2801 N N . LYS A 1 367 ? -25.791 -46.575 -6.406 1.00 36.00 367 LYS A N 1
ATOM 2802 C CA . LYS A 1 367 ? -24.874 -47.730 -6.383 1.00 36.00 367 LYS A CA 1
ATOM 2803 C C . LYS A 1 367 ? -24.247 -47.907 -4.999 1.00 36.00 367 LYS A C 1
ATOM 2805 O O . LYS A 1 367 ? -23.872 -46.933 -4.356 1.00 36.00 367 LYS A O 1
ATOM 2810 N N . GLN A 1 368 ? -24.141 -49.162 -4.563 1.00 32.91 368 GLN A N 1
ATOM 2811 C CA . GLN A 1 368 ? -23.610 -49.553 -3.254 1.00 32.91 368 GLN A CA 1
ATOM 2812 C C . GLN A 1 368 ? -22.099 -49.309 -3.114 1.00 32.91 368 GLN A C 1
ATOM 2814 O O . GLN A 1 368 ? -21.343 -49.399 -4.081 1.00 32.91 368 GLN A O 1
ATOM 2819 N N . MET A 1 369 ? -21.666 -49.079 -1.872 1.00 32.66 369 MET A N 1
ATOM 2820 C CA . MET A 1 369 ? -20.259 -49.090 -1.468 1.00 32.66 369 MET A CA 1
ATOM 2821 C C . MET A 1 369 ? -19.703 -50.521 -1.467 1.00 32.66 369 MET A C 1
ATOM 2823 O O . MET A 1 369 ? -20.306 -51.419 -0.882 1.00 32.66 369 MET A O 1
ATOM 2827 N N . GLY A 1 370 ? -18.523 -50.711 -2.059 1.00 32.19 370 GLY A N 1
ATOM 2828 C CA . GLY A 1 370 ? -17.721 -51.930 -1.941 1.00 32.19 370 GLY A CA 1
ATOM 2829 C C . GLY A 1 370 ? -16.336 -51.593 -1.393 1.00 32.19 370 GLY A C 1
ATOM 2830 O O . GLY A 1 370 ? -15.637 -50.755 -1.958 1.00 32.19 370 GLY A O 1
ATOM 2831 N N . VAL A 1 371 ? -15.949 -52.226 -0.285 1.00 33.59 371 VAL A N 1
ATOM 2832 C CA . VAL A 1 371 ? -14.635 -52.037 0.349 1.00 33.59 371 VAL A CA 1
ATOM 2833 C C . VAL A 1 371 ? -13.597 -52.889 -0.382 1.00 33.59 371 VAL A C 1
ATOM 2835 O O . VAL A 1 371 ? -13.781 -54.097 -0.509 1.00 33.59 371 VAL A O 1
ATOM 2838 N N . ILE A 1 372 ? -12.497 -52.279 -0.833 1.00 32.47 372 ILE A N 1
ATOM 2839 C CA . ILE A 1 372 ? -11.362 -52.993 -1.435 1.00 32.47 372 ILE A CA 1
ATOM 2840 C C . ILE A 1 372 ? -10.174 -52.926 -0.475 1.00 32.47 372 ILE A C 1
ATOM 2842 O O . ILE A 1 372 ? -9.547 -51.881 -0.310 1.00 32.47 372 ILE A O 1
ATOM 2846 N N . THR A 1 373 ? -9.854 -54.057 0.146 1.00 32.22 373 THR A N 1
ATOM 2847 C CA . THR A 1 373 ? -8.603 -54.269 0.879 1.00 32.22 373 THR A CA 1
ATOM 2848 C C . THR A 1 373 ? -7.465 -54.558 -0.103 1.00 32.22 373 THR A C 1
ATOM 2850 O O . THR A 1 373 ? -7.618 -55.354 -1.027 1.00 32.22 373 THR A O 1
ATOM 2853 N N . MET A 1 374 ? -6.303 -53.923 0.085 1.00 32.50 374 MET A N 1
ATOM 2854 C CA . MET A 1 374 ? -5.095 -54.239 -0.689 1.00 32.50 374 MET A CA 1
ATOM 2855 C C . MET A 1 374 ? -4.196 -55.223 0.078 1.00 32.50 374 MET A C 1
ATOM 2857 O O . MET A 1 374 ? -3.967 -55.007 1.270 1.00 32.50 374 MET A O 1
ATOM 2861 N N . PRO A 1 375 ? -3.647 -56.267 -0.572 1.00 37.19 375 PRO A N 1
ATOM 2862 C CA . PRO A 1 375 ? -2.651 -57.143 0.039 1.00 37.19 375 PRO A CA 1
ATOM 2863 C C . PRO A 1 375 ? -1.259 -56.477 0.084 1.00 37.19 375 PRO A C 1
ATOM 2865 O O . PRO A 1 375 ? -0.956 -55.622 -0.757 1.00 37.19 375 PRO A O 1
ATOM 2868 N N . PRO A 1 376 ? -0.384 -56.868 1.030 1.00 36.84 376 PRO A N 1
ATOM 2869 C CA . PRO A 1 376 ? 0.975 -56.341 1.121 1.00 36.84 376 PRO A CA 1
ATOM 2870 C C . PRO A 1 376 ? 1.843 -56.845 -0.040 1.00 36.84 376 PRO A C 1
ATOM 2872 O O . PRO A 1 376 ? 1.737 -57.998 -0.457 1.00 36.84 376 PRO A O 1
ATOM 2875 N N . LYS A 1 377 ? 2.731 -55.987 -0.556 1.00 37.41 377 LYS A N 1
ATOM 2876 C CA . LYS A 1 377 ? 3.698 -56.362 -1.598 1.00 37.41 377 LYS A CA 1
ATOM 2877 C C . LYS A 1 377 ? 5.024 -56.799 -0.983 1.00 37.41 377 LYS A C 1
ATOM 2879 O O . LYS A 1 377 ? 5.679 -56.009 -0.309 1.00 37.41 377 LYS A O 1
ATOM 2884 N N . THR A 1 378 ? 5.431 -58.027 -1.285 1.00 32.53 378 THR A N 1
ATOM 2885 C CA . THR A 1 378 ? 6.792 -58.530 -1.064 1.00 32.53 378 THR A CA 1
ATOM 2886 C C . THR A 1 378 ? 7.794 -57.743 -1.914 1.00 32.53 378 THR A C 1
ATOM 2888 O O . THR A 1 378 ? 7.492 -57.375 -3.050 1.00 32.53 378 THR A O 1
ATOM 2891 N N . ILE A 1 379 ? 8.984 -57.487 -1.368 1.00 32.69 379 ILE A N 1
ATOM 2892 C CA . ILE A 1 379 ? 10.104 -56.862 -2.081 1.00 32.69 379 ILE A CA 1
ATOM 2893 C C . ILE A 1 379 ? 11.023 -57.973 -2.595 1.00 32.69 379 ILE A C 1
ATOM 2895 O O . ILE A 1 379 ? 11.565 -58.732 -1.795 1.00 32.69 379 ILE A O 1
ATOM 2899 N N . GLU A 1 380 ? 11.227 -58.041 -3.909 1.00 36.22 380 GLU A N 1
ATOM 2900 C CA . GLU A 1 380 ? 12.319 -58.812 -4.512 1.00 36.22 380 GLU A CA 1
ATOM 2901 C C . GLU A 1 380 ? 13.515 -57.891 -4.778 1.00 36.22 380 GLU A C 1
ATOM 2903 O O . GLU A 1 380 ? 13.354 -56.756 -5.233 1.00 36.22 380 GLU A O 1
ATOM 2908 N N . ILE A 1 381 ? 14.719 -58.376 -4.470 1.00 39.25 381 ILE A N 1
ATOM 2909 C CA . ILE A 1 381 ? 15.981 -57.658 -4.673 1.00 39.25 381 ILE A CA 1
ATOM 2910 C C . ILE A 1 381 ? 16.608 -58.163 -5.975 1.00 39.25 381 ILE A C 1
ATOM 2912 O O . ILE A 1 381 ? 16.853 -59.359 -6.116 1.00 39.25 381 ILE A O 1
ATOM 2916 N N . ILE A 1 382 ? 16.898 -57.251 -6.904 1.00 36.66 382 ILE A N 1
ATOM 2917 C CA . ILE A 1 382 ? 17.625 -57.533 -8.150 1.00 36.66 382 ILE A CA 1
ATOM 2918 C C . ILE A 1 382 ? 19.014 -56.872 -8.041 1.00 36.66 382 ILE A C 1
ATOM 2920 O O . ILE A 1 382 ? 19.077 -55.715 -7.618 1.00 36.66 382 ILE A O 1
ATOM 2924 N N . PRO A 1 383 ? 20.119 -57.577 -8.360 1.00 41.47 383 PRO A N 1
ATOM 2925 C CA . PRO A 1 383 ? 21.477 -57.053 -8.202 1.00 41.47 383 PRO A CA 1
ATOM 2926 C C . PRO A 1 383 ? 21.850 -55.997 -9.257 1.00 41.47 383 PRO A C 1
ATOM 2928 O O . PRO A 1 383 ? 21.198 -55.861 -10.291 1.00 41.47 383 PRO A O 1
ATOM 2931 N N . GLU A 1 384 ? 22.917 -55.248 -8.973 1.00 47.50 384 GLU A N 1
ATOM 2932 C CA . GLU A 1 384 ? 23.401 -54.126 -9.786 1.00 47.50 384 GLU A CA 1
ATOM 2933 C C . GLU A 1 384 ? 23.868 -54.550 -11.191 1.00 47.50 384 GLU A C 1
ATOM 2935 O O . GLU A 1 384 ? 24.593 -55.533 -11.347 1.00 47.50 384 GLU A O 1
ATOM 2940 N N . GLY A 1 385 ? 23.491 -53.769 -12.210 1.00 38.47 385 GLY A N 1
ATOM 2941 C CA . GLY A 1 385 ? 23.899 -53.988 -13.599 1.00 38.47 385 GLY A CA 1
ATOM 2942 C C . GLY A 1 385 ? 23.465 -52.865 -14.550 1.00 38.47 385 GLY A C 1
ATOM 2943 O O . GLY A 1 385 ? 22.302 -52.787 -14.929 1.00 38.47 385 GLY A O 1
ATOM 2944 N N . ASP A 1 386 ? 24.441 -52.042 -14.936 1.00 35.91 386 ASP A N 1
ATOM 2945 C CA . ASP A 1 386 ? 24.537 -51.176 -16.122 1.00 35.91 386 ASP A CA 1
ATOM 2946 C C . ASP A 1 386 ? 23.516 -50.055 -16.435 1.00 35.91 386 ASP A C 1
ATOM 2948 O O . ASP A 1 386 ? 22.293 -50.176 -16.452 1.00 35.91 386 ASP A O 1
ATOM 2952 N N . ILE A 1 387 ? 24.099 -48.903 -16.786 1.00 50.34 387 ILE A N 1
ATOM 2953 C CA . ILE A 1 387 ? 23.428 -47.647 -17.131 1.00 50.34 387 ILE A CA 1
ATOM 2954 C C . ILE A 1 387 ? 23.013 -47.664 -18.609 1.00 50.34 387 ILE A C 1
ATOM 2956 O O . ILE A 1 387 ? 23.846 -47.412 -19.479 1.00 50.34 387 ILE A O 1
ATOM 2960 N N . GLN A 1 388 ? 21.719 -47.829 -18.909 1.00 41.66 388 GLN A N 1
ATOM 2961 C CA . GLN A 1 388 ? 21.157 -47.432 -20.209 1.00 41.66 388 GLN A CA 1
ATOM 2962 C C . GLN A 1 388 ? 19.826 -46.678 -20.059 1.00 41.66 388 GLN A C 1
ATOM 2964 O O . GLN A 1 388 ? 18.843 -47.191 -19.538 1.00 41.66 388 GLN A O 1
ATOM 2969 N N . THR A 1 389 ? 19.838 -45.427 -20.532 1.00 46.66 389 THR A N 1
ATOM 2970 C CA . THR A 1 389 ? 18.697 -44.570 -20.920 1.00 46.66 389 THR A CA 1
ATOM 2971 C C . THR A 1 389 ? 17.363 -44.738 -20.167 1.00 46.66 389 THR A C 1
ATOM 2973 O O . THR A 1 389 ? 16.555 -45.610 -20.485 1.00 46.66 389 THR A O 1
ATOM 2976 N N . MET A 1 390 ? 17.038 -43.793 -19.271 1.00 38.69 390 MET A N 1
ATOM 2977 C CA . MET A 1 390 ? 15.675 -43.678 -18.729 1.00 38.69 390 MET A CA 1
ATOM 2978 C C . MET A 1 390 ? 14.632 -43.453 -19.846 1.00 38.69 390 MET A C 1
ATOM 2980 O O . MET A 1 390 ? 14.879 -42.648 -20.749 1.00 38.69 390 MET A O 1
ATOM 2984 N N . PRO A 1 391 ? 13.440 -44.077 -19.765 1.00 47.75 391 PRO A N 1
ATOM 2985 C CA . PRO A 1 391 ? 12.368 -43.859 -20.731 1.00 47.75 391 PRO A CA 1
ATOM 2986 C C . PRO A 1 391 ? 11.837 -42.414 -20.664 1.00 47.75 391 PRO A C 1
ATOM 2988 O O . PRO A 1 391 ? 11.833 -41.797 -19.591 1.00 47.75 391 PRO A O 1
ATOM 2991 N N . PRO A 1 392 ? 11.344 -41.850 -21.784 1.00 50.19 392 PRO A N 1
ATOM 2992 C CA . PRO A 1 392 ? 10.851 -40.480 -21.811 1.00 50.19 392 PRO A CA 1
ATOM 2993 C C . PRO A 1 392 ? 9.634 -40.323 -20.892 1.00 50.19 392 PRO A C 1
ATOM 2995 O O . PRO A 1 392 ? 8.671 -41.090 -20.964 1.00 50.19 392 PRO A O 1
ATOM 2998 N N . LYS A 1 393 ? 9.662 -39.289 -20.040 1.00 52.53 393 LYS A N 1
ATOM 2999 C CA . LYS A 1 393 ? 8.532 -38.920 -19.172 1.00 52.53 393 LYS A CA 1
ATOM 3000 C C . LYS A 1 393 ? 7.258 -38.814 -20.015 1.00 52.53 393 LYS A C 1
ATOM 3002 O O . LYS A 1 393 ? 7.244 -38.083 -21.006 1.00 52.53 393 LYS A O 1
ATOM 3007 N N . ARG A 1 394 ? 6.189 -39.513 -19.605 1.00 55.38 394 ARG A N 1
ATOM 3008 C CA . ARG A 1 394 ? 4.867 -39.426 -20.248 1.00 55.38 394 ARG A CA 1
ATOM 3009 C C . ARG A 1 394 ? 4.458 -37.952 -20.315 1.00 55.38 394 ARG A C 1
ATOM 3011 O O . ARG A 1 394 ? 4.229 -37.337 -19.275 1.00 55.38 394 ARG A O 1
ATOM 3018 N N . ARG A 1 395 ? 4.413 -37.378 -21.522 1.00 62.47 395 ARG A N 1
ATOM 3019 C CA . ARG A 1 395 ? 3.977 -35.989 -21.720 1.00 62.47 395 ARG A CA 1
ATOM 3020 C C . ARG A 1 395 ? 2.517 -35.889 -21.277 1.00 62.47 395 ARG A C 1
ATOM 3022 O O . ARG A 1 395 ? 1.709 -36.744 -21.637 1.00 62.47 395 ARG A O 1
ATOM 3029 N N . GLY A 1 396 ? 2.194 -34.887 -20.460 1.00 72.50 396 GLY A N 1
ATOM 3030 C CA . GLY A 1 396 ? 0.813 -34.652 -20.044 1.00 72.50 396 GLY A CA 1
ATOM 3031 C C . GLY A 1 396 ? -0.071 -34.323 -21.249 1.00 72.50 396 GLY A C 1
ATOM 3032 O O . GLY A 1 396 ? 0.432 -33.916 -22.296 1.00 72.50 396 GLY A O 1
ATOM 3033 N N . LYS A 1 397 ? -1.392 -34.483 -21.105 1.00 83.75 397 LYS A N 1
ATOM 3034 C CA . LYS A 1 397 ? -2.351 -34.149 -22.168 1.00 83.75 397 LYS A CA 1
ATOM 3035 C C . LYS A 1 397 ? -2.128 -32.706 -22.648 1.00 83.75 397 LYS A C 1
ATOM 3037 O O . LYS A 1 397 ? -2.061 -31.797 -21.817 1.00 83.75 397 LYS A O 1
ATOM 3042 N N . VAL A 1 398 ? -2.014 -32.518 -23.963 1.00 85.06 398 VAL A N 1
ATOM 3043 C CA . VAL A 1 398 ? -1.965 -31.191 -24.596 1.00 85.06 398 VAL A CA 1
ATOM 3044 C C . VAL A 1 398 ? -3.255 -30.444 -24.259 1.00 85.06 398 VAL A C 1
ATOM 3046 O O . VAL A 1 398 ? -4.345 -31.019 -24.304 1.00 85.06 398 VAL A O 1
ATOM 3049 N N . VAL A 1 399 ? -3.112 -29.195 -23.832 1.00 86.56 399 VAL A N 1
ATOM 3050 C CA . VAL A 1 399 ? -4.215 -28.310 -23.456 1.00 86.56 399 VAL A CA 1
ATOM 3051 C C . VAL A 1 399 ? -3.919 -26.960 -24.074 1.00 86.56 399 VAL A C 1
ATOM 3053 O O . VAL A 1 399 ? -2.897 -26.364 -23.745 1.00 86.56 399 VAL A O 1
ATOM 3056 N N . ASP A 1 400 ? -4.809 -26.487 -24.931 1.00 85.44 400 ASP A N 1
ATOM 3057 C CA . ASP A 1 400 ? -4.681 -25.195 -25.598 1.00 85.44 400 ASP A CA 1
ATOM 3058 C C . ASP A 1 400 ? -5.210 -24.057 -24.719 1.00 85.44 400 ASP A C 1
ATOM 3060 O O . ASP A 1 400 ? -5.898 -24.283 -23.713 1.00 85.44 400 ASP A O 1
ATOM 3064 N N . CYS A 1 401 ? -4.887 -22.817 -25.082 1.00 89.06 401 CYS A N 1
ATOM 3065 C CA . CYS A 1 401 ? -5.474 -21.668 -24.417 1.00 89.06 401 CYS A CA 1
ATOM 3066 C C . CYS A 1 401 ? -6.987 -21.576 -24.670 1.00 89.06 401 CYS A C 1
ATOM 3068 O O . CYS A 1 401 ? -7.446 -21.598 -25.809 1.00 89.06 401 CYS A O 1
ATOM 3070 N N . MET A 1 402 ? -7.765 -21.348 -23.609 1.00 85.81 402 MET A N 1
ATOM 3071 C CA . MET A 1 402 ? -9.155 -20.903 -23.727 1.00 85.81 402 MET A CA 1
ATOM 3072 C C . MET A 1 402 ? -9.304 -19.518 -23.112 1.00 85.81 402 MET A C 1
ATOM 3074 O O . MET A 1 402 ? -8.916 -19.287 -21.966 1.00 85.81 402 MET A O 1
ATOM 3078 N N . MET A 1 403 ? -9.919 -18.598 -23.849 1.00 88.62 403 MET A N 1
ATOM 3079 C CA . MET A 1 403 ? -10.231 -17.244 -23.386 1.00 88.62 403 MET A CA 1
ATOM 3080 C C . MET A 1 403 ? -11.730 -17.093 -23.093 1.00 88.62 403 MET A C 1
ATOM 3082 O O . MET A 1 403 ? -12.555 -17.900 -23.526 1.00 88.62 403 MET A O 1
ATOM 3086 N N . THR A 1 404 ? -12.106 -16.066 -22.332 1.00 87.62 404 THR A N 1
ATOM 3087 C CA . THR A 1 404 ? -13.504 -15.637 -22.230 1.00 87.62 404 THR A CA 1
ATOM 3088 C C . THR A 1 404 ? -13.971 -15.055 -23.566 1.00 87.62 404 THR A C 1
ATOM 3090 O O . THR A 1 404 ? -13.165 -14.696 -24.429 1.00 87.62 404 THR A O 1
ATOM 3093 N N . ALA A 1 405 ? -15.287 -14.884 -23.709 1.00 86.81 405 ALA A N 1
ATOM 3094 C CA . ALA A 1 405 ? -15.798 -13.883 -24.636 1.00 86.81 405 ALA A CA 1
ATOM 3095 C C . ALA A 1 405 ? -15.185 -12.508 -24.303 1.00 86.81 405 ALA A C 1
ATOM 3097 O O . ALA A 1 405 ? -14.766 -12.261 -23.164 1.00 86.81 405 ALA A O 1
ATOM 3098 N N . TRP A 1 406 ? -15.123 -11.629 -25.298 1.00 87.38 406 TRP A N 1
ATOM 3099 C CA . TRP A 1 406 ? -14.827 -10.223 -25.051 1.00 87.38 406 TRP A CA 1
ATOM 3100 C C . TRP A 1 406 ? -15.917 -9.603 -24.180 1.00 87.38 406 TRP A C 1
ATOM 3102 O O . TRP A 1 406 ? -17.097 -9.882 -24.384 1.00 87.38 406 TRP A O 1
ATOM 3112 N N . GLY A 1 407 ? -15.510 -8.769 -23.224 1.00 82.31 407 GLY A N 1
ATOM 3113 C CA . GLY A 1 407 ? -16.417 -7.824 -22.590 1.00 82.31 407 GLY A CA 1
ATOM 3114 C C . GLY A 1 407 ? -16.879 -6.754 -23.579 1.00 82.31 407 GLY A C 1
ATOM 3115 O O . GLY A 1 407 ? -16.354 -6.637 -24.693 1.00 82.31 407 GLY A O 1
ATOM 3116 N N . GLU A 1 408 ? -17.851 -5.961 -23.143 1.00 86.69 408 GLU A N 1
ATOM 3117 C CA . GLU A 1 408 ? -18.330 -4.808 -23.898 1.00 86.69 408 GLU A CA 1
ATOM 3118 C C . GLU A 1 408 ? -17.217 -3.783 -24.153 1.00 86.69 408 GLU A C 1
ATOM 3120 O O . GLU A 1 408 ? -16.202 -3.722 -23.450 1.00 86.69 408 GLU A O 1
ATOM 3125 N N . TRP A 1 409 ? -17.413 -2.967 -25.187 1.00 85.31 409 TRP A N 1
ATOM 3126 C CA . TRP A 1 409 ? -16.550 -1.819 -25.437 1.00 85.31 409 TRP A CA 1
ATOM 3127 C C . TRP A 1 409 ? -16.758 -0.750 -24.365 1.00 85.31 409 TRP A C 1
ATOM 3129 O O . TRP A 1 409 ? -17.890 -0.416 -24.018 1.00 85.31 409 TRP A O 1
ATOM 3139 N N . SER A 1 410 ? -15.657 -0.171 -23.887 1.00 80.94 410 SER A N 1
ATOM 3140 C CA . SER A 1 410 ? -15.685 1.028 -23.055 1.00 80.94 410 SER A CA 1
ATOM 3141 C C . SER A 1 410 ? -16.382 2.184 -23.772 1.00 80.94 410 SER A C 1
ATOM 3143 O O . SER A 1 410 ? -16.440 2.241 -25.007 1.00 80.94 410 SER A O 1
ATOM 3145 N N . GLU A 1 411 ? -16.784 3.189 -22.998 1.00 83.25 411 GLU A N 1
ATOM 3146 C CA . GLU A 1 411 ? -17.079 4.502 -23.558 1.00 83.25 411 GLU A CA 1
ATOM 3147 C C . GLU A 1 411 ? -15.890 5.032 -24.381 1.00 83.25 411 GLU A C 1
ATOM 3149 O O . GLU A 1 411 ? -14.734 4.616 -24.221 1.00 83.25 411 GLU A O 1
ATOM 3154 N N . CYS A 1 412 ? -16.184 5.940 -25.311 1.00 85.19 412 CYS A N 1
ATOM 3155 C CA . CYS A 1 412 ? -15.155 6.549 -26.139 1.00 85.19 412 CYS A CA 1
ATOM 3156 C C . CYS A 1 412 ? -14.254 7.435 -25.272 1.00 85.19 412 CYS A C 1
ATOM 3158 O O . CYS A 1 412 ? -14.754 8.292 -24.551 1.00 85.19 412 CYS A O 1
ATOM 3160 N N . SER A 1 413 ? -12.930 7.311 -25.406 1.00 79.69 413 SER A N 1
ATOM 3161 C CA . SER A 1 413 ? -11.933 8.084 -24.639 1.00 79.69 413 SER A CA 1
ATOM 3162 C C . SER A 1 413 ? -11.988 9.609 -24.837 1.00 79.69 413 SER A C 1
ATOM 3164 O O . SER A 1 413 ? -11.099 10.312 -24.366 1.00 79.69 413 SER A O 1
ATOM 3166 N N . LYS A 1 414 ? -12.942 10.111 -25.624 1.00 70.12 414 LYS A N 1
ATOM 3167 C CA . LYS A 1 414 ? -13.222 11.527 -25.845 1.00 70.12 414 LYS A CA 1
ATOM 3168 C C . LYS A 1 414 ? -14.727 11.741 -25.929 1.00 70.12 414 LYS A C 1
ATOM 3170 O O . LYS A 1 414 ? -15.422 10.994 -26.617 1.00 70.12 414 LYS A O 1
ATOM 3175 N N . SER A 1 415 ? -15.203 12.819 -25.315 1.00 74.88 415 SER A N 1
ATOM 3176 C CA . SER A 1 415 ? -16.595 13.279 -25.397 1.00 74.88 415 SER A CA 1
ATOM 3177 C C . SER A 1 415 ? -16.931 13.977 -26.725 1.00 74.88 415 SER A C 1
ATOM 3179 O O . SER A 1 415 ? -18.102 14.210 -27.021 1.00 74.88 415 SER A O 1
ATOM 3181 N N . CYS A 1 416 ? -15.926 14.296 -27.547 1.00 73.75 416 CYS A N 1
ATOM 3182 C CA . CYS A 1 416 ? -16.081 14.855 -28.888 1.00 73.75 416 CYS A CA 1
ATOM 3183 C C . CYS A 1 416 ? -14.906 14.445 -29.806 1.00 73.75 416 CYS A C 1
ATOM 3185 O O . CYS A 1 416 ? -13.839 14.036 -29.352 1.00 73.75 416 CYS A O 1
ATOM 3187 N N . GLY A 1 417 ? -15.083 14.529 -31.126 1.00 78.06 417 GLY A N 1
ATOM 3188 C CA . GLY A 1 417 ? -14.020 14.251 -32.098 1.00 78.06 417 GLY A CA 1
ATOM 3189 C C . GLY A 1 417 ? -13.634 12.768 -32.216 1.00 78.06 417 GLY A C 1
ATOM 3190 O O . GLY A 1 417 ? -14.488 11.886 -32.172 1.00 78.06 417 GLY A O 1
ATOM 3191 N N . LYS A 1 418 ? -12.346 12.481 -32.456 1.00 83.75 418 LYS A N 1
ATOM 3192 C CA . LYS A 1 418 ? -11.834 11.111 -32.663 1.00 83.75 418 LYS A CA 1
ATOM 3193 C C . LYS A 1 418 ? -11.192 10.567 -31.385 1.00 83.75 418 LYS A C 1
ATOM 3195 O O . LYS A 1 418 ? -10.087 10.985 -31.040 1.00 83.75 418 LYS A O 1
ATOM 3200 N N . GLY A 1 419 ? -11.854 9.626 -30.722 1.00 82.94 419 GLY A N 1
ATOM 3201 C CA . GLY A 1 419 ? -11.337 8.917 -29.550 1.00 82.94 419 GLY A CA 1
ATOM 3202 C C . GLY A 1 419 ? -10.989 7.456 -29.843 1.00 82.94 419 GLY A C 1
ATOM 3203 O O . GLY A 1 419 ? -10.963 7.008 -30.996 1.00 82.94 419 GLY A O 1
ATOM 3204 N N . LYS A 1 420 ? -10.734 6.693 -28.778 1.00 86.62 420 LYS A N 1
ATOM 3205 C CA . LYS A 1 420 ? -10.563 5.235 -28.819 1.00 86.62 420 LYS A CA 1
ATOM 3206 C C . LYS A 1 420 ? -11.456 4.585 -27.762 1.00 86.62 420 LYS A C 1
ATOM 3208 O O . LYS A 1 420 ? -11.626 5.140 -26.686 1.00 86.62 420 LYS A O 1
ATOM 3213 N N . MET A 1 421 ? -12.004 3.421 -28.068 1.00 80.88 421 MET A N 1
ATOM 3214 C CA . MET A 1 421 ? -12.673 2.530 -27.119 1.00 80.88 421 MET A CA 1
ATOM 3215 C C . MET A 1 421 ? -11.793 1.294 -26.901 1.00 80.88 421 MET A C 1
ATOM 3217 O O . MET A 1 421 ? -11.014 0.913 -27.784 1.00 80.88 421 MET A O 1
ATOM 3221 N N . LEU A 1 422 ? -11.894 0.690 -25.721 1.00 86.12 422 LEU A N 1
ATOM 3222 C CA . LEU A 1 422 ? -11.142 -0.493 -25.312 1.00 86.12 422 LEU A CA 1
ATOM 3223 C C . LEU A 1 422 ? -12.120 -1.598 -24.910 1.00 86.12 422 LEU A C 1
ATOM 3225 O O . LEU A 1 422 ? -13.094 -1.324 -24.216 1.00 86.12 422 LEU A O 1
ATOM 3229 N N . ARG A 1 423 ? -11.847 -2.844 -25.293 1.00 83.25 423 ARG A N 1
ATOM 3230 C CA . ARG A 1 423 ? -12.490 -4.025 -24.701 1.00 83.25 423 ARG A CA 1
ATOM 3231 C C . ARG A 1 423 ? -11.440 -5.020 -24.239 1.00 83.25 423 ARG A C 1
ATOM 3233 O O . ARG A 1 423 ? -10.311 -5.023 -24.736 1.00 83.25 423 ARG A O 1
ATOM 3240 N N . GLN A 1 424 ? -11.805 -5.854 -23.272 1.00 80.19 424 GLN A N 1
ATOM 3241 C CA . GLN A 1 424 ? -10.896 -6.823 -22.663 1.00 80.19 424 GLN A CA 1
ATOM 3242 C C . GLN A 1 424 ? -11.543 -8.208 -22.547 1.00 80.19 424 GLN A C 1
ATOM 3244 O O . GLN A 1 424 ? -12.767 -8.333 -22.487 1.00 80.19 424 GLN A O 1
ATOM 3249 N N . ARG A 1 425 ? -10.716 -9.256 -22.537 1.00 84.62 425 ARG A N 1
ATOM 3250 C CA . ARG A 1 425 ? -11.104 -10.645 -22.257 1.00 84.62 425 ARG A CA 1
ATOM 3251 C C . ARG A 1 425 ? -10.053 -11.317 -21.386 1.00 84.62 425 ARG A C 1
ATOM 3253 O O . ARG A 1 425 ? -8.868 -11.011 -21.487 1.00 84.62 425 ARG A O 1
ATOM 3260 N N . MET A 1 426 ? -10.481 -12.264 -20.563 1.00 76.38 426 MET A N 1
ATOM 3261 C CA . MET A 1 426 ? -9.602 -13.002 -19.659 1.00 76.38 426 MET A CA 1
ATOM 3262 C C . MET A 1 426 ? -9.207 -14.354 -20.253 1.00 76.38 426 MET A C 1
ATOM 3264 O O . MET A 1 426 ? -9.901 -14.911 -21.102 1.00 76.38 426 MET A O 1
ATOM 3268 N N . ILE A 1 427 ? -8.107 -14.925 -19.770 1.00 86.38 427 ILE A N 1
ATOM 3269 C CA . ILE A 1 427 ? -7.715 -16.302 -20.083 1.00 86.38 427 ILE A CA 1
ATOM 3270 C C . ILE A 1 427 ? -8.411 -17.226 -19.074 1.00 86.38 427 ILE A C 1
ATOM 3272 O O . ILE A 1 427 ? -8.074 -17.211 -17.894 1.00 86.38 427 ILE A O 1
ATOM 3276 N N . LYS A 1 428 ? -9.379 -18.032 -19.532 1.00 79.00 428 LYS A N 1
ATOM 3277 C CA . LYS A 1 428 ? -10.045 -19.066 -18.715 1.00 79.00 428 LYS A CA 1
ATOM 3278 C C . LYS A 1 428 ? -9.116 -20.247 -18.432 1.00 79.00 428 LYS A C 1
ATOM 3280 O O . LYS A 1 428 ? -9.150 -20.817 -17.347 1.00 79.00 428 LYS A O 1
ATOM 3285 N N . GLN A 1 429 ? -8.298 -20.622 -19.413 1.00 81.75 429 GLN A N 1
ATOM 3286 C CA . GLN A 1 429 ? -7.379 -21.751 -19.335 1.00 81.75 429 GLN A CA 1
ATOM 3287 C C . GLN A 1 429 ? -6.083 -21.389 -20.053 1.00 81.75 429 GLN A C 1
ATOM 3289 O O . GLN A 1 429 ? -6.110 -21.020 -21.222 1.00 81.75 429 GLN A O 1
ATOM 3294 N N . ARG A 1 430 ? -4.951 -21.473 -19.346 1.00 81.69 430 ARG A N 1
ATOM 3295 C CA . ARG A 1 430 ? -3.615 -21.294 -19.933 1.00 81.69 430 ARG A CA 1
ATOM 3296 C C . ARG A 1 430 ? -3.162 -22.589 -20.624 1.00 81.69 430 ARG A C 1
ATOM 3298 O O . ARG A 1 430 ? -3.501 -23.666 -20.116 1.00 81.69 430 ARG A O 1
ATOM 3305 N N . PRO A 1 431 ? -2.372 -22.501 -21.708 1.00 87.44 431 PRO A N 1
ATOM 3306 C CA . PRO A 1 431 ? -1.882 -23.675 -22.415 1.00 87.44 431 PRO A CA 1
ATOM 3307 C C . PRO A 1 431 ? -0.971 -24.540 -21.539 1.00 87.44 431 PRO A C 1
ATOM 3309 O O . PRO A 1 431 ? -0.307 -24.051 -20.619 1.00 87.44 431 PRO A O 1
ATOM 3312 N N . ARG A 1 432 ? -0.931 -25.847 -21.816 1.00 86.31 432 ARG A N 1
ATOM 3313 C CA . ARG A 1 432 ? -0.038 -26.820 -21.166 1.00 86.31 432 ARG A CA 1
ATOM 3314 C C . ARG A 1 432 ? 0.424 -27.888 -22.150 1.00 86.31 432 ARG A C 1
ATOM 3316 O O . ARG A 1 432 ? -0.291 -28.251 -23.079 1.00 86.31 432 ARG A O 1
ATOM 3323 N N . ASN A 1 433 ? 1.604 -28.447 -21.877 1.00 84.12 433 ASN A N 1
ATOM 3324 C CA . ASN A 1 433 ? 2.202 -29.563 -22.622 1.00 84.12 433 ASN A CA 1
ATOM 3325 C C . ASN A 1 433 ? 2.368 -29.306 -24.138 1.00 84.12 433 ASN A C 1
ATOM 3327 O O . ASN A 1 433 ? 2.338 -30.252 -24.919 1.00 84.12 433 ASN A O 1
ATOM 3331 N N . GLY A 1 434 ? 2.570 -28.044 -24.537 1.00 82.75 434 GLY A N 1
ATOM 3332 C CA . GLY A 1 434 ? 2.738 -27.641 -25.940 1.00 82.75 434 GLY A CA 1
ATOM 3333 C C . GLY A 1 434 ? 1.440 -27.310 -26.686 1.00 82.75 434 GLY A C 1
ATOM 3334 O O . GLY A 1 434 ? 1.437 -27.389 -27.908 1.00 82.75 434 GLY A O 1
ATOM 3335 N N . GLY A 1 435 ? 0.353 -26.991 -25.974 1.00 86.38 435 GLY A N 1
ATOM 3336 C CA . GLY A 1 435 ? -0.872 -26.463 -26.586 1.00 86.38 435 GLY A CA 1
ATOM 3337 C C . GLY A 1 435 ? -0.764 -24.989 -26.986 1.00 86.38 435 GLY A C 1
ATOM 3338 O O . GLY A 1 435 ? 0.159 -24.292 -26.560 1.00 86.38 435 GLY A O 1
ATOM 3339 N N . GLU A 1 436 ? -1.714 -24.531 -27.799 1.00 88.12 436 GLU A N 1
ATOM 3340 C CA . GLU A 1 436 ? -1.683 -23.226 -28.475 1.00 88.12 436 GLU A CA 1
ATOM 3341 C C . GLU A 1 436 ? -1.736 -22.027 -27.510 1.00 88.12 436 GLU A C 1
ATOM 3343 O O . GLU A 1 436 ? -2.510 -22.005 -26.547 1.00 88.12 436 GLU A O 1
ATOM 3348 N N . GLU A 1 437 ? -0.913 -21.009 -27.777 1.00 86.44 437 GLU A N 1
ATOM 3349 C CA . GLU A 1 437 ? -0.819 -19.803 -26.953 1.00 86.44 437 GLU A CA 1
ATOM 3350 C C . GLU A 1 437 ? -2.073 -18.919 -27.001 1.00 86.44 437 GLU A C 1
ATOM 3352 O O . GLU A 1 437 ? -2.889 -18.947 -27.920 1.00 86.44 437 GLU A O 1
ATOM 3357 N N . CYS A 1 438 ? -2.236 -18.101 -25.964 1.00 87.38 438 CYS A N 1
ATOM 3358 C CA . CYS A 1 438 ? -3.360 -17.184 -25.873 1.00 87.38 438 CYS A CA 1
ATOM 3359 C C . CYS A 1 438 ? -3.177 -15.990 -26.812 1.00 87.38 438 CYS A C 1
ATOM 3361 O O . CYS A 1 438 ? -2.199 -15.252 -26.709 1.00 87.38 438 CYS A O 1
ATOM 3363 N N . GLY A 1 439 ? -4.175 -15.734 -27.660 1.00 87.12 439 GLY A N 1
ATOM 3364 C CA . GLY A 1 439 ? -4.267 -14.475 -28.397 1.00 87.12 439 GLY A CA 1
ATOM 3365 C C . GLY A 1 439 ? -4.447 -13.251 -27.484 1.00 87.12 439 GLY A C 1
ATOM 3366 O O . GLY A 1 439 ? -4.624 -13.358 -26.272 1.00 87.12 439 GLY A O 1
ATOM 3367 N N . GLN A 1 440 ? -4.455 -12.060 -28.089 1.00 81.50 440 GLN A N 1
ATOM 3368 C CA . GLN A 1 440 ? -4.534 -10.783 -27.363 1.00 81.50 440 GLN A CA 1
ATOM 3369 C C . GLN A 1 440 ? -5.746 -10.708 -26.412 1.00 81.50 440 GLN A C 1
ATOM 3371 O O . GLN A 1 440 ? -6.861 -11.101 -26.774 1.00 81.50 440 GLN A O 1
ATOM 3376 N N . THR A 1 441 ? -5.523 -10.166 -25.212 1.00 82.50 441 THR A N 1
ATOM 3377 C CA . THR A 1 441 ? -6.513 -9.995 -24.128 1.00 82.50 441 THR A CA 1
ATOM 3378 C C . THR A 1 441 ? -7.067 -8.573 -24.011 1.00 82.50 441 THR A C 1
ATOM 3380 O O . THR A 1 441 ? -8.113 -8.382 -23.397 1.00 82.50 441 THR A O 1
ATOM 3383 N N . LYS A 1 442 ? -6.406 -7.580 -24.622 1.00 80.19 442 LYS A N 1
ATOM 3384 C CA . LYS A 1 442 ? -6.860 -6.186 -24.763 1.00 80.19 442 LYS A CA 1
ATOM 3385 C C . LYS A 1 442 ? -7.032 -5.884 -26.262 1.00 80.19 442 LYS A C 1
ATOM 3387 O O . LYS A 1 442 ? -6.151 -6.224 -27.047 1.00 80.19 442 LYS A O 1
ATOM 3392 N N . GLU A 1 443 ? -8.123 -5.236 -26.662 1.00 88.62 443 GLU A N 1
ATOM 3393 C CA . GLU A 1 443 ? -8.371 -4.794 -28.046 1.00 88.62 443 GLU A CA 1
ATOM 3394 C C . GLU A 1 443 ? -8.826 -3.330 -28.053 1.00 88.62 443 GLU A C 1
ATOM 3396 O O . GLU A 1 443 ? -9.577 -2.906 -27.174 1.00 88.62 443 GLU A O 1
ATOM 3401 N N . ARG A 1 444 ? -8.360 -2.543 -29.031 1.00 88.88 444 ARG A N 1
ATOM 3402 C CA . ARG A 1 444 ? -8.562 -1.088 -29.086 1.00 88.88 444 ARG A CA 1
ATOM 3403 C C . ARG A 1 444 ? -9.070 -0.655 -30.457 1.00 88.88 444 ARG A C 1
ATOM 3405 O O . ARG A 1 444 ? -8.365 -0.824 -31.450 1.00 88.88 444 ARG A O 1
ATOM 3412 N N . GLN A 1 445 ? -10.237 -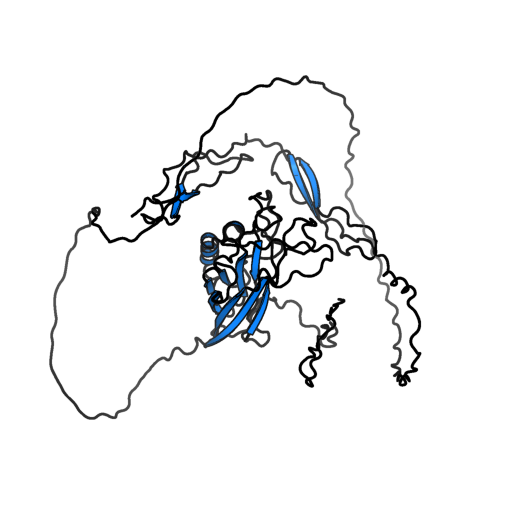0.019 -30.496 1.00 89.56 445 GLN A N 1
ATOM 3413 C CA . GLN A 1 445 ? -10.891 0.441 -31.723 1.00 89.56 445 GLN A CA 1
ATOM 3414 C C . GLN A 1 445 ? -11.084 1.965 -31.706 1.00 89.56 445 GLN A C 1
ATOM 3416 O O . GLN A 1 445 ? -11.277 2.574 -30.657 1.00 89.56 445 GLN A O 1
ATOM 3421 N N . SER A 1 446 ? -11.015 2.609 -32.872 1.00 86.50 446 SER A N 1
ATOM 3422 C CA . SER A 1 446 ? -11.283 4.048 -33.004 1.00 86.50 446 SER A CA 1
ATOM 3423 C C . SER A 1 446 ? -12.782 4.342 -32.934 1.00 86.50 446 SER A C 1
ATOM 3425 O O . SER A 1 446 ? -13.575 3.686 -33.609 1.00 86.50 446 SER A O 1
ATOM 3427 N N . CYS A 1 447 ? -13.157 5.384 -32.195 1.00 86.00 447 CYS A N 1
ATOM 3428 C CA . CYS A 1 447 ? -14.525 5.891 -32.098 1.00 86.00 447 CYS A CA 1
ATOM 3429 C C . CYS A 1 447 ? -14.590 7.353 -32.560 1.00 86.00 447 CYS A C 1
ATOM 3431 O O . CYS A 1 447 ? -13.643 8.118 -32.383 1.00 86.00 447 CYS A O 1
ATOM 3433 N N . ASN A 1 448 ? -15.703 7.741 -33.188 1.00 83.88 448 ASN A N 1
ATOM 3434 C CA . ASN A 1 448 ? -15.934 9.107 -33.657 1.00 83.88 448 ASN A CA 1
ATOM 3435 C C . ASN A 1 448 ? -17.193 9.653 -32.976 1.00 83.88 448 ASN A C 1
ATOM 3437 O O . ASN A 1 448 ? -18.285 9.133 -33.200 1.00 83.88 448 ASN A O 1
ATOM 3441 N N . VAL A 1 449 ? -17.027 10.697 -32.173 1.00 78.12 449 VAL A N 1
ATOM 3442 C CA . VAL A 1 449 ? -18.095 11.437 -31.491 1.00 78.12 449 VAL A CA 1
ATOM 3443 C C . VAL A 1 449 ? -18.293 12.784 -32.209 1.00 78.12 449 VAL A C 1
ATOM 3445 O O . VAL A 1 449 ? -17.524 13.141 -33.108 1.00 78.12 449 VAL A O 1
ATOM 3448 N N . ALA A 1 450 ? -19.353 13.524 -31.870 1.00 77.88 450 ALA A N 1
ATOM 3449 C CA . ALA A 1 450 ? -19.670 14.825 -32.464 1.00 77.88 450 ALA A CA 1
ATOM 3450 C C . ALA A 1 450 ? -18.453 15.772 -32.487 1.00 77.88 450 ALA A C 1
ATOM 3452 O O . ALA A 1 450 ? -17.592 15.714 -31.612 1.00 77.88 450 ALA A O 1
ATOM 3453 N N . ARG A 1 451 ? -18.346 16.643 -33.500 1.00 70.12 451 ARG A N 1
ATOM 3454 C CA . ARG A 1 451 ? -17.198 17.560 -33.630 1.00 70.12 451 ARG A CA 1
ATOM 3455 C C . ARG A 1 451 ? -17.125 18.515 -32.435 1.00 70.12 451 ARG A C 1
ATOM 3457 O O . ARG A 1 451 ? -18.116 19.165 -32.120 1.00 70.12 451 ARG A O 1
ATOM 3464 N N . CYS A 1 452 ? -15.945 18.633 -31.829 1.00 67.56 452 CYS A N 1
ATOM 3465 C CA . CYS A 1 452 ? -15.674 19.608 -30.775 1.00 67.56 452 CYS A CA 1
ATOM 3466 C C . CYS A 1 452 ? -15.909 21.034 -31.309 1.00 67.56 452 CYS A C 1
ATOM 3468 O O . CYS A 1 452 ? -15.338 21.416 -32.331 1.00 67.56 452 CYS A O 1
ATOM 3470 N N . THR A 1 453 ? -16.780 21.803 -30.652 1.00 68.31 453 THR A N 1
ATOM 3471 C CA . THR A 1 453 ? -17.170 23.166 -31.068 1.00 68.31 453 THR A CA 1
ATOM 3472 C C . THR A 1 453 ? -16.367 24.270 -30.378 1.00 68.31 453 THR A C 1
ATOM 3474 O O . THR A 1 453 ? -16.416 25.422 -30.804 1.00 68.31 453 THR A O 1
ATOM 3477 N N . SER A 1 454 ? -15.604 23.938 -29.335 1.00 63.16 454 SER A N 1
ATOM 3478 C CA . SER A 1 454 ? -14.629 24.829 -28.707 1.00 63.16 454 SER A CA 1
ATOM 3479 C C . SER A 1 454 ? -13.219 24.494 -29.173 1.00 63.16 454 SER A C 1
ATOM 3481 O O . SER A 1 454 ? -12.843 23.328 -29.165 1.00 63.16 454 SER A O 1
ATOM 3483 N N . VAL A 1 455 ? -12.428 25.514 -29.509 1.00 66.31 455 VAL A N 1
ATOM 3484 C CA . VAL A 1 455 ? -10.987 25.349 -29.741 1.00 66.31 455 VAL A CA 1
ATOM 3485 C C . VAL A 1 455 ? -10.324 24.957 -28.421 1.00 66.31 455 VAL A C 1
ATOM 3487 O O . VAL A 1 455 ? -10.365 25.732 -27.458 1.00 66.31 455 VAL A O 1
ATOM 3490 N N . ASP A 1 456 ? -9.742 23.762 -28.393 1.00 69.19 456 ASP A N 1
ATOM 3491 C CA . ASP A 1 456 ? -8.980 23.242 -27.260 1.00 69.19 456 ASP A CA 1
ATOM 3492 C C . ASP A 1 456 ? -7.791 24.158 -26.954 1.00 69.19 456 ASP A C 1
ATOM 3494 O O . ASP A 1 456 ? -7.180 24.737 -27.858 1.00 69.19 456 ASP A O 1
ATOM 3498 N N . ARG A 1 457 ? -7.481 24.346 -25.669 1.00 80.62 457 ARG A N 1
ATOM 3499 C CA . ARG A 1 457 ? -6.353 25.185 -25.243 1.00 80.62 457 ARG A CA 1
ATOM 3500 C C . ARG A 1 457 ? -5.638 24.580 -24.058 1.00 80.62 457 ARG A C 1
ATOM 3502 O O . ARG A 1 457 ? -6.248 24.384 -23.008 1.00 80.62 457 ARG A O 1
ATOM 3509 N N . ASP A 1 458 ? -4.341 24.389 -24.232 1.00 81.88 458 ASP A N 1
ATOM 3510 C CA . ASP A 1 458 ? -3.444 23.835 -23.228 1.00 81.88 458 ASP A CA 1
ATOM 3511 C C . ASP A 1 458 ? -3.344 24.720 -21.985 1.00 81.88 458 ASP A C 1
ATOM 3513 O O . ASP A 1 458 ? -3.457 25.963 -22.045 1.00 81.88 458 ASP A O 1
ATOM 3517 N N . CYS A 1 459 ? -3.082 24.059 -20.857 1.00 85.94 459 CYS A N 1
ATOM 3518 C CA . CYS A 1 459 ? -2.672 24.738 -19.647 1.00 85.94 459 CYS A CA 1
ATOM 3519 C C . CYS A 1 459 ? -1.374 25.519 -19.893 1.00 85.94 459 CYS A C 1
ATOM 3521 O O . CYS A 1 459 ? -0.442 25.039 -20.535 1.00 85.94 459 CYS A O 1
ATOM 3523 N N . ARG A 1 460 ? -1.308 26.745 -19.372 1.00 91.44 460 ARG A N 1
ATOM 3524 C CA . ARG A 1 460 ? -0.078 27.536 -19.315 1.00 91.44 460 ARG A CA 1
ATOM 3525 C C . ARG A 1 460 ? 0.273 27.746 -17.852 1.00 91.44 460 ARG A C 1
ATOM 3527 O O . ARG A 1 460 ? -0.517 28.322 -17.104 1.00 91.44 460 ARG A O 1
ATOM 3534 N N . MET A 1 461 ? 1.460 27.306 -17.467 1.00 90.50 461 MET A N 1
ATOM 3535 C CA . MET A 1 461 ? 2.000 27.522 -16.129 1.00 90.50 461 MET A CA 1
ATOM 3536 C C . MET A 1 461 ? 2.529 28.955 -15.989 1.00 90.50 461 MET A C 1
ATOM 3538 O O . MET A 1 461 ? 2.846 29.603 -16.992 1.00 90.50 461 MET A O 1
ATOM 3542 N N . SER A 1 462 ? 2.621 29.458 -14.758 1.00 92.12 462 SER A N 1
ATOM 3543 C CA . SER A 1 462 ? 3.458 30.622 -14.469 1.00 92.12 462 SER A CA 1
ATOM 3544 C C . SER A 1 462 ? 4.935 30.255 -14.616 1.00 92.12 462 SER A C 1
ATOM 3546 O O . SER A 1 462 ? 5.305 29.079 -14.713 1.00 92.12 462 SER A O 1
ATOM 3548 N N . GLU A 1 463 ? 5.792 31.269 -14.583 1.00 93.19 463 GLU A N 1
ATOM 3549 C CA . GLU A 1 463 ? 7.202 31.046 -14.285 1.00 93.19 463 GLU A CA 1
ATOM 3550 C C . GLU A 1 463 ? 7.348 30.440 -12.882 1.00 93.19 463 GLU A C 1
ATOM 3552 O O . GLU A 1 463 ? 6.456 30.559 -12.032 1.00 93.19 463 GLU A O 1
ATOM 3557 N N . TRP A 1 464 ? 8.456 29.739 -12.666 1.00 93.81 464 TRP A N 1
ATOM 3558 C CA . TRP A 1 464 ? 8.773 29.183 -11.361 1.00 93.81 464 TRP A CA 1
ATOM 3559 C C . TRP A 1 464 ? 9.128 30.290 -10.370 1.00 93.81 464 TRP A C 1
ATOM 3561 O O . TRP A 1 464 ? 9.923 31.174 -10.684 1.00 93.81 464 TRP A O 1
ATOM 3571 N N . GLY A 1 465 ? 8.599 30.187 -9.151 1.00 92.38 465 GLY A N 1
ATOM 3572 C CA . GLY A 1 465 ? 9.128 30.926 -8.013 1.00 92.38 465 GLY A CA 1
ATOM 3573 C C . GLY A 1 465 ? 10.574 30.520 -7.691 1.00 92.38 465 GLY A C 1
ATOM 3574 O O . GLY A 1 465 ? 11.083 29.524 -8.227 1.00 92.38 465 GLY A O 1
ATOM 3575 N N . PRO A 1 466 ? 11.249 31.274 -6.806 1.00 93.06 466 PRO A N 1
ATOM 3576 C CA . PRO A 1 466 ? 12.570 30.900 -6.322 1.00 93.06 466 PRO A CA 1
ATOM 3577 C C . PRO A 1 466 ? 12.534 29.522 -5.648 1.00 93.06 466 PRO A C 1
ATOM 3579 O O . PRO A 1 466 ? 11.493 29.064 -5.165 1.00 93.06 466 PRO A O 1
ATOM 3582 N N . TRP A 1 467 ? 13.690 28.864 -5.612 1.00 91.19 467 TRP A N 1
ATOM 3583 C CA . TRP A 1 467 ? 13.885 27.715 -4.735 1.00 91.19 467 TRP A CA 1
ATOM 3584 C C . TRP A 1 467 ? 13.770 28.164 -3.276 1.00 91.19 467 TRP A C 1
ATOM 3586 O O . TRP A 1 467 ? 14.185 29.270 -2.929 1.00 91.19 467 TRP A O 1
ATOM 3596 N N . SER A 1 468 ? 13.177 27.313 -2.441 1.00 88.88 468 SER A N 1
ATOM 3597 C CA . SER A 1 468 ? 13.243 27.446 -0.991 1.00 88.88 468 SER A CA 1
ATOM 3598 C C . SER A 1 468 ? 14.696 27.415 -0.532 1.00 88.88 468 SER A C 1
ATOM 3600 O O . SER A 1 468 ? 15.556 26.867 -1.223 1.00 88.88 468 SER A O 1
ATOM 3602 N N . ASP A 1 469 ? 14.944 27.876 0.690 1.00 87.62 469 ASP A N 1
ATOM 3603 C CA . ASP A 1 469 ? 16.174 27.509 1.381 1.00 87.62 469 ASP A CA 1
ATOM 3604 C C . ASP A 1 469 ? 16.332 25.979 1.398 1.00 87.62 469 ASP A C 1
ATOM 3606 O O . ASP A 1 469 ? 15.348 25.222 1.424 1.00 87.62 469 ASP A O 1
ATOM 3610 N N . CYS A 1 470 ? 17.583 25.527 1.362 1.00 85.31 470 CYS A N 1
ATOM 3611 C CA . CYS A 1 470 ? 17.904 24.116 1.494 1.00 85.31 470 CYS A CA 1
ATOM 3612 C C . CYS A 1 470 ? 17.442 23.614 2.870 1.00 85.31 470 CYS A C 1
ATOM 3614 O O . CYS A 1 470 ? 17.642 24.288 3.880 1.00 85.31 470 CYS A O 1
ATOM 3616 N N . SER A 1 471 ? 16.840 22.420 2.940 1.00 84.81 471 SER A N 1
ATOM 3617 C CA . SER A 1 471 ? 16.324 21.875 4.209 1.00 84.81 471 SER A CA 1
ATOM 3618 C C . SER A 1 471 ? 17.397 21.618 5.278 1.00 84.81 471 SER A C 1
ATOM 3620 O O . SER A 1 471 ? 17.053 21.307 6.417 1.00 84.81 471 SER A O 1
ATOM 3622 N N . VAL A 1 472 ? 18.678 21.709 4.912 1.00 78.88 472 VAL A N 1
ATOM 3623 C CA . VAL A 1 472 ? 19.831 21.715 5.819 1.00 78.88 472 VAL A CA 1
ATOM 3624 C C . VAL A 1 472 ? 20.583 23.034 5.635 1.00 78.88 472 VAL A C 1
ATOM 3626 O O . VAL A 1 472 ? 20.707 23.523 4.515 1.00 78.88 472 VAL A O 1
ATOM 3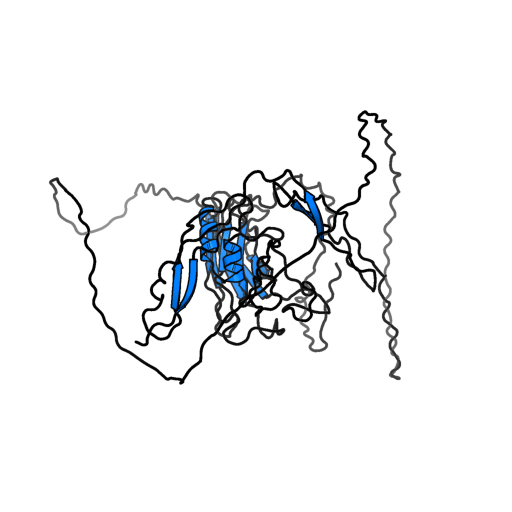629 N N . SER A 1 473 ? 21.068 23.629 6.726 1.00 73.81 473 SER A N 1
ATOM 3630 C CA . SER A 1 473 ? 21.680 24.968 6.713 1.00 73.81 473 SER A CA 1
ATOM 3631 C C . SER A 1 473 ? 23.207 24.959 6.582 1.00 73.81 473 SER A C 1
ATOM 3633 O O . SER A 1 473 ? 23.769 25.891 6.012 1.00 73.81 473 SER A O 1
ATOM 3635 N N . CYS A 1 474 ? 23.879 23.914 7.070 1.00 67.81 474 CYS A N 1
ATOM 3636 C CA . CYS A 1 474 ? 25.286 23.596 6.803 1.00 67.81 474 CYS A CA 1
ATOM 3637 C C . CYS A 1 474 ? 25.557 22.114 7.139 1.00 67.81 474 CYS A C 1
ATOM 3639 O O . CYS A 1 474 ? 24.704 21.458 7.739 1.00 67.81 474 CYS A O 1
ATOM 3641 N N . GLY A 1 475 ? 26.733 21.586 6.775 1.00 60.94 475 GLY A N 1
ATOM 3642 C CA . GLY A 1 475 ? 27.236 20.312 7.329 1.00 60.94 475 GLY A CA 1
ATOM 3643 C C . GLY A 1 475 ? 27.431 19.144 6.355 1.00 60.94 475 GLY A C 1
ATOM 3644 O O . GLY A 1 475 ? 27.708 18.035 6.799 1.00 60.94 475 GLY A O 1
ATOM 3645 N N . GLY A 1 476 ? 27.321 19.361 5.041 1.00 63.34 476 GLY A N 1
ATOM 3646 C CA . GLY A 1 476 ? 27.669 18.355 4.022 1.00 63.34 476 GLY A CA 1
ATOM 3647 C C . GLY A 1 476 ? 26.653 17.223 3.807 1.00 63.34 476 GLY A C 1
ATOM 3648 O O . GLY A 1 476 ? 26.830 16.421 2.891 1.00 63.34 476 GLY A O 1
ATOM 3649 N N . GLU A 1 477 ? 25.574 17.165 4.588 1.00 66.31 477 GLU A N 1
ATOM 3650 C CA . GLU A 1 477 ? 24.414 16.325 4.274 1.00 66.31 477 GLU A CA 1
ATOM 3651 C C . GLU A 1 477 ? 23.680 16.858 3.027 1.00 66.31 477 GLU A C 1
ATOM 3653 O O . GLU A 1 477 ? 23.637 18.068 2.785 1.00 66.31 477 GLU A O 1
ATOM 3658 N N . MET A 1 478 ? 23.080 15.967 2.227 1.00 75.88 478 MET A N 1
ATOM 3659 C CA . MET A 1 478 ? 22.175 16.396 1.156 1.00 75.88 478 MET A CA 1
ATOM 3660 C C . MET A 1 478 ? 20.824 16.782 1.754 1.00 75.88 478 MET A C 1
ATOM 3662 O O . MET A 1 478 ? 20.064 15.922 2.202 1.00 75.88 478 MET A O 1
ATOM 3666 N N . GLY A 1 479 ? 20.518 18.074 1.720 1.00 80.56 479 GLY A N 1
ATOM 3667 C CA . GLY A 1 479 ? 19.174 18.576 1.948 1.00 80.56 479 GLY A CA 1
ATOM 3668 C C . GLY A 1 479 ? 18.316 18.496 0.690 1.00 80.56 479 GLY A C 1
ATOM 3669 O O . GLY A 1 479 ? 18.743 18.055 -0.381 1.00 80.56 479 GLY A O 1
ATOM 3670 N N . ILE A 1 480 ? 17.084 18.969 0.826 1.00 82.75 480 ILE A N 1
ATOM 3671 C CA . ILE A 1 480 ? 16.135 19.117 -0.270 1.00 82.75 480 ILE A CA 1
ATOM 3672 C C . ILE A 1 480 ? 15.664 20.566 -0.294 1.00 82.75 480 ILE A C 1
ATOM 3674 O O . ILE A 1 480 ? 15.238 21.106 0.726 1.00 82.75 480 ILE A O 1
ATOM 3678 N N . GLU A 1 481 ? 15.693 21.174 -1.471 1.00 88.38 481 GLU A N 1
ATOM 3679 C CA . GLU A 1 481 ? 15.019 22.439 -1.745 1.00 88.38 481 GLU A CA 1
ATOM 3680 C C . GLU A 1 481 ? 13.868 22.195 -2.721 1.00 88.38 481 GLU A C 1
ATOM 3682 O O . GLU A 1 481 ? 13.863 21.240 -3.510 1.00 88.38 481 GLU A O 1
ATOM 3687 N N . PHE A 1 482 ? 12.854 23.050 -2.651 1.00 86.94 482 PHE A N 1
ATOM 3688 C CA . PHE A 1 482 ? 11.695 22.963 -3.523 1.00 86.94 482 PHE A CA 1
ATOM 3689 C C . PHE A 1 482 ? 11.318 24.328 -4.073 1.00 86.94 482 PHE A C 1
ATOM 3691 O O . PHE A 1 482 ? 11.448 25.340 -3.393 1.00 86.94 482 PHE A O 1
ATOM 3698 N N . ARG A 1 483 ? 10.788 24.353 -5.290 1.00 92.81 483 ARG A N 1
ATOM 3699 C CA . ARG A 1 483 ? 10.166 25.547 -5.866 1.00 92.81 483 ARG A CA 1
ATOM 3700 C C . ARG A 1 483 ? 8.723 25.268 -6.235 1.00 92.81 483 ARG A C 1
ATOM 3702 O O . ARG A 1 483 ? 8.327 24.117 -6.438 1.00 92.81 483 ARG A O 1
ATOM 3709 N N . MET A 1 484 ? 7.935 26.333 -6.292 1.00 85.56 484 MET A N 1
ATOM 3710 C CA . MET A 1 484 ? 6.512 26.284 -6.613 1.00 85.56 484 MET A CA 1
ATOM 3711 C C . MET A 1 484 ? 6.198 27.215 -7.781 1.00 85.56 484 MET A C 1
ATOM 3713 O O . MET A 1 484 ? 6.895 28.207 -7.997 1.00 85.56 484 MET A O 1
ATOM 3717 N N . ARG A 1 485 ? 5.159 26.883 -8.542 1.00 91.50 485 ARG A N 1
ATOM 3718 C CA . ARG A 1 485 ? 4.580 27.728 -9.591 1.00 91.50 485 ARG A CA 1
ATOM 3719 C C . ARG A 1 485 ? 3.070 27.576 -9.589 1.00 91.50 485 ARG A C 1
ATOM 3721 O O . ARG A 1 485 ? 2.556 26.551 -9.148 1.00 91.50 485 ARG A O 1
ATOM 3728 N N . ASP A 1 486 ? 2.386 28.558 -10.150 1.00 86.88 486 ASP A N 1
ATOM 3729 C CA . ASP A 1 486 ? 0.935 28.584 -10.259 1.00 86.88 486 ASP A CA 1
ATOM 3730 C C . ASP A 1 486 ? 0.457 28.254 -11.677 1.00 86.88 486 ASP A C 1
ATOM 3732 O O . ASP A 1 486 ? 1.210 28.230 -12.656 1.00 86.88 486 ASP A O 1
ATOM 3736 N N . VAL A 1 487 ? -0.848 28.020 -11.810 1.00 90.50 487 VAL A N 1
ATOM 3737 C CA . VAL A 1 487 ? -1.501 27.894 -13.115 1.00 90.50 487 VAL A CA 1
ATOM 3738 C C . VAL A 1 487 ? -1.844 29.286 -13.648 1.00 90.50 487 VAL A C 1
ATOM 3740 O O . VAL A 1 487 ? -2.894 29.837 -13.321 1.00 90.50 487 VAL A O 1
ATOM 3743 N N . ALA A 1 488 ? -0.997 29.840 -14.519 1.00 88.25 488 ALA A N 1
ATOM 3744 C CA . ALA A 1 488 ? -1.263 31.123 -15.180 1.00 88.25 488 ALA A CA 1
ATOM 3745 C C . ALA A 1 488 ? -2.508 31.080 -16.092 1.00 88.25 488 ALA A C 1
ATOM 3747 O O . ALA A 1 488 ? -3.185 32.092 -16.279 1.00 88.25 488 ALA A O 1
ATOM 3748 N N . ARG A 1 489 ? -2.836 29.915 -16.667 1.00 88.12 489 ARG A N 1
ATOM 3749 C CA . ARG A 1 489 ? -4.079 29.679 -17.416 1.00 88.12 489 ARG A CA 1
ATOM 3750 C C . ARG A 1 489 ? -4.437 28.195 -17.412 1.00 88.12 489 ARG A C 1
ATOM 3752 O O . ARG A 1 489 ? -3.657 27.385 -17.896 1.00 88.12 489 ARG A O 1
ATOM 3759 N N . ARG A 1 490 ? -5.631 27.845 -16.928 1.00 80.75 490 ARG A N 1
ATOM 3760 C CA . ARG A 1 490 ? -6.138 26.459 -16.937 1.00 80.75 490 ARG A CA 1
ATOM 3761 C C . ARG A 1 490 ? -6.407 25.962 -18.363 1.00 80.75 490 ARG A C 1
ATOM 3763 O O . ARG A 1 490 ? -6.763 26.760 -19.235 1.00 80.75 490 ARG A O 1
ATOM 3770 N N . ALA A 1 491 ? -6.273 24.651 -18.564 1.00 82.19 491 ALA A N 1
ATOM 3771 C CA . ALA A 1 491 ? -6.671 23.982 -19.799 1.00 82.19 491 ALA A CA 1
ATOM 3772 C C . ALA A 1 491 ? -8.186 24.109 -20.056 1.00 82.19 491 ALA A C 1
ATOM 3774 O O . ALA A 1 491 ? -8.977 24.308 -19.128 1.00 82.19 491 ALA A O 1
ATOM 3775 N N . ARG A 1 492 ? -8.598 23.988 -21.322 1.00 76.12 492 ARG A N 1
ATOM 3776 C CA . ARG A 1 492 ? -10.008 23.912 -21.738 1.00 76.12 492 ARG A CA 1
ATOM 3777 C C . ARG A 1 492 ? -10.160 22.929 -22.897 1.00 76.12 492 ARG A C 1
ATOM 3779 O O . ARG A 1 492 ? -9.392 23.012 -23.852 1.00 76.12 492 ARG A O 1
ATOM 3786 N N . GLY A 1 493 ? -11.193 22.087 -22.833 1.00 70.56 493 GLY A N 1
ATOM 3787 C CA . GLY A 1 493 ? -11.395 21.007 -23.800 1.00 70.56 493 GLY A CA 1
ATOM 3788 C C . GLY A 1 493 ? -10.313 19.940 -23.642 1.00 70.56 493 GLY A C 1
ATOM 3789 O O . GLY A 1 493 ? -9.892 19.672 -22.520 1.00 70.56 493 GLY A O 1
ATOM 3790 N N . ASP A 1 494 ? -9.823 19.412 -24.758 1.00 68.25 494 ASP A N 1
ATOM 3791 C CA . ASP A 1 494 ? -8.746 18.412 -24.823 1.00 68.25 494 ASP A CA 1
ATOM 3792 C C . ASP A 1 494 ? -7.328 19.019 -24.710 1.00 68.25 494 ASP A C 1
ATOM 3794 O O . ASP A 1 494 ? -6.341 18.370 -25.059 1.00 68.25 494 ASP A O 1
ATOM 3798 N N . GLY A 1 495 ? -7.208 20.276 -24.272 1.00 72.94 495 GLY A N 1
ATOM 3799 C CA . GLY A 1 495 ? -5.914 20.933 -24.088 1.00 72.94 495 GLY A CA 1
ATOM 3800 C C . GLY A 1 495 ? -5.061 20.240 -23.024 1.00 72.94 495 GLY A C 1
ATOM 3801 O O . GLY A 1 495 ? -5.591 19.775 -22.013 1.00 72.94 495 GLY A O 1
ATOM 3802 N N . ALA A 1 496 ? -3.743 20.209 -23.231 1.00 76.88 496 ALA A N 1
ATOM 3803 C CA . ALA A 1 496 ? -2.804 19.519 -22.352 1.00 76.88 496 ALA A CA 1
ATOM 3804 C C . ALA A 1 496 ? -2.984 19.936 -20.874 1.00 76.88 496 ALA A C 1
ATOM 3806 O O . ALA A 1 496 ? -3.137 21.136 -20.590 1.00 76.88 496 ALA A O 1
ATOM 3807 N N . PRO A 1 497 ? -2.986 18.969 -19.932 1.00 83.69 497 PRO A N 1
ATOM 3808 C CA . PRO A 1 497 ? -3.155 19.248 -18.513 1.00 83.69 497 PRO A CA 1
ATOM 3809 C C . PRO A 1 497 ? -1.989 20.081 -17.971 1.00 83.69 497 PRO A C 1
ATOM 3811 O O . PRO A 1 497 ? -0.942 20.222 -18.594 1.00 83.69 497 PRO A O 1
ATOM 3814 N N . CYS A 1 498 ? -2.184 20.664 -16.792 1.00 84.44 498 CYS A N 1
ATOM 3815 C CA . CYS A 1 498 ? -1.136 21.432 -16.135 1.00 84.44 498 CYS A CA 1
ATOM 3816 C C . CYS A 1 498 ? -0.035 20.505 -15.608 1.00 84.44 498 CYS A C 1
ATOM 3818 O O . CYS A 1 498 ? -0.324 19.586 -14.842 1.00 84.44 498 CYS A O 1
ATOM 3820 N N . ASP A 1 499 ? 1.214 20.796 -15.968 1.00 87.38 499 ASP A N 1
ATOM 3821 C CA . ASP A 1 499 ? 2.398 20.173 -15.375 1.00 87.38 499 ASP A CA 1
ATOM 3822 C C . ASP A 1 499 ? 2.432 20.339 -13.835 1.00 87.38 499 ASP A C 1
ATOM 3824 O O . ASP A 1 499 ? 1.782 21.240 -13.290 1.00 87.38 499 ASP A O 1
ATOM 3828 N N . PRO A 1 500 ? 3.261 19.564 -13.104 1.00 85.38 500 PRO A N 1
ATOM 3829 C CA . PRO A 1 500 ? 3.404 19.700 -11.656 1.00 85.38 500 PRO A CA 1
ATOM 3830 C C . PRO A 1 500 ? 3.693 21.134 -11.177 1.00 85.38 500 PRO A C 1
ATOM 3832 O O . PRO A 1 500 ? 4.535 21.852 -11.733 1.00 85.38 500 PRO A O 1
ATOM 3835 N N . LEU A 1 501 ? 2.998 21.522 -10.102 1.00 86.62 501 LEU A N 1
ATOM 3836 C CA . LEU A 1 501 ? 3.096 22.833 -9.439 1.00 86.62 501 LEU A CA 1
ATOM 3837 C C . LEU A 1 501 ? 4.263 22.934 -8.448 1.00 86.62 501 LEU A C 1
ATOM 3839 O O . LEU A 1 501 ? 4.594 24.032 -8.011 1.00 86.62 501 LEU A O 1
ATOM 3843 N N . LYS A 1 502 ? 4.873 21.803 -8.080 1.00 86.75 502 LYS A N 1
ATOM 3844 C CA . LYS A 1 502 ? 6.018 21.718 -7.170 1.00 86.75 502 LYS A CA 1
ATOM 3845 C C . LYS A 1 502 ? 7.117 20.885 -7.815 1.00 86.75 502 LYS A C 1
ATOM 3847 O O . LYS A 1 502 ? 6.847 19.799 -8.317 1.00 86.75 502 LYS A O 1
ATOM 3852 N N . GLU A 1 503 ? 8.341 21.385 -7.749 1.00 89.25 503 GLU A N 1
ATOM 3853 C CA . GLU A 1 503 ? 9.561 20.680 -8.142 1.00 89.25 503 GLU A CA 1
ATOM 3854 C C . GLU A 1 503 ? 10.466 20.575 -6.912 1.00 89.25 503 GLU A C 1
ATOM 3856 O O . GLU A 1 503 ? 10.501 21.493 -6.088 1.00 89.25 503 GLU A O 1
ATOM 3861 N N . MET A 1 504 ? 11.158 19.449 -6.754 1.00 85.94 504 MET A N 1
ATOM 3862 C CA . MET A 1 504 ? 12.044 19.167 -5.622 1.00 85.94 504 MET A CA 1
ATOM 3863 C C . MET A 1 504 ? 13.385 18.682 -6.162 1.00 85.94 504 MET A C 1
ATOM 3865 O O . MET A 1 504 ? 13.409 17.861 -7.078 1.00 85.94 504 MET A O 1
ATOM 3869 N N . ARG A 1 505 ? 14.491 19.167 -5.594 1.00 86.44 505 ARG A N 1
ATOM 3870 C CA . ARG A 1 505 ? 15.840 18.695 -5.934 1.00 86.44 505 ARG A CA 1
ATOM 3871 C C . ARG A 1 505 ? 16.715 18.589 -4.695 1.00 86.44 505 ARG A C 1
ATOM 3873 O O . ARG A 1 505 ? 16.478 19.273 -3.700 1.00 86.44 505 ARG A O 1
ATOM 3880 N N . ALA A 1 506 ? 17.734 17.741 -4.778 1.00 84.56 506 ALA A N 1
ATOM 3881 C CA . ALA A 1 506 ? 18.788 17.711 -3.778 1.00 84.56 506 ALA A CA 1
ATOM 3882 C C . ALA A 1 506 ? 19.572 19.033 -3.802 1.00 84.56 506 ALA A C 1
ATOM 3884 O O . ALA A 1 506 ? 19.875 19.565 -4.874 1.00 84.56 506 ALA A O 1
ATOM 3885 N N . CYS A 1 507 ? 19.914 19.525 -2.619 1.00 81.69 507 CYS A N 1
ATOM 3886 C CA . CYS A 1 507 ? 20.794 20.663 -2.402 1.00 81.69 507 CYS A CA 1
ATOM 3887 C C . CYS A 1 507 ? 21.874 20.274 -1.393 1.00 81.69 507 CYS A C 1
ATOM 3889 O O . CYS A 1 507 ? 21.645 19.484 -0.478 1.00 81.69 507 CYS A O 1
ATOM 3891 N N . SER A 1 508 ? 23.066 20.831 -1.560 1.00 78.00 508 SER A N 1
ATOM 3892 C CA . SER A 1 508 ? 24.162 20.706 -0.604 1.00 78.00 508 SER A CA 1
ATOM 3893 C C . SER A 1 508 ? 24.362 22.058 0.060 1.00 78.00 508 SER A C 1
ATOM 3895 O O . SER A 1 508 ? 24.688 23.030 -0.625 1.00 78.00 508 SER A O 1
ATOM 3897 N N . ALA A 1 509 ? 24.185 22.131 1.376 1.00 68.31 509 ALA A N 1
ATOM 3898 C CA . ALA A 1 509 ? 24.578 23.326 2.105 1.00 68.31 509 ALA A CA 1
ATOM 3899 C C . ALA A 1 509 ? 26.107 23.440 2.175 1.00 68.31 509 ALA A C 1
ATOM 3901 O O . ALA A 1 509 ? 26.826 22.438 2.123 1.00 68.31 509 ALA A O 1
ATOM 3902 N N . ASN A 1 510 ? 26.597 24.670 2.323 1.00 67.25 510 ASN A N 1
ATOM 3903 C CA . ASN A 1 510 ? 28.020 24.928 2.520 1.00 67.25 510 ASN A CA 1
ATOM 3904 C C . ASN A 1 510 ? 28.542 24.219 3.793 1.00 67.25 510 ASN A C 1
ATOM 3906 O O . ASN A 1 510 ? 27.757 23.910 4.700 1.00 67.25 510 ASN A O 1
ATOM 3910 N N . PRO A 1 511 ? 29.859 23.963 3.895 1.00 60.66 511 PRO A N 1
ATOM 3911 C CA . PRO A 1 511 ? 30.463 23.484 5.135 1.00 60.66 511 PRO A CA 1
ATOM 3912 C C . PRO A 1 511 ? 30.143 24.409 6.320 1.00 60.66 511 PRO A C 1
ATOM 3914 O O . PRO A 1 511 ? 30.101 25.629 6.152 1.00 60.66 511 PRO A O 1
ATOM 3917 N N . CYS A 1 512 ? 29.931 23.814 7.500 1.00 61.81 512 CYS A N 1
ATOM 3918 C CA . CYS A 1 512 ? 30.080 24.519 8.775 1.00 61.81 512 CYS A CA 1
ATOM 3919 C C . CYS A 1 512 ? 31.577 24.578 9.143 1.00 61.81 512 CYS A C 1
ATOM 3921 O O . CYS A 1 512 ? 31.975 25.558 9.805 1.00 61.81 512 CYS A O 1
#

Sequence (512 aa):
MVAGVIQKKTVWFAEDGDLTLQLCERESTGSGPAPPPTLDPHACCAPPHEEAKYRFTFVSTWTPQTHPRQYPTGNGNHWSDLIGASHGSDYTIWEYGQYASYGIKMVAEWGSPYRLEREIKEEGDNVKTVIFSRGLFPAYGPRLRNMTSYFKTDSQRNLVSAVSMMGPSPDWCVGISKENLCTADCGWVERKVFYLQPWDAGTDSGIMYNSSNSPLDPPDPIRPITSSDPDNPRASFYNPNGGPIGSLATVVIERVSIRNRSNTETEHGTGSQGGVHGGMPPKKPMMGGNPTMPPKVMGQPDPTMPPKVMGGHDPTMPPKVMGGHDLTMPPKVMGRPDLTMPPKVMGGRDPTMPSKVMVQEPTMPPKQMGVITMPPKTIEIIPEGDIQTMPPKRRGKVVDCMMTAWGEWSECSKSCGKGKMLRQRMIKQRPRNGGEECGQTKERQSCNVARCTSVDRDCRMSEWGPWSDCSVSCGGEMGIEFRMRDVARRARGDGAPCDPLKEMRACSANPC

Radius of gyration: 34.53 Å; chains: 1; bounding box: 83×106×119 Å

pLDDT: mean 71.22, std 25.58, range [26.08, 98.88]